Protein AF-A0A948AM38-F1 (afdb_monomer_lite)

pLDDT: mean 75.87, std 16.52, range [29.22, 95.06]

Sequence (675 aa):
GQWDTAYSRALRDLLRDKLCQAGNADQGAAARCREDAAAGNDAWLEPAPTDDKKKSAPTMRVLEENYTRGLDGKLPGQKEVDKKSDEKPAVERPEGDGQIDYLRRLAWKLKERENVVGRIGAIGVLGNDYYDKLLVLKALRPTFPDTVFFSTDAHAAMLDRDDNKHTRNLVVAAGYGLSLDQPEQKDIAPFRDTYQTSAFVATRAAIGGNSVNYKKHRGDARLFEVGRSELVPLDTLRDHAPGWQHIIGPLILAAMVWLISGAAGFTQRGQRCTWILVLSGTLLLSLLHYATQYTDEPMYWLQGVSIWPSEIIRLIAMALALFLFWHGVNKMRLVRAQLDETFFGRPDNRRERRETFCRKPKMEVSGPRSKPALAHWLSNHAGRAAPPEPLRDPGPCLNGTEQNAMEIWDIYNGAQICSNSPKFLRYPFWINGLIFVVAYFFLAWTLKWLDLLPPITPARGAAAIYADRIILLGAILAQLSLLFLAMYEGFRAVWLARKLQGPTRWPDPVIARFWPRGVAGKPDHRLFDPWLDMRFIALATAPVQRIIFYPFLVMSLMILARSTLFDRWYTPPFLIVILGVSIALVVIAALRMRNSAEKVRQNSIEILSTQIMELKARGAEELVQQLETMLIQAREINIGAFAPLSQQPLLKAILTLVGSLSGIALLETVNHMKL

Structure (mmCIF, N/CA/C/O backbone):
data_AF-A0A948AM38-F1
#
_entry.id   AF-A0A948AM38-F1
#
loop_
_atom_site.group_PDB
_atom_site.id
_atom_site.type_symbol
_atom_site.label_atom_id
_atom_site.label_alt_id
_atom_site.label_comp_id
_atom_site.label_asym_id
_atom_site.label_entity_id
_atom_site.label_seq_id
_atom_site.pdbx_PDB_ins_code
_atom_site.Cartn_x
_atom_site.Cartn_y
_atom_site.Cartn_z
_atom_site.occupancy
_atom_site.B_iso_or_equiv
_atom_site.auth_seq_id
_atom_site.auth_comp_id
_atom_site.auth_asym_id
_atom_site.auth_atom_id
_atom_site.pdbx_PDB_model_num
ATOM 1 N N . GLY A 1 1 ? 33.017 -2.375 -20.772 1.00 66.88 1 GLY A N 1
ATOM 2 C CA . GLY A 1 1 ? 32.303 -3.246 -21.733 1.00 66.88 1 GLY A CA 1
ATOM 3 C C . GLY A 1 1 ? 33.148 -4.459 -22.071 1.00 66.88 1 GLY A C 1
ATOM 4 O O . GLY A 1 1 ? 34.187 -4.642 -21.446 1.00 66.88 1 GLY A O 1
ATOM 5 N N . GLN A 1 2 ? 32.726 -5.255 -23.052 1.00 79.56 2 GLN A N 1
ATOM 6 C CA . GLN A 1 2 ? 33.473 -6.425 -23.534 1.00 79.56 2 GLN A CA 1
ATOM 7 C C . GLN A 1 2 ? 34.813 -6.008 -24.181 1.00 79.56 2 GLN A C 1
ATOM 9 O O . GLN A 1 2 ? 34.820 -5.341 -25.213 1.00 79.56 2 GLN A O 1
ATOM 14 N N . TRP A 1 3 ? 35.953 -6.324 -23.564 1.00 78.06 3 TRP A N 1
ATOM 15 C CA . TRP A 1 3 ? 37.262 -5.754 -23.938 1.00 78.06 3 TRP A CA 1
ATOM 16 C C . TRP A 1 3 ? 37.841 -6.297 -25.249 1.00 78.06 3 TRP A C 1
ATOM 18 O O . TRP A 1 3 ? 38.487 -5.572 -26.006 1.00 78.06 3 TRP A O 1
ATOM 28 N N . ASP A 1 4 ? 37.619 -7.574 -25.522 1.00 80.94 4 ASP A N 1
ATOM 29 C CA . ASP A 1 4 ? 38.246 -8.338 -26.599 1.00 80.94 4 ASP A CA 1
ATOM 30 C C . ASP A 1 4 ? 37.625 -8.079 -27.984 1.00 80.94 4 ASP A C 1
ATOM 32 O O . ASP A 1 4 ? 38.181 -8.486 -29.003 1.00 80.94 4 ASP A O 1
ATOM 36 N N . THR A 1 5 ? 36.519 -7.329 -28.060 1.00 81.94 5 THR A N 1
ATOM 37 C CA . THR A 1 5 ? 35.836 -7.026 -29.329 1.00 81.94 5 THR A CA 1
ATOM 38 C C . THR A 1 5 ? 36.094 -5.592 -29.803 1.00 81.94 5 THR A C 1
ATOM 40 O O . THR A 1 5 ? 36.036 -4.629 -29.035 1.00 81.94 5 THR A O 1
ATOM 43 N N . ALA A 1 6 ? 36.373 -5.420 -31.102 1.00 84.19 6 ALA A N 1
ATOM 44 C CA . ALA A 1 6 ? 36.582 -4.096 -31.703 1.00 84.19 6 ALA A CA 1
ATOM 45 C C . ALA A 1 6 ? 35.329 -3.208 -31.595 1.00 84.19 6 ALA A C 1
ATOM 47 O O . ALA A 1 6 ? 35.436 -2.036 -31.241 1.00 84.19 6 ALA A O 1
ATOM 48 N N . TYR A 1 7 ? 34.149 -3.798 -31.819 1.00 82.50 7 TYR A N 1
ATOM 49 C CA . TYR A 1 7 ? 32.855 -3.128 -31.682 1.00 82.50 7 TYR A CA 1
ATOM 50 C C . TYR A 1 7 ? 32.664 -2.527 -30.284 1.00 82.50 7 TYR A C 1
ATOM 52 O O . TYR A 1 7 ? 32.415 -1.331 -30.154 1.00 82.50 7 TYR A O 1
ATOM 60 N N . SER A 1 8 ? 32.846 -3.326 -29.229 1.00 81.12 8 SER A N 1
ATOM 61 C CA . SER A 1 8 ? 32.586 -2.870 -27.860 1.00 81.12 8 SER A CA 1
ATOM 62 C C . SER A 1 8 ? 33.602 -1.833 -27.378 1.00 81.12 8 SER A C 1
ATOM 64 O O . SER A 1 8 ? 33.227 -0.940 -26.619 1.00 81.12 8 SER A O 1
ATOM 66 N N . ARG A 1 9 ? 34.865 -1.902 -27.832 1.00 83.62 9 ARG A N 1
ATOM 67 C CA . ARG A 1 9 ? 35.870 -0.857 -27.561 1.00 83.62 9 ARG A CA 1
ATOM 68 C C . ARG A 1 9 ? 35.492 0.468 -28.222 1.00 83.62 9 ARG A C 1
ATOM 70 O O . ARG A 1 9 ? 35.423 1.480 -27.532 1.00 83.62 9 ARG A O 1
ATOM 77 N N . ALA A 1 10 ? 35.163 0.441 -29.514 1.00 87.44 10 ALA A N 1
ATOM 78 C CA . ALA A 1 10 ? 34.752 1.636 -30.249 1.00 87.44 10 ALA A CA 1
ATOM 79 C C . ALA A 1 10 ? 33.475 2.263 -29.665 1.00 87.44 10 ALA A C 1
ATOM 81 O O . ALA A 1 10 ? 33.418 3.473 -29.455 1.00 87.44 10 ALA A O 1
ATOM 82 N N . LEU A 1 11 ? 32.470 1.439 -29.346 1.00 85.56 11 LEU A N 1
ATOM 83 C CA . LEU A 1 11 ? 31.215 1.896 -28.752 1.00 85.56 11 LEU A CA 1
ATOM 84 C C . LEU A 1 11 ? 31.429 2.516 -27.367 1.00 85.56 11 LEU A C 1
ATOM 86 O O . LEU A 1 11 ? 30.864 3.569 -27.079 1.00 85.56 11 LEU A O 1
ATOM 90 N N . ARG A 1 12 ? 32.258 1.892 -26.518 1.00 86.62 12 ARG A N 1
ATOM 91 C CA . ARG A 1 12 ? 32.629 2.442 -25.207 1.00 86.62 12 ARG A CA 1
ATOM 92 C C . ARG A 1 12 ? 33.280 3.813 -25.358 1.00 86.62 12 ARG A C 1
ATOM 94 O O . ARG A 1 12 ? 32.850 4.751 -24.695 1.00 86.62 12 ARG A O 1
ATOM 101 N N . ASP A 1 13 ? 34.291 3.928 -26.218 1.00 86.62 13 ASP A N 1
ATOM 102 C CA . ASP A 1 13 ? 35.050 5.171 -26.380 1.00 86.62 13 ASP A CA 1
ATOM 103 C C . ASP A 1 13 ? 34.166 6.306 -26.926 1.00 86.62 13 ASP A C 1
ATOM 105 O O . ASP A 1 13 ? 34.235 7.433 -26.430 1.00 86.62 13 ASP A O 1
ATOM 109 N N . LEU A 1 14 ? 33.280 5.994 -27.882 1.00 88.88 14 LEU A N 1
ATOM 110 C CA . LEU A 1 14 ? 32.289 6.934 -28.411 1.00 88.88 14 LEU A CA 1
ATOM 111 C C . LEU A 1 14 ? 31.287 7.368 -27.334 1.00 88.88 14 LEU A C 1
ATOM 113 O O . LEU A 1 14 ? 30.982 8.555 -27.212 1.00 88.88 14 LEU A O 1
ATOM 117 N N . LEU A 1 15 ? 30.773 6.419 -26.547 1.00 87.69 15 LEU A N 1
ATOM 118 C CA . LEU A 1 15 ? 29.812 6.712 -25.489 1.00 87.69 15 LEU A CA 1
ATOM 119 C C . LEU A 1 15 ? 30.445 7.571 -24.390 1.00 87.69 15 LEU A C 1
ATOM 121 O O . LEU A 1 15 ? 29.825 8.547 -23.978 1.00 87.69 15 LEU A O 1
ATOM 125 N N . ARG A 1 16 ? 31.678 7.266 -23.957 1.00 88.38 16 ARG A N 1
ATOM 126 C CA . ARG A 1 16 ? 32.434 8.104 -23.008 1.00 88.38 16 ARG A CA 1
ATOM 127 C C . ARG A 1 16 ? 32.493 9.542 -23.505 1.00 88.38 16 ARG A C 1
ATOM 129 O O . ARG A 1 16 ? 32.143 10.457 -22.762 1.00 88.38 16 ARG A O 1
ATOM 136 N N . ASP A 1 17 ? 32.921 9.742 -24.750 1.00 88.31 17 ASP A N 1
ATOM 137 C CA . ASP A 1 17 ? 33.057 11.082 -25.318 1.00 88.31 17 ASP A CA 1
ATOM 138 C C . ASP A 1 17 ? 31.708 11.815 -25.349 1.00 88.31 17 ASP A C 1
ATOM 140 O O . ASP A 1 17 ? 31.607 12.944 -24.870 1.00 88.31 17 ASP A O 1
ATOM 144 N N . LYS A 1 18 ? 30.638 11.148 -25.801 1.00 89.31 18 LYS A N 1
ATOM 145 C CA . LYS A 1 18 ? 29.291 11.736 -25.832 1.00 89.31 18 LYS A CA 1
ATOM 146 C C . LYS A 1 18 ? 28.739 12.061 -24.446 1.00 89.31 18 LYS A C 1
ATOM 148 O O . LYS A 1 18 ? 28.153 13.128 -24.281 1.00 89.31 18 LYS A O 1
ATOM 153 N N . LEU A 1 19 ? 28.943 11.200 -23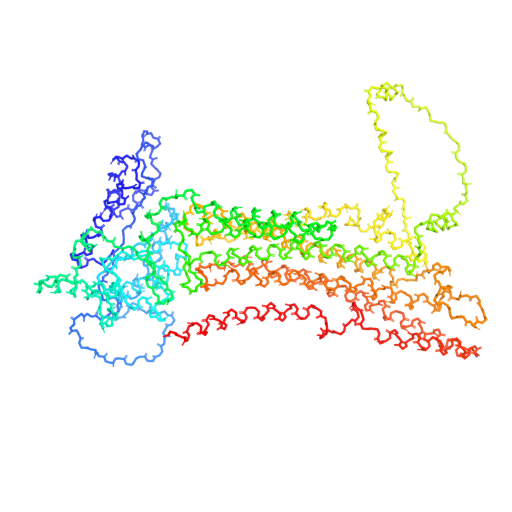.450 1.00 87.69 19 LEU A N 1
ATOM 154 C CA . LEU A 1 19 ? 28.504 11.451 -22.074 1.00 87.69 19 LEU A CA 1
ATOM 155 C C . LEU A 1 19 ? 29.277 12.614 -21.442 1.00 87.69 19 LEU A C 1
ATOM 157 O O . LEU A 1 19 ? 28.664 13.512 -20.869 1.00 87.69 19 LEU A O 1
ATOM 161 N N . CYS A 1 20 ? 30.603 12.648 -21.600 1.00 86.75 20 CYS A N 1
ATOM 162 C CA . CYS A 1 20 ? 31.418 13.751 -21.096 1.00 86.75 20 CYS A CA 1
ATOM 163 C C . CYS A 1 20 ? 31.085 15.082 -21.785 1.00 86.75 20 CYS A C 1
ATOM 165 O O . CYS A 1 20 ? 31.113 16.117 -21.122 1.00 86.75 20 CYS A O 1
ATOM 167 N N . GLN A 1 21 ? 30.753 15.070 -23.080 1.00 88.69 21 GLN A N 1
ATOM 168 C CA . GLN A 1 21 ? 30.301 16.261 -23.809 1.00 88.69 21 GLN A CA 1
ATOM 169 C C . GLN A 1 21 ? 28.912 16.730 -23.359 1.00 88.69 21 GLN A C 1
ATOM 171 O O . GLN A 1 21 ? 28.710 17.924 -23.175 1.00 88.69 21 GLN A O 1
ATOM 176 N N . ALA A 1 22 ? 27.955 15.814 -23.191 1.00 85.44 22 ALA A N 1
ATOM 177 C CA . ALA A 1 22 ? 26.571 16.163 -22.869 1.00 85.44 22 ALA A CA 1
ATOM 178 C C . ALA A 1 22 ? 26.367 16.552 -21.395 1.00 85.44 22 ALA A C 1
ATOM 180 O O . ALA A 1 22 ? 25.507 17.370 -21.083 1.00 85.44 22 ALA A O 1
ATOM 181 N N . GLY A 1 23 ? 27.130 15.944 -20.485 1.00 79.38 23 GLY A N 1
ATOM 182 C CA . GLY A 1 23 ? 26.939 16.085 -19.042 1.00 79.38 23 GLY A CA 1
ATOM 183 C C . GLY A 1 23 ? 27.723 17.218 -18.377 1.00 79.38 23 GLY A C 1
ATOM 184 O O . GLY A 1 23 ? 27.617 17.373 -17.162 1.00 79.38 23 GLY A O 1
ATOM 185 N N . ASN A 1 24 ? 28.522 17.985 -19.125 1.00 81.50 24 ASN A N 1
ATOM 186 C CA . ASN A 1 24 ? 29.389 19.031 -18.578 1.00 81.50 24 ASN A CA 1
ATOM 187 C C . ASN A 1 24 ? 29.146 20.373 -19.277 1.00 81.50 24 ASN A C 1
ATOM 189 O O . ASN A 1 24 ? 29.029 20.438 -20.496 1.00 81.50 24 ASN A O 1
ATOM 193 N N . ALA A 1 25 ? 29.071 21.447 -18.485 1.00 74.25 25 ALA A N 1
ATOM 194 C CA . ALA A 1 25 ? 28.633 22.766 -18.949 1.00 74.25 25 ALA A CA 1
ATOM 195 C C . ALA A 1 25 ? 29.623 23.473 -19.893 1.00 74.25 25 ALA A C 1
ATOM 197 O O . ALA A 1 25 ? 29.217 24.343 -20.662 1.00 74.25 25 ALA A O 1
ATOM 198 N N . ASP A 1 26 ? 30.908 23.114 -19.841 1.00 82.50 26 ASP A N 1
ATOM 199 C CA . ASP A 1 26 ? 31.945 23.688 -20.693 1.00 82.50 26 ASP A CA 1
ATOM 200 C C . ASP A 1 26 ? 32.897 22.623 -21.263 1.00 82.50 26 ASP A C 1
ATOM 202 O O . ASP A 1 26 ? 32.967 21.476 -20.808 1.00 82.50 26 ASP A O 1
ATOM 206 N N . GLN A 1 27 ? 33.642 23.019 -22.299 1.00 82.75 27 GLN A N 1
ATOM 207 C CA . GLN A 1 27 ? 34.560 22.130 -23.013 1.00 82.75 27 GLN A CA 1
ATOM 208 C C . GLN A 1 27 ? 35.755 21.683 -22.157 1.00 82.75 27 GLN A C 1
ATOM 210 O O . GLN A 1 27 ? 36.291 20.600 -22.397 1.00 82.75 27 GLN A O 1
ATOM 215 N N . GLY A 1 28 ? 36.166 22.477 -21.162 1.00 80.50 28 GLY A N 1
ATOM 216 C CA . GLY A 1 28 ? 37.279 22.149 -20.269 1.00 80.50 28 GLY A CA 1
ATOM 217 C C . GLY A 1 28 ? 36.911 21.040 -19.282 1.00 80.50 28 GLY A C 1
ATOM 218 O O . GLY A 1 28 ? 37.661 20.081 -19.117 1.00 80.50 28 GLY A O 1
ATOM 219 N N . ALA A 1 29 ? 35.720 21.117 -18.694 1.00 78.38 29 ALA A N 1
ATOM 220 C CA . ALA A 1 29 ? 35.135 20.090 -17.846 1.00 78.38 29 ALA A CA 1
ATOM 221 C C . ALA A 1 29 ? 34.862 18.798 -18.634 1.00 78.38 29 ALA A C 1
ATOM 223 O O . ALA A 1 29 ? 35.141 17.706 -18.139 1.00 78.38 29 ALA A O 1
ATOM 224 N N . ALA A 1 30 ? 34.394 18.906 -19.884 1.00 83.12 30 ALA A N 1
ATOM 225 C CA . ALA A 1 30 ? 34.237 17.752 -20.770 1.00 83.12 30 ALA A CA 1
ATOM 226 C C . ALA A 1 30 ? 35.584 17.091 -21.123 1.00 83.12 30 ALA A C 1
ATOM 228 O O . ALA A 1 30 ? 35.681 15.864 -21.127 1.00 83.12 30 ALA A O 1
ATOM 229 N N . ALA A 1 31 ? 36.632 17.879 -21.392 1.00 83.38 31 ALA A N 1
ATOM 230 C CA . ALA A 1 31 ? 37.976 17.361 -21.650 1.00 83.38 31 ALA A CA 1
ATOM 231 C C . ALA A 1 31 ? 38.554 16.649 -20.425 1.00 83.38 31 ALA A C 1
ATOM 233 O O . ALA A 1 31 ? 39.006 15.512 -20.544 1.00 83.38 31 ALA A O 1
ATOM 234 N N . ARG A 1 32 ? 38.424 17.260 -19.246 1.00 80.94 32 ARG A N 1
ATOM 235 C CA . ARG A 1 32 ? 38.849 16.660 -17.981 1.00 80.94 32 ARG A CA 1
ATOM 236 C C . ARG A 1 32 ? 38.099 15.364 -17.671 1.00 80.94 32 ARG A C 1
ATOM 238 O O . ARG A 1 32 ? 38.729 14.376 -17.334 1.00 80.94 32 ARG A O 1
ATOM 245 N N . CYS A 1 33 ? 36.781 15.322 -17.890 1.00 83.44 33 CYS A N 1
ATOM 246 C CA . CYS A 1 33 ? 35.987 14.092 -17.774 1.00 83.44 33 CYS A CA 1
ATOM 247 C C . CYS A 1 33 ? 36.532 12.955 -18.652 1.00 83.44 33 CYS A C 1
ATOM 249 O O . CYS A 1 33 ? 36.547 11.805 -18.219 1.00 83.44 33 CYS A O 1
ATOM 251 N N . ARG A 1 34 ? 36.993 13.261 -19.875 1.00 83.81 34 ARG A N 1
ATOM 252 C CA . ARG A 1 34 ? 37.581 12.257 -20.775 1.00 83.81 34 ARG A CA 1
ATOM 253 C C . ARG A 1 34 ? 38.937 11.768 -20.298 1.00 83.81 34 ARG A C 1
ATOM 255 O O . ARG A 1 34 ? 39.172 10.565 -20.344 1.00 83.81 34 ARG A O 1
ATOM 262 N N . GLU A 1 35 ? 39.808 12.688 -19.896 1.00 80.50 35 GLU A N 1
ATOM 263 C CA . GLU A 1 35 ? 41.135 12.361 -19.369 1.00 80.50 35 GLU A CA 1
ATOM 264 C C . GLU A 1 35 ? 41.014 11.500 -18.114 1.00 80.50 35 GLU A C 1
ATOM 266 O O . GLU A 1 35 ? 41.642 10.443 -18.040 1.00 80.50 35 GLU A O 1
ATOM 271 N N . ASP A 1 36 ? 40.129 11.901 -17.199 1.00 76.56 36 ASP A N 1
ATOM 272 C CA . ASP A 1 36 ? 39.825 11.149 -15.991 1.00 76.56 36 ASP A CA 1
ATOM 273 C C . ASP A 1 36 ? 39.290 9.754 -16.379 1.00 76.56 36 ASP A C 1
ATOM 275 O O . ASP A 1 36 ? 39.922 8.738 -16.118 1.00 76.56 36 ASP A O 1
ATOM 279 N N . ALA A 1 37 ? 38.197 9.653 -17.137 1.00 77.00 37 ALA A N 1
ATOM 280 C CA . ALA A 1 37 ? 37.635 8.348 -17.507 1.00 77.00 37 ALA A CA 1
ATOM 281 C C . ALA A 1 37 ? 38.629 7.412 -18.237 1.00 77.00 37 ALA A C 1
ATOM 283 O O . ALA A 1 37 ? 38.581 6.198 -18.034 1.00 77.00 37 ALA A O 1
ATOM 284 N N . ALA A 1 38 ? 39.539 7.953 -19.057 1.00 74.12 38 ALA A N 1
ATOM 285 C CA . ALA A 1 38 ? 40.521 7.175 -19.815 1.00 74.12 38 ALA A CA 1
ATOM 286 C C . ALA A 1 38 ? 41.724 6.704 -18.981 1.00 74.12 38 ALA A C 1
ATOM 288 O O . ALA A 1 38 ? 42.259 5.627 -19.244 1.00 74.12 38 ALA A O 1
ATOM 289 N N . ALA A 1 39 ? 42.166 7.484 -17.992 1.00 68.56 39 ALA A N 1
ATOM 290 C CA . ALA A 1 39 ? 43.359 7.159 -17.212 1.00 68.56 39 ALA A CA 1
ATOM 291 C C . ALA A 1 39 ? 43.129 6.048 -16.171 1.00 68.56 39 ALA A C 1
ATOM 293 O O . ALA A 1 39 ? 44.097 5.535 -15.617 1.00 68.56 39 ALA A O 1
ATOM 294 N N . GLY A 1 40 ? 41.877 5.664 -15.889 1.00 62.84 40 GLY A N 1
ATOM 295 C CA . GLY A 1 40 ? 41.507 4.582 -14.958 1.00 62.84 40 GLY A CA 1
ATOM 296 C C . GLY A 1 40 ? 41.956 4.745 -13.492 1.00 62.84 40 GLY A C 1
ATOM 297 O O . GLY A 1 40 ? 41.621 3.899 -12.660 1.00 62.84 40 GLY A O 1
ATOM 298 N N . ASN A 1 41 ? 42.695 5.811 -13.180 1.00 53.00 41 ASN A N 1
ATOM 299 C CA . ASN A 1 41 ? 43.364 6.055 -11.914 1.00 53.00 41 ASN A CA 1
ATOM 300 C C . ASN A 1 41 ? 42.477 6.762 -10.901 1.00 53.00 41 ASN A C 1
ATOM 302 O O . ASN A 1 41 ? 42.087 7.900 -11.085 1.00 53.00 41 ASN A O 1
ATOM 306 N N . ASP A 1 42 ? 42.364 6.187 -9.718 1.00 54.06 42 ASP A N 1
ATOM 307 C CA . ASP A 1 42 ? 41.747 6.789 -8.535 1.00 54.06 42 ASP A CA 1
ATOM 308 C C . ASP A 1 42 ? 42.434 8.110 -8.049 1.00 54.06 42 ASP A C 1
ATOM 310 O O . ASP A 1 42 ? 42.108 8.646 -6.995 1.00 54.06 42 ASP A O 1
ATOM 314 N N . ALA A 1 43 ? 43.366 8.688 -8.819 1.00 47.00 43 ALA A N 1
ATOM 315 C CA . ALA A 1 43 ? 44.102 9.925 -8.535 1.00 47.00 43 ALA A CA 1
ATOM 316 C C . ALA A 1 43 ? 43.227 11.200 -8.504 1.00 47.00 43 ALA A C 1
ATOM 318 O O . ALA A 1 43 ? 43.632 12.214 -7.946 1.00 47.00 43 ALA A O 1
ATOM 319 N N . TRP A 1 44 ? 42.012 11.165 -9.059 1.00 54.34 44 TRP A N 1
ATOM 320 C CA . TRP A 1 44 ? 41.011 12.242 -8.947 1.00 54.34 44 TRP A CA 1
ATOM 321 C C . TRP A 1 44 ? 40.125 12.140 -7.692 1.00 54.34 44 TRP A C 1
ATOM 323 O O . TRP A 1 44 ? 39.171 12.909 -7.558 1.00 54.34 44 TRP A O 1
ATOM 333 N N . LEU A 1 45 ? 40.394 11.186 -6.788 1.00 49.75 45 LEU A N 1
ATOM 334 C CA . LEU A 1 45 ? 39.707 11.071 -5.493 1.00 49.75 45 LEU A CA 1
ATOM 335 C C . LEU A 1 45 ? 40.142 12.152 -4.489 1.00 49.75 45 LEU A C 1
ATOM 337 O O . LEU A 1 45 ? 39.461 12.351 -3.483 1.00 49.75 45 LEU A O 1
ATOM 341 N N . GLU A 1 46 ? 41.226 12.884 -4.761 1.00 47.53 46 GLU A N 1
ATOM 342 C CA . GLU A 1 46 ? 41.584 14.060 -3.970 1.00 47.53 46 GLU A CA 1
ATOM 343 C C . GLU A 1 46 ? 40.681 15.255 -4.333 1.00 47.53 46 GLU A C 1
ATOM 345 O O . GLU A 1 46 ? 40.490 15.559 -5.519 1.00 47.53 46 GLU A O 1
ATOM 350 N N . PRO A 1 47 ? 40.102 15.963 -3.342 1.00 45.06 47 PRO A N 1
ATOM 351 C CA . PRO A 1 47 ? 39.348 17.179 -3.610 1.00 45.06 47 PRO A CA 1
ATOM 352 C C . PRO A 1 47 ? 40.247 18.172 -4.351 1.00 45.06 47 PRO A C 1
ATOM 354 O O . PRO A 1 47 ? 41.385 18.408 -3.951 1.00 45.06 47 PRO A O 1
ATOM 357 N N . ALA A 1 48 ? 39.737 18.739 -5.450 1.00 46.00 48 ALA A N 1
ATOM 358 C CA . ALA A 1 48 ? 40.499 19.670 -6.278 1.00 46.00 48 ALA A CA 1
ATOM 359 C C . ALA A 1 48 ? 41.149 20.762 -5.401 1.00 46.00 48 ALA A C 1
ATOM 361 O O . ALA A 1 48 ? 40.441 21.340 -4.567 1.00 46.00 48 ALA A O 1
ATOM 362 N N . PRO A 1 49 ? 42.454 21.060 -5.579 1.00 43.94 49 PRO A N 1
ATOM 363 C CA . PRO A 1 49 ? 43.128 22.082 -4.790 1.00 43.94 49 PRO A CA 1
ATOM 364 C C . PRO A 1 49 ? 42.376 23.407 -4.924 1.00 43.94 49 PRO A C 1
ATOM 366 O O . PRO A 1 49 ? 41.867 23.748 -5.996 1.00 43.94 49 PRO A O 1
ATOM 369 N N . THR A 1 50 ? 42.243 24.101 -3.797 1.00 48.12 50 THR A N 1
ATOM 370 C CA . THR A 1 50 ? 41.251 25.156 -3.553 1.00 48.12 50 THR A CA 1
ATOM 371 C C . THR A 1 50 ? 41.437 26.444 -4.345 1.00 48.12 50 THR A C 1
ATOM 373 O O . THR A 1 50 ? 40.545 27.287 -4.283 1.00 48.12 50 THR A O 1
ATOM 376 N N . ASP A 1 51 ? 42.490 26.565 -5.150 1.00 49.47 51 ASP A N 1
ATOM 377 C CA . ASP A 1 51 ? 42.775 27.779 -5.905 1.00 49.47 51 ASP A CA 1
ATOM 378 C C . ASP A 1 51 ? 42.556 27.558 -7.418 1.00 49.47 51 ASP A C 1
ATOM 380 O O . ASP A 1 51 ? 43.065 26.625 -8.043 1.00 49.47 51 ASP A O 1
ATOM 384 N N . ASP A 1 52 ? 41.676 28.393 -7.978 1.00 47.94 52 ASP A N 1
ATOM 385 C CA . ASP A 1 52 ? 41.276 28.562 -9.387 1.00 47.94 52 ASP A CA 1
ATOM 386 C C . ASP A 1 52 ? 40.609 27.399 -10.158 1.00 47.94 52 ASP A C 1
ATOM 388 O O . ASP A 1 52 ? 39.890 27.649 -11.130 1.00 47.94 52 ASP A O 1
ATOM 392 N N . LYS A 1 53 ? 40.696 26.136 -9.717 1.00 51.22 53 LYS A N 1
ATOM 393 C CA . LYS A 1 53 ? 40.124 24.974 -10.452 1.00 51.22 53 LYS A CA 1
ATOM 394 C C . LYS A 1 53 ? 38.627 24.688 -10.232 1.00 51.22 53 LYS A C 1
ATOM 396 O O . LYS A 1 53 ? 38.099 23.732 -10.804 1.00 51.22 53 LYS A O 1
ATOM 401 N N . LYS A 1 54 ? 37.899 25.502 -9.456 1.00 50.72 54 LYS A N 1
ATOM 402 C CA . LYS A 1 54 ? 36.443 25.319 -9.242 1.00 50.72 54 LYS A CA 1
ATOM 403 C C . LYS A 1 54 ? 35.596 25.542 -10.501 1.00 50.72 54 LYS A C 1
ATOM 405 O O . LYS A 1 54 ? 34.489 25.018 -10.564 1.00 50.72 54 LYS A O 1
ATOM 410 N N . LYS A 1 55 ? 36.094 26.285 -11.497 1.00 51.94 55 LYS A N 1
ATOM 411 C CA . LYS A 1 55 ? 35.342 26.584 -12.730 1.00 51.94 55 LYS A CA 1
ATOM 412 C C . LYS A 1 55 ? 35.299 25.434 -13.747 1.00 51.94 55 LYS A C 1
ATOM 414 O O . LYS A 1 55 ? 34.485 25.514 -14.647 1.00 51.94 55 LYS A O 1
ATOM 419 N N . SER A 1 56 ? 36.105 24.375 -13.595 1.00 54.66 56 SER A N 1
ATOM 420 C CA . SER A 1 56 ? 36.230 23.279 -14.580 1.00 54.66 56 SER A CA 1
ATOM 421 C C . SER A 1 56 ? 36.053 21.872 -13.988 1.00 54.66 56 SER A C 1
ATOM 423 O O . SER A 1 56 ? 36.559 20.884 -14.526 1.00 54.66 56 SER A O 1
ATOM 425 N N . ALA A 1 57 ? 35.378 21.751 -12.841 1.00 62.88 57 ALA A N 1
ATOM 426 C CA . ALA A 1 57 ? 35.069 20.443 -12.270 1.00 62.88 57 ALA A CA 1
ATOM 427 C C . ALA A 1 57 ? 33.931 19.771 -13.067 1.00 62.88 57 ALA A C 1
ATOM 429 O O . ALA A 1 57 ? 32.877 20.392 -13.235 1.00 62.88 57 ALA A O 1
ATOM 430 N N . PRO A 1 58 ? 34.102 18.521 -13.540 1.00 65.44 58 PRO A N 1
ATOM 431 C CA . PRO A 1 58 ? 33.056 17.838 -14.285 1.00 65.44 58 PRO A CA 1
ATOM 432 C C . PRO A 1 58 ? 31.833 17.581 -13.399 1.00 65.44 58 PRO A C 1
ATOM 434 O O . PRO A 1 58 ? 31.939 17.045 -12.291 1.00 65.44 58 PRO A O 1
ATOM 437 N N . THR A 1 59 ? 30.669 17.982 -13.905 1.00 74.25 59 THR A N 1
ATOM 438 C CA . THR A 1 59 ? 29.345 17.753 -13.317 1.00 74.25 59 THR A CA 1
ATOM 439 C C . THR A 1 59 ? 28.911 16.300 -13.514 1.00 74.25 59 THR A C 1
ATOM 441 O O . THR A 1 59 ? 28.327 15.706 -12.610 1.00 74.25 59 THR A O 1
ATOM 444 N N . MET A 1 60 ? 29.257 15.706 -14.662 1.00 79.62 60 MET A N 1
ATOM 445 C CA . MET A 1 60 ? 29.080 14.285 -14.953 1.00 79.62 60 MET A CA 1
ATOM 446 C C . MET A 1 60 ? 30.433 13.576 -14.980 1.00 79.62 60 MET A C 1
ATOM 448 O O . MET A 1 60 ? 31.343 13.986 -15.699 1.00 79.62 60 MET A O 1
ATOM 452 N N . ARG A 1 61 ? 30.545 12.487 -14.215 1.00 82.44 61 ARG A N 1
ATOM 453 C CA . ARG A 1 61 ? 31.738 11.633 -14.135 1.00 82.44 61 ARG A CA 1
ATOM 454 C C . ARG A 1 61 ? 31.434 10.270 -14.744 1.00 82.44 61 ARG A C 1
ATOM 456 O O . ARG A 1 61 ? 30.341 9.742 -14.542 1.00 82.44 61 ARG A O 1
ATOM 463 N N . VAL A 1 62 ? 32.395 9.701 -15.466 1.00 85.31 62 VAL A N 1
ATOM 464 C CA . VAL A 1 62 ? 32.258 8.399 -16.131 1.00 85.31 62 VAL A CA 1
ATOM 465 C C . VAL A 1 62 ? 33.281 7.434 -15.542 1.00 85.31 62 VAL A C 1
ATOM 467 O O . VAL A 1 62 ? 34.466 7.746 -15.484 1.00 85.31 62 VAL A O 1
ATOM 470 N N . LEU A 1 63 ? 32.812 6.268 -15.096 1.00 85.38 63 LEU A N 1
ATOM 471 C CA . LEU A 1 63 ? 33.655 5.169 -14.630 1.00 85.38 63 LEU A CA 1
ATOM 472 C C . LEU A 1 63 ? 33.640 4.057 -15.675 1.00 85.38 63 LEU A C 1
ATOM 474 O O . LEU A 1 63 ? 32.572 3.636 -16.123 1.00 85.38 63 LEU A O 1
ATOM 478 N N . GLU A 1 64 ? 34.820 3.567 -16.041 1.00 85.25 64 GLU A N 1
ATOM 479 C CA . GLU A 1 64 ? 34.965 2.491 -17.014 1.00 85.25 64 GLU A CA 1
ATOM 480 C C . GLU A 1 64 ? 35.450 1.211 -16.344 1.00 85.25 64 GLU A C 1
ATOM 482 O O . GLU A 1 64 ? 36.480 1.183 -15.675 1.00 85.25 64 GLU A O 1
ATOM 487 N N . GLU A 1 65 ? 34.713 0.128 -16.570 1.00 87.12 65 GLU A N 1
ATOM 488 C CA . GLU A 1 65 ? 35.131 -1.219 -16.206 1.00 87.12 65 GLU A CA 1
ATOM 489 C C . GLU A 1 65 ? 34.923 -2.154 -17.396 1.00 87.12 65 GLU A C 1
ATOM 491 O O . GLU A 1 65 ? 33.986 -2.010 -18.199 1.00 87.12 65 GLU A O 1
ATOM 496 N N . ASN A 1 66 ? 35.824 -3.120 -17.525 1.00 87.69 66 ASN A N 1
ATOM 497 C CA . ASN A 1 66 ? 35.849 -4.051 -18.640 1.00 87.69 66 ASN A CA 1
ATOM 498 C C . ASN A 1 66 ? 35.601 -5.482 -18.167 1.00 87.69 66 ASN A C 1
ATOM 500 O O . ASN A 1 66 ? 35.959 -5.849 -17.051 1.00 87.69 66 ASN A O 1
ATOM 504 N N . TYR A 1 67 ? 34.995 -6.278 -19.041 1.00 87.38 67 TYR A N 1
ATOM 505 C CA . TYR A 1 67 ? 34.814 -7.714 -18.861 1.00 87.38 67 TYR A CA 1
ATOM 506 C C . TYR A 1 67 ? 35.170 -8.436 -20.168 1.00 87.38 67 TYR A C 1
ATOM 508 O O . TYR A 1 67 ? 35.293 -7.806 -21.220 1.00 87.38 67 TYR A O 1
ATOM 516 N N . THR A 1 68 ? 35.404 -9.735 -20.094 1.00 85.12 68 THR A N 1
ATOM 517 C CA . THR A 1 68 ? 35.787 -10.622 -21.203 1.00 85.12 68 THR A CA 1
ATOM 518 C C . THR A 1 68 ? 34.556 -11.266 -21.833 1.00 85.12 68 THR A C 1
ATOM 520 O O . THR A 1 68 ? 33.540 -11.441 -21.167 1.00 85.12 68 THR A O 1
ATOM 523 N N . ARG A 1 69 ? 34.620 -11.615 -23.120 1.00 84.44 69 ARG A N 1
ATOM 524 C CA . ARG A 1 69 ? 33.601 -12.466 -23.745 1.00 84.44 69 ARG A CA 1
ATOM 525 C C . ARG A 1 69 ? 33.618 -13.890 -23.188 1.00 84.44 69 ARG A C 1
ATOM 527 O O . ARG A 1 69 ? 34.694 -14.408 -22.903 1.00 84.44 69 ARG A O 1
ATOM 534 N N . GLY A 1 70 ? 32.450 -14.531 -23.143 1.00 82.31 70 GLY A N 1
ATOM 535 C CA . GLY A 1 70 ? 32.316 -15.937 -22.758 1.00 82.31 70 GLY A CA 1
ATOM 536 C C . GLY A 1 70 ? 32.405 -16.118 -21.247 1.00 82.31 70 GLY A C 1
ATOM 537 O O . GLY A 1 70 ? 33.091 -17.013 -20.762 1.00 82.31 70 GLY A O 1
ATOM 538 N N . LEU A 1 71 ? 31.739 -15.242 -20.490 1.00 83.19 71 LEU A N 1
ATOM 539 C CA . LEU A 1 71 ? 31.681 -15.295 -19.026 1.00 83.19 71 LEU A CA 1
ATOM 540 C C . LEU A 1 71 ? 31.019 -16.582 -18.522 1.00 83.19 71 LEU A C 1
ATOM 542 O O . LEU A 1 71 ? 31.296 -17.020 -17.407 1.00 83.19 71 LEU A O 1
ATOM 546 N N . ASP A 1 72 ? 30.159 -17.179 -19.343 1.00 77.19 72 ASP A N 1
ATOM 547 C CA . ASP A 1 72 ? 29.519 -18.476 -19.129 1.00 77.19 72 ASP A CA 1
ATOM 548 C C . ASP A 1 72 ? 30.435 -19.674 -19.445 1.00 77.19 72 ASP A C 1
ATOM 550 O O . ASP A 1 72 ? 30.027 -20.821 -19.264 1.00 77.19 72 ASP A O 1
ATOM 554 N N . GLY A 1 73 ? 31.663 -19.423 -19.912 1.00 73.75 73 GLY A N 1
ATOM 555 C CA . GLY A 1 73 ? 32.607 -20.451 -20.341 1.00 73.75 73 GLY A CA 1
ATOM 556 C C . GLY A 1 73 ? 32.283 -21.057 -21.709 1.00 73.75 73 GLY A C 1
ATOM 557 O O . GLY A 1 73 ? 32.888 -22.063 -22.073 1.00 73.75 73 GLY A O 1
ATOM 558 N N . LYS A 1 74 ? 31.344 -20.480 -22.479 1.00 68.88 74 LYS A N 1
ATOM 559 C CA . LYS A 1 74 ? 30.991 -20.950 -23.826 1.00 68.88 74 LYS A CA 1
ATOM 560 C C . LYS A 1 74 ? 31.563 -20.008 -24.886 1.00 68.88 74 LYS A C 1
ATOM 562 O O . LYS A 1 74 ? 31.124 -18.872 -25.045 1.00 68.88 74 LYS A O 1
ATOM 567 N N . LEU A 1 75 ? 32.528 -20.491 -25.671 1.00 59.69 75 LEU A N 1
ATOM 568 C CA . LEU A 1 75 ? 33.031 -19.769 -26.846 1.00 59.69 75 LEU A CA 1
ATOM 569 C C . LEU A 1 75 ? 32.364 -20.263 -28.144 1.00 59.69 75 LEU A C 1
ATOM 571 O O . LEU A 1 75 ? 32.042 -21.450 -28.262 1.00 59.69 75 LEU A O 1
ATOM 575 N N . PRO A 1 76 ? 32.195 -19.396 -29.166 1.00 51.75 76 PRO A N 1
ATOM 576 C CA . PRO A 1 76 ? 31.674 -19.814 -30.465 1.00 51.75 76 PRO A CA 1
ATOM 577 C C . PRO A 1 76 ? 32.558 -20.916 -31.073 1.00 51.75 76 PRO A C 1
ATOM 579 O O . PRO A 1 76 ? 33.729 -20.682 -31.362 1.00 51.75 76 PRO A O 1
ATOM 582 N N . GLY A 1 77 ? 31.997 -22.113 -31.277 1.00 55.31 77 GLY A N 1
ATOM 583 C CA . GLY A 1 77 ? 32.688 -23.248 -31.905 1.00 55.31 77 GLY A CA 1
ATOM 584 C C . GLY A 1 77 ? 33.195 -24.345 -30.957 1.00 55.31 77 GLY A C 1
ATOM 585 O O . GLY A 1 77 ? 33.689 -25.361 -31.445 1.00 55.31 77 GLY A O 1
ATOM 586 N N . GLN A 1 78 ? 33.046 -24.207 -29.634 1.00 53.47 78 GLN A N 1
ATOM 587 C CA . GLN A 1 78 ? 33.261 -25.328 -28.708 1.00 53.47 78 GLN A CA 1
ATOM 588 C C . GLN A 1 78 ? 32.044 -26.268 -28.703 1.00 53.47 78 GLN A C 1
ATOM 590 O O . GLN A 1 78 ? 30.904 -25.824 -28.580 1.00 53.47 78 GLN A O 1
ATOM 595 N N . LYS A 1 79 ? 32.279 -27.581 -28.844 1.00 46.09 79 LYS A N 1
ATOM 596 C CA . LYS A 1 79 ? 31.239 -28.602 -28.633 1.00 46.09 79 LYS A CA 1
ATOM 597 C C . LYS A 1 79 ? 30.895 -28.656 -27.146 1.00 46.09 79 LYS A C 1
ATOM 599 O O . LYS A 1 79 ? 31.808 -28.714 -26.325 1.00 46.09 79 LYS A O 1
ATOM 604 N N . GLU A 1 80 ? 29.603 -28.669 -26.818 1.00 45.78 80 GLU A N 1
ATOM 605 C CA . GLU A 1 80 ? 29.141 -28.883 -25.446 1.00 45.78 80 GLU A CA 1
ATOM 606 C C . GLU A 1 80 ? 29.691 -30.215 -24.930 1.00 45.78 80 GLU A C 1
ATOM 608 O O . GLU A 1 80 ? 29.404 -31.283 -25.470 1.00 45.78 80 GLU A O 1
ATOM 613 N N . VAL A 1 81 ? 30.528 -30.145 -23.899 1.00 44.84 81 VAL A N 1
ATOM 614 C CA . VAL A 1 81 ? 30.842 -31.307 -23.077 1.00 44.84 81 VAL A CA 1
ATOM 615 C C . VAL A 1 81 ? 29.811 -31.296 -21.961 1.00 44.84 81 VAL A C 1
ATOM 617 O O . VAL A 1 81 ? 29.868 -30.436 -21.084 1.00 44.84 81 VAL A O 1
ATOM 620 N N . ASP A 1 82 ? 28.860 -32.229 -22.018 1.00 39.06 82 ASP A N 1
ATOM 621 C CA . ASP A 1 82 ? 27.864 -32.458 -20.973 1.00 39.06 82 ASP A CA 1
ATOM 622 C C . ASP A 1 82 ? 28.558 -32.781 -19.640 1.00 39.06 82 ASP A C 1
ATOM 624 O O . ASP A 1 82 ? 28.811 -33.938 -19.298 1.00 39.06 82 ASP A O 1
ATOM 628 N N . LYS A 1 83 ? 28.865 -31.754 -18.847 1.00 41.44 83 LYS A N 1
ATOM 629 C CA . LYS A 1 83 ? 29.114 -31.925 -17.418 1.00 41.44 83 LYS A CA 1
ATOM 630 C C . LYS A 1 83 ? 27.787 -31.763 -16.691 1.00 41.44 83 LYS A C 1
ATOM 632 O O . LYS A 1 83 ? 27.374 -30.661 -16.348 1.00 41.44 83 LYS A O 1
ATOM 637 N N . LYS A 1 84 ? 27.140 -32.901 -16.422 1.00 43.16 84 LYS A N 1
ATOM 638 C CA . LYS A 1 84 ? 26.205 -33.022 -15.299 1.00 43.16 84 LYS A CA 1
ATOM 639 C C . LYS A 1 84 ? 26.971 -32.701 -14.015 1.00 43.16 84 LYS A C 1
ATOM 641 O O . LYS A 1 84 ? 27.719 -33.542 -13.525 1.00 43.16 84 LYS A O 1
ATOM 646 N N . SER A 1 85 ? 26.789 -31.503 -13.479 1.00 38.56 85 SER A N 1
ATOM 647 C CA . SER A 1 85 ? 27.058 -31.225 -12.071 1.00 38.56 85 SER A CA 1
ATOM 648 C C . SER A 1 85 ? 25.734 -30.907 -11.393 1.00 38.56 85 SER A C 1
ATOM 650 O O . SER A 1 85 ? 25.221 -29.789 -11.468 1.00 38.56 85 SER A O 1
ATOM 652 N N . ASP A 1 86 ? 25.176 -31.946 -10.779 1.00 44.00 86 ASP A N 1
ATOM 653 C CA . ASP A 1 86 ? 24.292 -31.810 -9.632 1.00 44.00 86 ASP A CA 1
ATOM 654 C C . ASP A 1 86 ? 25.010 -31.015 -8.522 1.00 44.00 86 ASP A C 1
ATOM 656 O O . ASP A 1 86 ? 26.233 -31.060 -8.408 1.00 44.00 86 ASP A O 1
ATOM 660 N N . GLU A 1 87 ? 24.214 -30.311 -7.713 1.00 42.38 87 GLU A N 1
ATOM 661 C CA . GLU A 1 87 ? 24.572 -29.393 -6.614 1.00 42.38 87 GLU A CA 1
ATOM 662 C C . GLU A 1 87 ? 24.944 -27.956 -7.012 1.00 42.38 87 GLU A C 1
ATOM 664 O O . GLU A 1 87 ? 26.019 -27.665 -7.520 1.00 42.38 87 GLU A O 1
ATOM 669 N N . LYS A 1 88 ? 24.045 -27.013 -6.682 1.00 39.59 88 LYS A N 1
ATOM 670 C CA . LYS A 1 88 ? 24.324 -25.569 -6.651 1.00 39.59 88 LYS A CA 1
ATOM 671 C C . LYS A 1 88 ? 25.255 -25.266 -5.468 1.00 39.59 88 LYS A C 1
ATOM 673 O O . LYS A 1 88 ? 24.769 -25.286 -4.332 1.00 39.59 88 LYS A O 1
ATOM 678 N N . PRO A 1 89 ? 26.530 -24.892 -5.666 1.00 43.81 89 PRO A N 1
ATOM 679 C CA . PRO A 1 89 ? 27.301 -24.297 -4.589 1.00 43.81 89 PRO A CA 1
ATOM 680 C C . PRO A 1 89 ? 26.737 -22.895 -4.337 1.00 43.81 89 PRO A C 1
ATOM 682 O O . PRO A 1 89 ? 26.511 -22.126 -5.270 1.00 43.81 89 PRO A O 1
ATOM 685 N N . ALA A 1 90 ? 26.529 -22.528 -3.072 1.00 51.84 90 ALA A N 1
ATOM 686 C CA . ALA A 1 90 ? 26.034 -21.198 -2.698 1.00 51.84 90 ALA A CA 1
ATOM 687 C C . ALA A 1 90 ? 27.005 -20.054 -3.078 1.00 51.84 90 ALA A C 1
ATOM 689 O O . ALA A 1 90 ? 26.633 -18.883 -3.029 1.00 51.84 90 ALA A O 1
ATOM 690 N N . VAL A 1 91 ? 28.236 -20.384 -3.484 1.00 55.59 91 VAL A N 1
ATOM 691 C CA . VAL A 1 91 ? 29.268 -19.473 -3.983 1.00 55.59 91 VAL A CA 1
ATOM 692 C C . VAL A 1 91 ? 30.129 -20.246 -4.993 1.00 55.59 91 VAL A C 1
ATOM 694 O O . VAL A 1 91 ? 30.861 -21.149 -4.595 1.00 55.59 91 VAL A O 1
ATOM 697 N N . GLU A 1 92 ? 30.062 -19.900 -6.283 1.00 61.44 92 GLU A N 1
ATOM 698 C CA . GLU A 1 92 ? 31.011 -20.417 -7.285 1.00 61.44 92 GLU A CA 1
ATOM 699 C C . GLU A 1 92 ? 32.454 -20.051 -6.914 1.00 61.44 92 GLU A C 1
ATOM 701 O O . GLU A 1 92 ? 32.741 -18.911 -6.521 1.00 61.44 92 GLU A O 1
ATOM 706 N N . ARG A 1 93 ? 33.340 -21.047 -7.009 1.00 58.78 93 ARG A N 1
ATOM 707 C CA . ARG A 1 93 ? 34.786 -20.906 -6.817 1.00 58.78 93 ARG A CA 1
ATOM 708 C C . ARG A 1 93 ? 35.422 -20.309 -8.081 1.00 58.78 93 ARG A C 1
ATOM 710 O O . ARG A 1 93 ? 34.859 -20.485 -9.157 1.00 58.78 93 ARG A O 1
ATOM 717 N N . PRO A 1 94 ? 36.579 -19.632 -7.974 1.00 68.06 94 PRO A N 1
ATOM 718 C CA . PRO A 1 94 ? 37.342 -19.127 -9.120 1.00 68.06 94 PRO A CA 1
ATOM 719 C C . PRO A 1 94 ? 38.045 -20.276 -9.877 1.00 68.06 94 PRO A C 1
ATOM 721 O O . PRO A 1 94 ? 39.269 -20.307 -9.973 1.00 68.06 94 PRO A O 1
ATOM 724 N N . GLU A 1 95 ? 37.287 -21.269 -10.340 1.00 59.59 95 GLU A N 1
ATOM 725 C CA . GLU A 1 95 ? 37.785 -22.494 -10.974 1.00 59.59 95 GLU A CA 1
ATOM 726 C C . GLU A 1 95 ? 36.943 -22.817 -12.224 1.00 59.59 95 GLU A C 1
ATOM 728 O O . GLU A 1 95 ? 35.717 -22.737 -12.180 1.00 59.59 95 GLU A O 1
ATOM 733 N N . GLY A 1 96 ? 37.589 -23.234 -13.321 1.00 64.62 96 GLY A N 1
ATOM 734 C CA . GLY A 1 96 ? 36.924 -23.605 -14.580 1.00 64.62 96 GLY A CA 1
ATOM 735 C C . GLY A 1 96 ? 36.912 -22.503 -15.647 1.00 64.62 96 GLY A C 1
ATOM 736 O O . GLY A 1 96 ? 37.562 -21.471 -15.498 1.00 64.62 96 GLY A O 1
ATOM 737 N N . ASP A 1 97 ? 36.193 -22.757 -16.744 1.00 62.12 97 ASP A N 1
ATOM 738 C CA . ASP A 1 97 ? 36.157 -21.869 -17.919 1.00 62.12 97 ASP A CA 1
ATOM 739 C C . ASP A 1 97 ? 35.193 -20.677 -17.741 1.00 62.12 97 ASP A C 1
ATOM 741 O O . ASP A 1 97 ? 35.345 -19.650 -18.401 1.00 62.12 97 ASP A O 1
ATOM 745 N N . GLY A 1 98 ? 34.217 -20.790 -16.832 1.00 70.25 98 GLY A N 1
ATOM 746 C CA . GLY A 1 98 ? 33.282 -19.714 -16.493 1.00 70.25 98 GLY A CA 1
ATOM 747 C C . GLY A 1 98 ? 33.898 -18.691 -15.534 1.00 70.25 98 GLY A C 1
ATOM 748 O O . GLY A 1 98 ? 34.509 -19.053 -14.534 1.00 70.25 98 GLY A O 1
ATOM 749 N N . GLN A 1 99 ? 33.703 -17.399 -15.808 1.00 77.69 99 GLN A N 1
ATOM 750 C CA . GLN A 1 99 ? 34.323 -16.279 -15.076 1.00 77.69 99 GLN A CA 1
ATOM 751 C C . GLN A 1 99 ? 33.304 -15.483 -14.241 1.00 77.69 99 GLN A C 1
ATOM 753 O O . GLN A 1 99 ? 33.387 -14.262 -14.095 1.00 77.69 99 GLN A O 1
ATOM 758 N N . ILE A 1 100 ? 32.293 -16.152 -13.692 1.00 77.38 100 ILE A N 1
ATOM 759 C CA . ILE A 1 100 ? 31.189 -15.501 -12.967 1.00 77.38 100 ILE A CA 1
ATOM 760 C C . ILE A 1 100 ? 31.667 -14.894 -11.630 1.00 77.38 100 ILE A C 1
ATOM 762 O O . ILE A 1 100 ? 31.142 -13.872 -11.174 1.00 77.38 100 ILE A O 1
ATOM 766 N N . ASP A 1 101 ? 32.717 -15.447 -11.017 1.00 80.62 101 ASP A N 1
ATOM 767 C CA . ASP A 1 101 ? 33.343 -14.913 -9.803 1.00 80.62 101 ASP A CA 1
ATOM 768 C C . ASP A 1 101 ? 33.948 -13.509 -10.017 1.00 80.62 101 ASP A C 1
ATOM 770 O O . ASP A 1 101 ? 33.876 -12.657 -9.120 1.00 80.62 101 ASP A O 1
ATOM 774 N N . TYR A 1 102 ? 34.464 -13.224 -11.222 1.00 83.88 102 TYR A N 1
ATOM 775 C CA . TYR A 1 102 ? 34.944 -11.892 -11.605 1.00 83.88 102 TYR A CA 1
ATOM 776 C C . TYR A 1 102 ? 33.837 -10.847 -11.503 1.00 83.88 102 TYR A C 1
ATOM 778 O O . TYR A 1 102 ? 34.088 -9.738 -11.031 1.00 83.88 102 TYR A O 1
ATOM 786 N N . LEU A 1 103 ? 32.604 -11.194 -11.877 1.00 87.50 103 LEU A N 1
ATOM 787 C CA . LEU A 1 103 ? 31.475 -10.266 -11.829 1.00 87.50 103 LEU A CA 1
ATOM 788 C C . LEU A 1 103 ? 31.105 -9.879 -10.397 1.00 87.50 103 LEU A C 1
ATOM 790 O O . LEU A 1 103 ? 30.745 -8.729 -10.139 1.00 87.50 103 LEU A O 1
ATOM 794 N N . ARG A 1 104 ? 31.241 -10.806 -9.440 1.00 83.44 104 ARG A N 1
ATOM 795 C CA . ARG A 1 104 ? 31.019 -10.503 -8.019 1.00 83.44 104 ARG A CA 1
ATOM 796 C C . ARG A 1 104 ? 32.081 -9.541 -7.485 1.00 83.44 104 ARG A C 1
ATOM 798 O O . ARG A 1 104 ? 31.741 -8.582 -6.793 1.00 83.44 104 ARG A O 1
ATOM 805 N N . ARG A 1 105 ? 33.356 -9.765 -7.827 1.00 86.06 105 ARG A N 1
ATOM 806 C CA . ARG A 1 105 ? 34.451 -8.847 -7.464 1.00 86.06 105 ARG A CA 1
ATOM 807 C C . ARG A 1 105 ? 34.272 -7.476 -8.114 1.00 86.06 105 ARG A C 1
ATOM 809 O O . ARG A 1 105 ? 34.477 -6.462 -7.454 1.00 86.06 105 ARG A O 1
ATOM 816 N N . LEU A 1 106 ? 33.820 -7.442 -9.367 1.00 88.75 106 LEU A N 1
ATOM 817 C CA . LEU A 1 106 ? 33.494 -6.210 -10.080 1.00 88.75 106 LEU A CA 1
ATOM 818 C C . LEU A 1 106 ? 32.381 -5.424 -9.374 1.00 88.75 106 LEU A C 1
ATOM 820 O O . LEU A 1 106 ? 32.520 -4.220 -9.177 1.00 88.75 106 LEU A O 1
ATOM 824 N N . ALA A 1 107 ? 31.309 -6.096 -8.944 1.00 89.38 107 ALA A N 1
ATOM 825 C CA . ALA A 1 107 ? 30.228 -5.462 -8.192 1.00 89.38 107 ALA A CA 1
ATOM 826 C C . ALA A 1 107 ? 30.737 -4.807 -6.897 1.00 89.38 107 ALA A C 1
ATOM 828 O O . ALA A 1 107 ? 30.379 -3.668 -6.596 1.00 89.38 107 ALA A O 1
ATOM 829 N N . TRP A 1 108 ? 31.609 -5.503 -6.157 1.00 87.31 108 TRP A N 1
ATOM 830 C CA . TRP A 1 108 ? 32.203 -4.987 -4.922 1.00 87.31 108 TRP A CA 1
ATOM 831 C C . TRP A 1 108 ? 33.124 -3.787 -5.177 1.00 87.31 108 TRP A C 1
ATOM 833 O O . TRP A 1 108 ? 32.973 -2.756 -4.527 1.00 87.31 108 TRP A O 1
ATOM 843 N N . LYS A 1 109 ? 33.991 -3.872 -6.192 1.00 87.81 109 LYS A N 1
ATOM 844 C CA . LYS A 1 109 ? 34.874 -2.774 -6.613 1.00 87.81 109 LYS A CA 1
ATOM 845 C C . LYS A 1 109 ? 34.086 -1.524 -7.016 1.00 87.81 109 LYS A C 1
ATOM 847 O O . LYS A 1 109 ? 34.419 -0.413 -6.613 1.00 87.81 109 LYS A O 1
ATOM 852 N N . LEU A 1 110 ? 33.010 -1.689 -7.789 1.00 87.88 110 LEU A N 1
ATOM 853 C CA . LEU A 1 110 ? 32.133 -0.575 -8.156 1.00 87.88 110 LEU A CA 1
ATOM 854 C C . LEU A 1 110 ? 31.462 0.046 -6.926 1.00 87.88 110 LEU A C 1
ATOM 856 O O . LEU A 1 110 ? 31.284 1.261 -6.877 1.00 87.88 110 LEU A O 1
ATOM 860 N N . LYS A 1 111 ? 31.110 -0.768 -5.924 1.00 86.62 111 LYS A N 1
ATOM 861 C CA . LYS A 1 111 ? 30.483 -0.278 -4.693 1.00 86.62 111 LYS A CA 1
ATOM 862 C C . LYS A 1 111 ? 31.464 0.513 -3.832 1.00 86.62 111 LYS A C 1
ATOM 864 O O . LYS A 1 111 ? 31.096 1.543 -3.277 1.00 86.62 111 LYS A O 1
ATOM 869 N N . GLU A 1 112 ? 32.711 0.062 -3.757 1.00 84.88 112 GLU A N 1
ATOM 870 C CA . GLU A 1 112 ? 33.795 0.800 -3.109 1.00 84.88 112 GLU A CA 1
ATOM 871 C C . GLU A 1 112 ? 34.017 2.157 -3.788 1.00 84.88 112 GLU A C 1
ATOM 873 O O . GLU A 1 112 ? 34.052 3.184 -3.115 1.00 84.88 112 GLU A O 1
ATOM 878 N N . ARG A 1 113 ? 34.034 2.189 -5.127 1.00 81.44 113 ARG A N 1
ATOM 879 C CA . ARG A 1 113 ? 34.144 3.433 -5.906 1.00 81.44 113 ARG A CA 1
ATOM 880 C C . ARG A 1 113 ? 32.962 4.378 -5.698 1.00 81.44 113 ARG A C 1
ATOM 882 O O . ARG A 1 113 ? 33.175 5.582 -5.577 1.00 81.44 113 ARG A O 1
ATOM 889 N N . GLU A 1 114 ? 31.735 3.863 -5.607 1.00 82.06 114 GLU A N 1
ATOM 890 C CA . GLU A 1 114 ? 30.543 4.666 -5.293 1.00 82.06 114 GLU A CA 1
ATOM 891 C C . GLU A 1 114 ? 30.682 5.408 -3.952 1.00 82.06 114 GLU A C 1
ATOM 893 O O . GLU A 1 114 ? 30.298 6.574 -3.845 1.00 82.06 114 GLU A O 1
ATOM 898 N N . ASN A 1 115 ? 31.285 4.769 -2.944 1.00 76.94 115 ASN A N 1
ATOM 899 C CA . ASN A 1 115 ? 31.490 5.390 -1.633 1.00 76.94 115 ASN A CA 1
ATOM 900 C C . ASN A 1 115 ? 32.450 6.587 -1.684 1.00 76.94 115 ASN A C 1
ATOM 902 O O . ASN A 1 115 ? 32.341 7.473 -0.838 1.00 76.94 115 ASN A O 1
ATOM 906 N N . VAL A 1 116 ? 33.366 6.632 -2.659 1.00 74.62 116 VAL A N 1
ATOM 907 C CA . VAL A 1 116 ? 34.333 7.734 -2.785 1.00 74.62 116 VAL A CA 1
ATOM 908 C C . VAL A 1 116 ? 33.893 8.790 -3.799 1.00 74.62 116 VAL A C 1
ATOM 910 O O . VAL A 1 116 ? 34.000 9.987 -3.544 1.00 74.62 116 VAL A O 1
ATOM 913 N N . VAL A 1 117 ? 33.376 8.370 -4.956 1.00 71.75 117 VAL A N 1
ATOM 914 C CA . VAL A 1 117 ? 33.025 9.274 -6.068 1.00 71.75 117 VAL A CA 1
ATOM 915 C C . VAL A 1 117 ? 31.621 9.869 -5.902 1.00 71.75 117 VAL A C 1
ATOM 917 O O . VAL A 1 117 ? 31.312 10.899 -6.508 1.00 71.75 117 VAL A O 1
ATOM 920 N N . GLY A 1 118 ? 30.791 9.257 -5.057 1.00 74.00 118 GLY A N 1
ATOM 921 C CA . GLY A 1 118 ? 29.372 9.547 -4.918 1.00 74.00 118 GLY A CA 1
ATOM 922 C C . GLY A 1 118 ? 28.507 8.525 -5.657 1.00 74.00 118 GLY A C 1
ATOM 923 O O . GLY A 1 118 ? 28.991 7.684 -6.413 1.00 74.00 118 GLY A O 1
ATOM 924 N N . ARG A 1 119 ? 27.195 8.611 -5.420 1.00 82.12 119 ARG A N 1
ATOM 925 C CA . ARG A 1 119 ? 26.201 7.646 -5.904 1.00 82.12 119 ARG A CA 1
ATOM 926 C C . ARG A 1 119 ? 26.247 7.448 -7.427 1.00 82.12 119 ARG A C 1
ATOM 928 O O . ARG A 1 119 ? 26.189 8.420 -8.181 1.00 82.12 119 ARG A O 1
ATOM 935 N N . ILE A 1 120 ? 26.237 6.192 -7.880 1.00 86.31 120 ILE A N 1
ATOM 936 C CA . ILE A 1 120 ? 26.197 5.828 -9.300 1.00 86.31 120 ILE A CA 1
ATOM 937 C C . ILE A 1 120 ? 24.753 5.930 -9.810 1.00 86.31 120 ILE A C 1
ATOM 939 O O . ILE A 1 120 ? 23.879 5.135 -9.457 1.00 86.31 120 ILE A O 1
ATOM 943 N N . GLY A 1 121 ? 24.496 6.925 -10.665 1.00 83.38 121 GLY A N 1
ATOM 944 C CA . GLY A 1 121 ? 23.163 7.185 -11.223 1.00 83.38 121 GLY A CA 1
ATOM 945 C C . GLY A 1 121 ? 22.741 6.226 -12.343 1.00 83.38 121 GLY A C 1
ATOM 946 O O . GLY A 1 121 ? 21.563 5.880 -12.436 1.00 83.38 121 GLY A O 1
ATOM 947 N N . ALA A 1 122 ? 23.690 5.756 -13.161 1.00 89.69 122 ALA A N 1
ATOM 948 C CA . ALA A 1 122 ? 23.425 4.825 -14.258 1.00 89.69 122 ALA A CA 1
ATOM 949 C C . ALA A 1 122 ? 24.588 3.845 -14.495 1.00 89.69 122 ALA A C 1
ATOM 951 O O . ALA A 1 122 ? 25.749 4.207 -14.313 1.00 89.69 122 ALA A O 1
ATOM 952 N N . ILE A 1 123 ? 24.275 2.623 -14.938 1.00 93.00 123 ILE A N 1
ATOM 953 C CA . ILE A 1 123 ? 25.239 1.589 -15.347 1.00 93.00 123 ILE A CA 1
ATOM 954 C C . ILE A 1 123 ? 24.878 1.095 -16.751 1.00 93.00 123 ILE A C 1
ATOM 956 O O . ILE A 1 123 ? 23.799 0.544 -16.979 1.00 93.00 123 ILE A O 1
ATOM 960 N N . GLY A 1 124 ? 25.812 1.268 -17.686 1.00 93.38 124 GLY A N 1
ATOM 961 C CA . GLY A 1 124 ? 25.706 0.774 -19.057 1.00 93.38 124 GLY A CA 1
ATOM 962 C C . GLY A 1 124 ? 26.431 -0.554 -19.239 1.00 93.38 124 GLY A C 1
ATOM 963 O O . GLY A 1 124 ? 27.652 -0.614 -19.090 1.00 93.38 124 GLY A O 1
ATOM 964 N N . VAL A 1 125 ? 25.710 -1.614 -19.603 1.00 93.69 125 VAL A N 1
ATOM 965 C CA . VAL A 1 125 ? 26.313 -2.917 -19.922 1.00 93.69 125 VAL A CA 1
ATOM 966 C C . VAL A 1 125 ? 26.415 -3.055 -21.437 1.00 93.69 125 VAL A C 1
ATOM 968 O O . VAL A 1 125 ? 25.422 -3.303 -22.116 1.00 93.69 125 VAL A O 1
ATOM 971 N N . LEU A 1 126 ? 27.624 -2.875 -21.968 1.00 89.94 126 LEU A N 1
ATOM 972 C CA . LEU A 1 126 ? 27.902 -2.903 -23.408 1.00 89.94 126 LEU A CA 1
ATOM 973 C C . LEU A 1 126 ? 28.620 -4.191 -23.802 1.00 89.94 126 LEU A C 1
ATOM 975 O O . LEU A 1 126 ? 29.609 -4.561 -23.158 1.00 89.94 126 LEU A O 1
ATOM 979 N N . GLY A 1 127 ? 28.146 -4.834 -24.865 1.00 86.38 127 GLY A N 1
ATOM 980 C CA . GLY A 1 127 ? 28.693 -6.069 -25.423 1.00 86.38 127 GLY A CA 1
ATOM 981 C C . GLY A 1 127 ? 27.793 -6.615 -26.529 1.00 86.38 127 GLY A C 1
ATOM 982 O O . GLY A 1 127 ? 26.595 -6.321 -26.553 1.00 86.38 127 GLY A O 1
ATOM 983 N N . ASN A 1 128 ? 28.370 -7.410 -27.431 1.00 84.31 128 ASN A N 1
ATOM 984 C CA . ASN A 1 128 ? 27.621 -8.018 -28.536 1.00 84.31 128 ASN A CA 1
ATOM 985 C C . ASN A 1 128 ? 26.898 -9.311 -28.102 1.00 84.31 128 ASN A C 1
ATOM 987 O O . ASN A 1 128 ? 25.880 -9.686 -28.670 1.00 84.31 128 ASN A O 1
ATOM 991 N N . ASP A 1 129 ? 27.397 -9.986 -27.062 1.00 86.88 129 ASP A N 1
ATOM 992 C CA . ASP A 1 129 ? 26.810 -11.232 -26.567 1.00 86.88 129 ASP A CA 1
ATOM 993 C C . ASP A 1 129 ? 25.727 -10.977 -25.509 1.00 86.88 129 ASP A C 1
ATOM 995 O O . ASP A 1 129 ? 25.971 -10.317 -24.497 1.00 86.88 129 ASP A O 1
ATOM 999 N N . TYR A 1 130 ? 24.513 -11.482 -25.735 1.00 89.69 130 TYR A N 1
ATOM 1000 C CA . TYR A 1 130 ? 23.402 -11.318 -24.798 1.00 89.69 130 TYR A CA 1
ATOM 1001 C C . TYR A 1 130 ? 23.652 -12.032 -23.461 1.00 89.69 130 TYR A C 1
ATOM 1003 O O . TYR A 1 130 ? 23.360 -11.462 -22.406 1.00 89.69 130 TYR A O 1
ATOM 1011 N N . TYR A 1 131 ? 24.205 -13.246 -23.487 1.00 89.44 131 TYR A N 1
ATOM 1012 C CA . TYR A 1 131 ? 24.340 -14.069 -22.283 1.00 89.44 131 TYR A CA 1
ATOM 1013 C C . TYR A 1 131 ? 25.387 -13.497 -21.321 1.00 89.44 131 TYR A C 1
ATOM 1015 O O . TYR A 1 131 ? 25.145 -13.433 -20.114 1.00 89.44 131 TYR A O 1
ATOM 1023 N N . ASP A 1 132 ? 26.479 -12.946 -21.854 1.00 90.06 132 ASP A N 1
ATOM 1024 C CA . ASP A 1 132 ? 27.457 -12.197 -21.061 1.00 90.06 132 ASP A CA 1
ATOM 1025 C C . ASP A 1 132 ? 26.809 -10.976 -20.387 1.00 90.06 132 ASP A C 1
ATOM 1027 O O . ASP A 1 132 ? 26.953 -10.765 -19.179 1.00 90.06 132 ASP A O 1
ATOM 1031 N N . LYS A 1 133 ? 26.032 -10.185 -21.145 1.00 91.88 133 LYS A N 1
ATOM 1032 C CA . LYS A 1 133 ? 25.324 -9.009 -20.610 1.00 91.88 133 LYS A CA 1
ATOM 1033 C C . LYS A 1 133 ? 24.373 -9.393 -19.479 1.00 91.88 133 LYS A C 1
ATOM 1035 O O . LYS A 1 133 ? 24.326 -8.722 -18.448 1.00 91.88 133 LYS A O 1
ATOM 1040 N N . LEU A 1 134 ? 23.629 -10.479 -19.652 1.00 92.38 134 LEU A N 1
ATOM 1041 C CA . LEU A 1 134 ? 22.715 -11.011 -18.650 1.00 92.38 134 LEU A CA 1
ATOM 1042 C C . LEU A 1 134 ? 23.442 -11.420 -17.361 1.00 92.38 134 LEU A C 1
ATOM 1044 O O . LEU A 1 134 ? 22.951 -11.113 -16.273 1.00 92.38 134 LEU A O 1
ATOM 1048 N N . LEU A 1 135 ? 24.601 -12.078 -17.456 1.00 91.06 135 LEU A N 1
ATOM 1049 C CA . LEU A 1 135 ? 25.410 -12.433 -16.285 1.00 91.06 135 LEU A CA 1
ATOM 1050 C C . LEU A 1 135 ? 25.890 -11.184 -15.538 1.00 91.06 135 LEU A C 1
ATOM 1052 O O . LEU A 1 135 ? 25.767 -11.110 -14.312 1.00 91.06 135 LEU A O 1
ATOM 1056 N N . VAL A 1 136 ? 26.342 -10.158 -16.265 1.00 92.38 136 VAL A N 1
ATOM 1057 C CA . VAL A 1 136 ? 26.714 -8.863 -15.670 1.00 92.38 136 VAL A CA 1
ATOM 1058 C C . VAL A 1 136 ? 25.512 -8.224 -14.960 1.00 92.38 136 VAL A C 1
ATOM 1060 O O . VAL A 1 136 ? 25.633 -7.776 -13.819 1.00 92.38 136 VAL A O 1
ATOM 1063 N N . LEU A 1 137 ? 24.326 -8.224 -15.580 1.00 92.75 137 LEU A N 1
ATOM 1064 C CA . LEU A 1 137 ? 23.098 -7.701 -14.966 1.00 92.75 137 LEU A CA 1
ATOM 1065 C C . LEU A 1 137 ? 22.695 -8.487 -13.709 1.00 92.75 137 LEU A C 1
ATOM 1067 O O . LEU A 1 137 ? 22.293 -7.874 -12.716 1.00 92.75 137 LEU A O 1
ATOM 1071 N N . LYS A 1 138 ? 22.826 -9.821 -13.729 1.00 90.62 138 LYS A N 1
ATOM 1072 C CA . LYS A 1 138 ? 22.580 -10.714 -12.582 1.00 90.62 138 LYS A CA 1
ATOM 1073 C C . LYS A 1 138 ? 23.490 -10.375 -11.398 1.00 90.62 138 LYS A C 1
ATOM 1075 O O . LYS A 1 138 ? 23.015 -10.385 -10.264 1.00 90.62 138 LYS A O 1
ATOM 1080 N N . ALA A 1 139 ? 24.748 -10.023 -11.660 1.00 90.19 139 ALA A N 1
ATOM 1081 C CA . ALA A 1 139 ? 25.714 -9.659 -10.627 1.00 90.19 139 ALA A CA 1
ATOM 1082 C C . ALA A 1 139 ? 25.529 -8.230 -10.089 1.00 90.19 139 ALA A C 1
ATOM 1084 O O . ALA A 1 139 ? 25.605 -8.020 -8.881 1.00 90.19 139 ALA A O 1
ATOM 1085 N N . LEU A 1 140 ? 25.273 -7.246 -10.959 1.00 91.44 140 LEU A N 1
ATOM 1086 C CA . LEU A 1 140 ? 25.271 -5.829 -10.570 1.00 91.44 140 LEU A CA 1
ATOM 1087 C C . LEU A 1 140 ? 23.930 -5.338 -10.013 1.00 91.44 140 LEU A C 1
ATOM 1089 O O . LEU A 1 140 ? 23.915 -4.545 -9.074 1.00 91.44 140 LEU A O 1
ATOM 1093 N N . ARG A 1 141 ? 22.788 -5.786 -10.550 1.00 87.75 141 ARG A N 1
ATOM 1094 C CA . ARG A 1 141 ? 21.468 -5.265 -10.135 1.00 87.75 141 ARG A CA 1
ATOM 1095 C C . ARG A 1 141 ? 21.132 -5.468 -8.651 1.00 87.75 141 ARG A C 1
ATOM 1097 O O . ARG A 1 141 ? 20.500 -4.573 -8.095 1.00 87.75 141 ARG A O 1
ATOM 1104 N N . PRO A 1 142 ? 21.506 -6.582 -7.990 1.00 84.50 142 PRO A N 1
ATOM 1105 C CA . PRO A 1 142 ? 21.299 -6.727 -6.548 1.00 84.50 142 PRO A CA 1
ATOM 1106 C C . PRO A 1 142 ? 22.126 -5.736 -5.717 1.00 84.50 142 PRO A C 1
ATOM 1108 O O . PRO A 1 142 ? 21.669 -5.289 -4.670 1.00 84.50 142 PRO A O 1
ATOM 1111 N N . THR A 1 143 ? 23.328 -5.387 -6.182 1.00 85.94 143 THR A N 1
ATOM 1112 C CA . THR A 1 143 ? 24.242 -4.449 -5.507 1.00 85.94 143 THR A CA 1
ATOM 1113 C C . THR A 1 143 ? 23.851 -2.989 -5.741 1.00 85.94 143 THR A C 1
ATOM 1115 O O . THR A 1 143 ? 24.035 -2.151 -4.858 1.00 85.94 143 THR A O 1
ATOM 1118 N N . PHE A 1 144 ? 23.276 -2.702 -6.911 1.00 85.88 144 PHE A N 1
ATOM 1119 C CA . PHE A 1 144 ? 22.834 -1.376 -7.342 1.00 85.88 144 PHE A CA 1
ATOM 1120 C C . PHE A 1 144 ? 21.328 -1.377 -7.662 1.00 85.88 144 PHE A C 1
ATOM 1122 O O . PHE A 1 144 ? 20.944 -1.205 -8.819 1.00 85.88 144 PHE A O 1
ATOM 1129 N N . PRO A 1 145 ? 20.442 -1.574 -6.666 1.00 77.12 145 PRO A N 1
ATOM 1130 C CA . PRO A 1 145 ? 18.988 -1.581 -6.887 1.00 77.12 145 PRO A CA 1
ATOM 1131 C C . PRO A 1 145 ? 18.441 -0.221 -7.354 1.00 77.12 145 PRO A C 1
ATOM 1133 O O . PRO A 1 145 ? 17.340 -0.135 -7.894 1.00 77.12 145 PRO A O 1
ATOM 1136 N N . ASP A 1 146 ? 19.247 0.818 -7.165 1.00 75.25 146 ASP A N 1
ATOM 1137 C CA . ASP A 1 146 ? 18.893 2.230 -7.170 1.00 75.25 146 ASP A CA 1
ATOM 1138 C C . ASP A 1 146 ? 19.380 2.975 -8.429 1.00 75.25 146 ASP A C 1
ATOM 1140 O O . ASP A 1 146 ? 19.341 4.211 -8.487 1.00 75.25 146 ASP A O 1
ATOM 1144 N N . THR A 1 147 ? 19.884 2.225 -9.408 1.00 85.00 147 THR A N 1
ATOM 1145 C CA . THR A 1 147 ? 20.641 2.718 -10.561 1.00 85.00 147 THR A CA 1
ATOM 1146 C C . THR A 1 147 ? 19.919 2.377 -11.861 1.00 85.00 147 THR A C 1
ATOM 1148 O O . THR A 1 147 ? 19.408 1.268 -12.028 1.00 85.00 147 THR A O 1
ATOM 1151 N N . VAL A 1 148 ? 19.892 3.316 -12.810 1.00 87.00 148 VAL A N 1
ATOM 1152 C CA . VAL A 1 148 ? 19.329 3.059 -14.141 1.00 87.00 148 VAL A CA 1
ATOM 1153 C C . VAL A 1 148 ? 20.277 2.147 -14.910 1.00 87.00 148 VAL A C 1
ATOM 1155 O O . VAL A 1 148 ? 21.436 2.492 -15.134 1.00 87.00 148 VAL A O 1
ATOM 1158 N N . PHE A 1 149 ? 19.789 0.984 -15.331 1.00 92.69 149 PHE A N 1
ATOM 1159 C CA . PHE A 1 149 ? 20.553 0.093 -16.197 1.00 92.69 149 PHE A CA 1
ATOM 1160 C C . PHE A 1 149 ? 20.180 0.340 -17.647 1.00 92.69 149 PHE A C 1
ATOM 1162 O O . PHE A 1 149 ? 18.995 0.382 -17.986 1.00 92.69 149 PHE A O 1
ATOM 1169 N N . PHE A 1 150 ? 21.192 0.417 -18.502 1.00 93.69 150 PHE A N 1
ATOM 1170 C CA . PHE A 1 150 ? 20.989 0.477 -19.939 1.00 93.69 150 PHE A CA 1
ATOM 1171 C C . PHE A 1 150 ? 21.952 -0.439 -20.694 1.00 93.69 150 PHE A C 1
ATOM 1173 O O . PHE A 1 150 ? 22.983 -0.867 -20.169 1.00 93.69 150 PHE A O 1
ATOM 1180 N N . SER A 1 151 ? 21.593 -0.780 -21.925 1.00 94.00 151 SER A N 1
ATOM 1181 C CA . SER A 1 151 ? 22.377 -1.649 -22.796 1.00 94.00 151 SER A CA 1
ATOM 1182 C C . SER A 1 151 ? 22.103 -1.350 -24.271 1.00 94.00 151 SER A C 1
ATOM 1184 O O . SER A 1 151 ? 21.279 -0.498 -24.608 1.00 94.00 151 SER A O 1
ATOM 1186 N N . THR A 1 152 ? 22.808 -2.055 -25.147 1.00 91.19 152 THR A N 1
ATOM 1187 C CA . THR A 1 152 ? 22.576 -2.053 -26.590 1.00 91.19 152 THR A CA 1
ATOM 1188 C C . THR A 1 152 ? 22.067 -3.406 -27.056 1.00 91.19 152 THR A C 1
ATOM 1190 O O . THR A 1 152 ? 22.270 -4.420 -26.383 1.00 91.19 152 THR A O 1
ATOM 1193 N N . ASP A 1 153 ? 21.459 -3.403 -28.236 1.00 90.31 153 ASP A N 1
ATOM 1194 C CA . ASP A 1 153 ? 20.957 -4.570 -28.961 1.00 90.31 153 ASP A CA 1
ATOM 1195 C C . ASP A 1 153 ? 19.772 -5.257 -28.274 1.00 90.31 153 ASP A C 1
ATOM 1197 O O . ASP A 1 153 ? 19.899 -5.917 -27.242 1.00 90.31 153 ASP A O 1
ATOM 1201 N N . ALA A 1 154 ? 18.597 -5.125 -28.890 1.00 92.31 154 ALA A N 1
ATOM 1202 C CA . ALA A 1 154 ? 17.383 -5.801 -28.457 1.00 92.31 154 ALA A CA 1
ATOM 1203 C C . ALA A 1 154 ? 17.488 -7.314 -28.692 1.00 92.31 154 ALA A C 1
ATOM 1205 O O . ALA A 1 154 ? 17.890 -7.750 -29.773 1.00 92.31 154 ALA A O 1
ATOM 1206 N N . HIS A 1 155 ? 17.082 -8.103 -27.694 1.00 94.56 155 HIS A N 1
ATOM 1207 C CA . HIS A 1 155 ? 17.066 -9.562 -27.763 1.00 94.56 155 HIS A CA 1
ATOM 1208 C C . HIS A 1 155 ? 15.821 -10.124 -27.059 1.00 94.56 155 HIS A C 1
ATOM 1210 O O . HIS A 1 155 ? 15.497 -9.721 -25.944 1.00 94.56 155 HIS A O 1
ATOM 1216 N N . ALA A 1 156 ? 15.139 -11.083 -27.683 1.00 92.81 156 ALA A N 1
ATOM 1217 C CA . ALA A 1 156 ? 13.884 -11.663 -27.206 1.00 92.81 156 ALA A CA 1
ATOM 1218 C C . ALA A 1 156 ? 14.031 -12.390 -25.865 1.00 92.81 156 ALA A C 1
ATOM 1220 O O . ALA A 1 156 ? 13.114 -12.356 -25.054 1.00 92.81 156 ALA A O 1
ATOM 1221 N N . ALA A 1 157 ? 15.202 -12.972 -25.577 1.00 92.12 157 ALA A N 1
ATOM 1222 C CA . ALA A 1 157 ? 15.453 -13.588 -24.270 1.00 92.12 157 ALA A CA 1
ATOM 1223 C C . ALA A 1 157 ? 15.412 -12.578 -23.106 1.00 92.12 157 ALA A C 1
ATOM 1225 O O . ALA A 1 157 ? 15.194 -12.984 -21.976 1.00 92.12 157 ALA A O 1
ATOM 1226 N N . MET A 1 158 ? 15.495 -11.262 -23.353 1.00 93.81 158 MET A N 1
ATOM 1227 C CA . MET A 1 158 ? 15.217 -10.263 -22.308 1.00 93.81 158 MET A CA 1
ATOM 1228 C C . MET A 1 158 ? 13.773 -10.340 -21.785 1.00 93.81 158 MET A C 1
ATOM 1230 O O . MET A 1 158 ? 13.489 -9.849 -20.693 1.00 93.81 158 MET A O 1
ATOM 1234 N N . LEU A 1 159 ? 12.860 -10.911 -22.570 1.00 91.56 159 LEU A N 1
ATOM 1235 C CA . LEU A 1 159 ? 11.455 -11.122 -22.228 1.00 91.56 159 LEU A CA 1
ATOM 1236 C C . LEU A 1 159 ? 11.206 -12.526 -21.665 1.00 91.56 159 LEU A C 1
ATOM 1238 O O . LEU A 1 159 ? 10.123 -12.779 -21.145 1.00 91.56 159 LEU A O 1
ATOM 1242 N N . ASP A 1 160 ? 12.197 -13.421 -21.740 1.00 90.12 160 ASP A N 1
ATOM 1243 C CA . ASP A 1 160 ? 12.093 -14.758 -21.165 1.00 90.12 160 ASP A CA 1
ATOM 1244 C C . ASP A 1 160 ? 11.936 -14.675 -19.647 1.00 90.12 160 ASP A C 1
ATOM 1246 O O . ASP A 1 160 ? 12.562 -13.848 -18.986 1.00 90.12 160 ASP A O 1
ATOM 1250 N N . ARG A 1 161 ? 11.112 -15.550 -19.077 1.00 82.06 161 ARG A N 1
ATOM 1251 C CA . ARG A 1 161 ? 10.752 -15.521 -17.659 1.00 82.06 161 ARG A CA 1
ATOM 1252 C C . ARG A 1 161 ? 11.965 -15.545 -16.723 1.00 82.06 161 ARG A C 1
ATOM 1254 O O . ARG A 1 161 ? 11.965 -14.821 -15.719 1.00 82.06 161 ARG A O 1
ATOM 1261 N N . ASP A 1 162 ? 12.976 -16.360 -17.020 1.00 85.12 162 ASP A N 1
ATOM 1262 C CA . ASP A 1 162 ? 14.139 -16.534 -16.144 1.00 85.12 162 ASP A CA 1
ATOM 1263 C C . ASP A 1 162 ? 15.130 -15.372 -16.241 1.00 85.12 162 ASP A C 1
ATOM 1265 O O . ASP A 1 162 ? 15.879 -15.091 -15.298 1.00 85.12 162 ASP A O 1
ATOM 1269 N N . ASP A 1 163 ? 15.084 -14.628 -17.335 1.00 89.25 163 ASP A N 1
ATOM 1270 C CA . ASP A 1 163 ? 15.949 -13.480 -17.553 1.00 89.25 163 ASP A CA 1
ATOM 1271 C C . ASP A 1 163 ? 15.254 -12.161 -17.217 1.00 89.25 163 ASP A C 1
ATOM 1273 O O . ASP A 1 163 ? 15.894 -11.262 -16.664 1.00 89.25 163 ASP A O 1
ATOM 1277 N N . ASN A 1 164 ? 13.934 -12.073 -17.412 1.00 89.44 164 ASN A N 1
ATOM 1278 C CA . ASN A 1 164 ? 13.112 -10.881 -17.203 1.00 89.44 164 ASN A CA 1
ATOM 1279 C C . ASN A 1 164 ? 13.218 -10.323 -15.784 1.00 89.44 164 ASN A C 1
ATOM 1281 O O . ASN A 1 164 ? 13.276 -9.110 -15.584 1.00 89.44 164 ASN A O 1
ATOM 1285 N N . LYS A 1 165 ? 13.366 -11.187 -14.773 1.00 85.50 165 LYS A N 1
ATOM 1286 C CA . LYS A 1 165 ? 13.638 -10.750 -13.390 1.00 85.50 165 LYS A CA 1
ATOM 1287 C C . LYS A 1 165 ? 14.897 -9.868 -13.275 1.00 85.50 165 LYS A C 1
ATOM 1289 O O . LYS A 1 165 ? 14.978 -9.024 -12.382 1.00 85.50 165 LYS A O 1
ATOM 1294 N N . HIS A 1 166 ? 15.861 -10.038 -14.181 1.00 88.56 166 HIS A N 1
ATOM 1295 C CA . HIS A 1 166 ? 17.110 -9.284 -14.253 1.00 88.56 166 HIS A CA 1
ATOM 1296 C C . HIS A 1 166 ? 17.159 -8.289 -15.411 1.00 88.56 166 HIS A C 1
ATOM 1298 O O . HIS A 1 166 ? 17.964 -7.369 -15.328 1.00 88.56 166 HIS A O 1
ATOM 1304 N N . THR A 1 167 ? 16.311 -8.383 -16.431 1.00 92.12 167 THR A N 1
ATOM 1305 C CA . THR A 1 167 ? 16.304 -7.463 -17.584 1.00 92.12 167 THR A CA 1
ATOM 1306 C C . THR A 1 167 ? 15.137 -6.474 -17.570 1.00 92.12 167 THR A C 1
ATOM 1308 O O . THR A 1 167 ? 15.265 -5.429 -18.186 1.00 92.12 167 THR A O 1
ATOM 1311 N N . ARG A 1 168 ? 14.049 -6.685 -16.816 1.00 90.19 168 ARG A N 1
ATOM 1312 C CA . ARG A 1 168 ? 12.926 -5.725 -16.721 1.00 90.19 168 ARG A CA 1
ATOM 1313 C C . ARG A 1 168 ? 13.384 -4.333 -16.269 1.00 90.19 168 ARG A C 1
ATOM 1315 O O . ARG A 1 168 ? 14.293 -4.231 -15.438 1.00 90.19 168 ARG A O 1
ATOM 1322 N N . ASN A 1 169 ? 12.797 -3.270 -16.816 1.00 89.62 169 ASN A N 1
ATOM 1323 C CA . ASN A 1 169 ? 13.240 -1.877 -16.648 1.00 89.62 169 ASN A CA 1
ATOM 1324 C C . ASN A 1 169 ? 14.670 -1.598 -17.163 1.00 89.62 169 ASN A C 1
ATOM 1326 O O . ASN A 1 169 ? 15.324 -0.655 -16.721 1.00 89.62 169 ASN A O 1
ATOM 1330 N N . LEU A 1 170 ? 15.233 -2.461 -18.017 1.00 92.56 170 LEU A N 1
ATOM 1331 C CA . LEU A 1 170 ? 16.472 -2.160 -18.740 1.00 92.56 170 LEU A CA 1
ATOM 1332 C C . LEU A 1 170 ? 16.133 -1.252 -19.920 1.00 92.56 170 LEU A C 1
ATOM 1334 O O . LEU A 1 170 ? 15.261 -1.593 -20.718 1.00 92.56 170 LEU A O 1
ATOM 1338 N N . VAL A 1 171 ? 16.845 -0.134 -20.046 1.00 92.56 171 VAL A N 1
ATOM 1339 C CA . VAL A 1 171 ? 16.758 0.719 -21.235 1.00 92.56 171 VAL A CA 1
ATOM 1340 C C . VAL A 1 171 ? 17.680 0.151 -22.311 1.00 92.56 171 VAL A C 1
ATOM 1342 O O . VAL A 1 171 ? 18.870 -0.042 -22.079 1.00 92.56 171 VAL A O 1
ATOM 1345 N N . VAL A 1 172 ? 17.151 -0.142 -23.489 1.00 93.38 172 VAL A N 1
ATOM 1346 C CA . VAL A 1 172 ? 17.885 -0.770 -24.586 1.00 93.38 172 VAL A CA 1
ATOM 1347 C C . VAL A 1 172 ? 17.854 0.145 -25.795 1.00 93.38 172 VAL A C 1
ATOM 1349 O O . VAL A 1 172 ? 16.787 0.447 -26.321 1.00 93.38 172 VAL A O 1
ATOM 1352 N N . ALA A 1 173 ? 19.033 0.559 -26.251 1.00 91.12 173 ALA A N 1
ATOM 1353 C CA . ALA A 1 173 ? 19.189 1.213 -27.540 1.00 91.12 173 ALA A CA 1
ATOM 1354 C C . ALA A 1 173 ? 19.426 0.151 -28.623 1.00 91.12 173 ALA A C 1
ATOM 1356 O O . ALA A 1 173 ? 20.373 -0.634 -28.536 1.00 91.12 173 ALA A O 1
ATOM 1357 N N . ALA A 1 174 ? 18.581 0.112 -29.647 1.00 90.06 174 ALA A N 1
ATOM 1358 C CA . ALA A 1 174 ? 18.695 -0.845 -30.742 1.00 90.06 174 ALA A CA 1
ATOM 1359 C C . ALA A 1 174 ? 18.331 -0.193 -32.076 1.00 90.06 174 ALA A C 1
ATOM 1361 O O . ALA A 1 174 ? 17.483 0.691 -32.134 1.00 90.06 174 ALA A O 1
ATOM 1362 N N . GLY A 1 175 ? 18.947 -0.643 -33.171 1.00 85.50 175 GLY A N 1
ATOM 1363 C CA . GLY A 1 175 ? 18.572 -0.159 -34.505 1.00 85.50 175 GLY A CA 1
ATOM 1364 C C . GLY A 1 175 ? 17.134 -0.538 -34.873 1.00 85.50 175 GLY A C 1
ATOM 1365 O O . GLY A 1 175 ? 16.434 0.232 -35.524 1.00 85.50 175 GLY A O 1
ATOM 1366 N N . TYR A 1 176 ? 16.682 -1.708 -34.417 1.00 86.94 176 TYR A N 1
ATOM 1367 C CA . TYR A 1 176 ? 15.345 -2.232 -34.667 1.00 86.94 176 TYR A CA 1
ATOM 1368 C C . TYR A 1 176 ? 14.767 -2.893 -33.411 1.00 86.94 176 TYR A C 1
ATOM 1370 O O . TYR A 1 176 ? 15.502 -3.378 -32.550 1.00 86.94 176 TYR A O 1
ATOM 1378 N N . GLY A 1 177 ? 13.435 -2.942 -33.330 1.00 88.81 177 GLY A N 1
ATOM 1379 C CA . GLY A 1 177 ? 12.737 -3.800 -32.372 1.00 88.81 177 GLY A CA 1
ATOM 1380 C C . GLY A 1 177 ? 12.742 -5.270 -32.810 1.00 88.81 177 GLY A C 1
ATOM 1381 O O . GLY A 1 177 ? 13.311 -5.634 -33.842 1.00 88.81 177 GLY A O 1
ATOM 1382 N N . LEU A 1 178 ? 12.057 -6.117 -32.041 1.00 91.12 178 LEU A N 1
ATOM 1383 C CA . LEU A 1 178 ? 11.886 -7.544 -32.361 1.00 91.12 178 LEU A CA 1
ATOM 1384 C C . LEU A 1 178 ? 10.833 -7.791 -33.455 1.00 91.12 178 LEU A C 1
ATOM 1386 O O . LEU A 1 178 ? 10.747 -8.889 -33.991 1.00 91.12 178 LEU A O 1
ATOM 1390 N N . SER A 1 179 ? 10.053 -6.772 -33.811 1.00 89.06 179 SER A N 1
ATOM 1391 C CA . SER A 1 179 ? 9.008 -6.844 -34.833 1.00 89.06 179 SER A CA 1
ATOM 1392 C C . SER A 1 179 ? 8.988 -5.559 -35.656 1.00 89.06 179 SER A C 1
ATOM 1394 O O . SER A 1 179 ? 9.330 -4.485 -35.153 1.00 89.06 179 SER A O 1
ATOM 1396 N N . LEU A 1 180 ? 8.571 -5.666 -36.916 1.00 86.31 180 LEU A N 1
ATOM 1397 C CA . LEU A 1 180 ? 8.255 -4.533 -37.785 1.00 86.31 180 LEU A CA 1
ATOM 1398 C C . LEU A 1 180 ? 6.748 -4.241 -37.778 1.00 86.31 180 LEU A C 1
ATOM 1400 O O . LEU A 1 180 ? 5.947 -5.039 -37.287 1.00 86.31 180 LEU A O 1
ATOM 1404 N N . ASP A 1 181 ? 6.357 -3.111 -38.368 1.00 82.75 181 ASP A N 1
ATOM 1405 C CA . ASP A 1 181 ? 4.945 -2.799 -38.593 1.00 82.75 181 ASP A CA 1
ATOM 1406 C C . ASP A 1 181 ? 4.303 -3.875 -39.480 1.00 82.75 181 ASP A C 1
ATOM 1408 O O . ASP A 1 181 ? 4.931 -4.376 -40.412 1.00 82.75 181 ASP A O 1
ATOM 1412 N N . GLN A 1 182 ? 3.032 -4.206 -39.241 1.00 82.75 182 GLN A N 1
ATOM 1413 C CA . GLN A 1 182 ? 2.337 -5.324 -39.897 1.00 82.75 182 GLN A CA 1
ATOM 1414 C C . GLN A 1 182 ? 2.465 -5.377 -41.442 1.00 82.75 182 GLN A C 1
ATOM 1416 O O . GLN A 1 182 ? 2.691 -6.468 -41.969 1.00 82.75 182 GLN A O 1
ATOM 1421 N N . PRO A 1 183 ? 2.416 -4.256 -42.199 1.00 81.81 183 PRO A N 1
ATOM 1422 C CA . PRO A 1 183 ? 2.626 -4.276 -43.656 1.00 81.81 183 PRO A CA 1
ATOM 1423 C C . PRO A 1 183 ? 4.042 -4.720 -44.069 1.00 81.81 183 PRO A C 1
ATOM 1425 O O . PRO A 1 183 ? 4.254 -5.300 -45.140 1.00 81.81 183 PRO A O 1
ATOM 1428 N N . GLU A 1 184 ? 5.026 -4.445 -43.215 1.00 82.81 184 GLU A N 1
ATOM 1429 C CA . GLU A 1 184 ? 6.431 -4.782 -43.414 1.00 82.81 184 GLU A CA 1
ATOM 1430 C C . GLU A 1 184 ? 6.781 -6.143 -42.803 1.00 82.81 184 GLU A C 1
ATOM 1432 O O . GLU A 1 184 ? 7.589 -6.855 -43.383 1.00 82.81 184 GLU A O 1
ATOM 1437 N N . GLN A 1 185 ? 6.157 -6.563 -41.703 1.00 86.75 185 GLN A N 1
ATOM 1438 C CA . GLN A 1 185 ? 6.383 -7.879 -41.091 1.00 86.75 185 GLN A CA 1
ATOM 1439 C C . GLN A 1 185 ? 5.698 -9.011 -41.880 1.00 86.75 185 GLN A C 1
ATOM 1441 O O . GLN A 1 185 ? 6.276 -10.087 -42.044 1.00 86.75 185 GLN A O 1
ATOM 1446 N N . LYS A 1 186 ? 4.501 -8.750 -42.435 1.00 85.25 186 LYS A N 1
ATOM 1447 C CA . LYS A 1 186 ? 3.621 -9.757 -43.059 1.00 85.25 186 LYS A CA 1
ATOM 1448 C C . LYS A 1 186 ? 3.361 -10.932 -42.097 1.00 85.25 186 LYS A C 1
ATOM 1450 O O . LYS A 1 186 ? 3.098 -10.697 -40.923 1.00 85.25 186 LYS A O 1
ATOM 1455 N N . ASP A 1 187 ? 3.459 -12.170 -42.580 1.00 87.62 187 ASP A N 1
ATOM 1456 C CA . ASP A 1 187 ? 3.155 -13.394 -41.823 1.00 87.62 187 ASP A CA 1
ATOM 1457 C C . ASP A 1 187 ? 4.368 -13.957 -41.058 1.00 87.62 187 ASP A C 1
ATOM 1459 O O . ASP A 1 187 ? 4.339 -15.084 -40.565 1.00 87.62 187 ASP A O 1
ATOM 1463 N N . ILE A 1 188 ? 5.471 -13.205 -40.983 1.00 89.62 188 ILE A N 1
ATOM 1464 C CA . ILE A 1 188 ? 6.704 -13.664 -40.337 1.00 89.62 188 ILE A CA 1
ATOM 1465 C C . ILE A 1 188 ? 6.619 -13.424 -38.832 1.00 89.62 188 ILE A C 1
ATOM 1467 O O . ILE A 1 188 ? 6.297 -12.325 -38.378 1.00 89.62 188 ILE A O 1
ATOM 1471 N N . ALA A 1 189 ? 6.957 -14.451 -38.055 1.00 90.81 189 ALA A N 1
ATOM 1472 C CA . ALA A 1 189 ? 7.004 -14.374 -36.600 1.00 90.81 189 ALA A CA 1
ATOM 1473 C C . ALA A 1 189 ? 7.979 -13.282 -36.099 1.00 90.81 189 ALA A C 1
ATOM 1475 O O . ALA A 1 189 ? 8.918 -12.925 -36.816 1.00 90.81 189 ALA A O 1
ATOM 1476 N N . PRO A 1 190 ? 7.793 -12.763 -34.871 1.00 91.38 190 PRO A N 1
ATOM 1477 C CA . PRO A 1 190 ? 8.757 -11.863 -34.243 1.00 91.38 190 PRO A CA 1
ATOM 1478 C C . PRO A 1 190 ? 10.178 -12.440 -34.250 1.00 91.38 190 PRO A C 1
ATOM 1480 O O . PRO A 1 190 ? 10.387 -13.636 -34.035 1.00 91.38 190 PRO A O 1
ATOM 1483 N N . PHE A 1 191 ? 11.156 -11.577 -34.498 1.00 94.38 191 PHE A N 1
ATOM 1484 C CA . PHE A 1 191 ? 12.567 -11.928 -34.570 1.00 94.38 191 PHE A CA 1
ATOM 1485 C C . PHE A 1 191 ? 13.180 -12.107 -33.182 1.00 94.38 191 PHE A C 1
ATOM 1487 O O . PHE A 1 191 ? 12.710 -11.559 -32.182 1.00 94.38 191 PHE A O 1
ATOM 1494 N N . ARG A 1 192 ? 14.277 -12.867 -33.123 1.00 92.19 192 ARG A N 1
ATOM 1495 C CA . ARG A 1 192 ? 14.988 -13.137 -31.870 1.00 92.19 192 ARG A CA 1
ATOM 1496 C C . ARG A 1 192 ? 15.826 -11.953 -31.408 1.00 92.19 192 ARG A C 1
ATOM 1498 O O . ARG A 1 192 ? 15.995 -11.771 -30.207 1.00 92.19 192 ARG A O 1
ATOM 1505 N N . ASP A 1 193 ? 16.360 -11.169 -32.333 1.00 92.44 193 ASP A N 1
ATOM 1506 C CA . ASP A 1 193 ? 17.244 -10.053 -32.024 1.00 92.44 193 ASP A CA 1
ATOM 1507 C C . ASP A 1 193 ? 17.183 -8.952 -33.091 1.00 92.44 193 ASP A C 1
ATOM 1509 O O . ASP A 1 193 ? 16.663 -9.135 -34.195 1.00 92.44 193 ASP A O 1
ATOM 1513 N N . THR A 1 194 ? 17.737 -7.786 -32.752 1.00 91.38 194 THR A N 1
ATOM 1514 C CA . THR A 1 194 ? 17.803 -6.634 -33.663 1.00 91.38 194 THR A CA 1
ATOM 1515 C C . THR A 1 194 ? 18.603 -6.909 -34.944 1.00 91.38 194 THR A C 1
ATOM 1517 O O . THR A 1 194 ? 18.409 -6.203 -35.939 1.00 91.38 194 THR A O 1
ATOM 1520 N N . TYR A 1 195 ? 19.519 -7.882 -34.947 1.00 90.56 195 TYR A N 1
ATOM 1521 C CA . TYR A 1 195 ? 20.347 -8.202 -36.107 1.00 90.56 195 TYR A CA 1
ATOM 1522 C C . TYR A 1 195 ? 19.553 -9.010 -37.134 1.00 90.56 195 TYR A C 1
ATOM 1524 O O . TYR A 1 195 ? 19.645 -8.727 -38.324 1.00 90.56 195 TYR A O 1
ATOM 1532 N N . GLN A 1 196 ? 18.695 -9.927 -36.691 1.00 92.81 196 GLN A N 1
ATOM 1533 C CA . GLN A 1 196 ? 17.739 -10.623 -37.549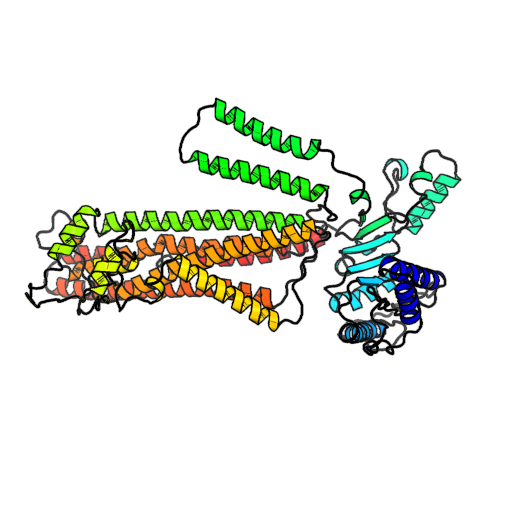 1.00 92.81 196 GLN A CA 1
ATOM 1534 C C . GLN A 1 196 ? 16.750 -9.647 -38.186 1.00 92.81 196 GLN A C 1
ATOM 1536 O O . GLN A 1 196 ? 16.551 -9.694 -39.402 1.00 92.81 196 GLN A O 1
ATOM 1541 N N . THR A 1 197 ? 16.193 -8.715 -37.403 1.00 90.88 197 THR A N 1
ATOM 1542 C CA . THR A 1 197 ? 15.300 -7.682 -37.945 1.00 90.88 197 THR A CA 1
ATOM 1543 C C . THR A 1 197 ? 16.024 -6.819 -38.979 1.00 90.88 197 THR A C 1
ATOM 1545 O O . THR A 1 197 ? 15.495 -6.577 -40.065 1.00 90.88 197 THR A O 1
ATOM 1548 N N . SER A 1 198 ? 17.257 -6.388 -38.687 1.00 89.25 198 SER A N 1
ATOM 1549 C CA . SER A 1 198 ? 18.030 -5.558 -39.619 1.00 89.25 198 SER A CA 1
ATOM 1550 C C . SER A 1 198 ? 18.397 -6.306 -40.902 1.00 89.25 198 SER A C 1
ATOM 1552 O O . SER A 1 198 ? 18.252 -5.743 -41.988 1.00 89.25 198 SER A O 1
ATOM 1554 N N . ALA A 1 199 ? 18.789 -7.580 -40.804 1.00 91.38 199 ALA A N 1
ATOM 1555 C CA . ALA A 1 199 ? 19.056 -8.436 -41.954 1.00 91.38 199 ALA A CA 1
ATOM 1556 C C . ALA A 1 199 ? 17.801 -8.601 -42.818 1.00 91.38 199 ALA A C 1
ATOM 1558 O O . ALA A 1 199 ? 17.860 -8.410 -44.029 1.00 91.38 199 ALA A O 1
ATOM 1559 N N . PHE A 1 200 ? 16.647 -8.861 -42.199 1.00 89.44 200 PHE A N 1
ATOM 1560 C CA . PHE A 1 200 ? 15.380 -8.992 -42.911 1.00 89.44 200 PHE A CA 1
ATOM 1561 C C . PHE A 1 200 ? 14.990 -7.708 -43.662 1.00 89.44 200 PHE A C 1
ATOM 1563 O O . PHE A 1 200 ? 14.656 -7.758 -44.850 1.00 89.44 200 PHE A O 1
ATOM 1570 N N . VAL A 1 201 ? 15.082 -6.548 -43.000 1.00 87.38 201 VAL A N 1
ATOM 1571 C CA . VAL A 1 201 ? 14.834 -5.233 -43.617 1.00 87.38 201 VAL A CA 1
ATOM 1572 C C . VAL A 1 201 ? 15.801 -4.980 -44.772 1.00 87.38 201 VAL A C 1
ATOM 1574 O O . VAL A 1 201 ? 15.364 -4.593 -45.857 1.00 87.38 201 VAL A O 1
ATOM 1577 N N . ALA A 1 202 ? 17.098 -5.227 -44.567 1.00 87.38 202 ALA A N 1
ATOM 1578 C CA . ALA A 1 202 ? 18.129 -5.018 -45.578 1.00 87.38 202 ALA A CA 1
ATOM 1579 C C . ALA A 1 202 ? 17.908 -5.910 -46.808 1.00 87.38 202 ALA A C 1
ATOM 1581 O O . ALA A 1 202 ? 17.956 -5.421 -47.936 1.00 87.38 202 ALA A O 1
ATOM 1582 N N . THR A 1 203 ? 17.589 -7.192 -46.608 1.00 88.38 203 THR A N 1
ATOM 1583 C CA . THR A 1 203 ? 17.276 -8.125 -47.697 1.00 88.38 203 THR A CA 1
ATOM 1584 C C . THR A 1 203 ? 16.038 -7.680 -48.473 1.00 88.38 203 THR A C 1
ATOM 1586 O O . THR A 1 203 ? 16.062 -7.660 -49.702 1.00 88.38 203 THR A O 1
ATOM 1589 N N . ARG A 1 204 ? 14.965 -7.252 -47.794 1.00 83.94 204 ARG A N 1
ATOM 1590 C CA . ARG A 1 204 ? 13.761 -6.751 -48.478 1.00 83.94 204 ARG A CA 1
ATOM 1591 C C . ARG A 1 204 ? 14.001 -5.462 -49.250 1.00 83.94 204 ARG A C 1
ATOM 1593 O O . ARG A 1 204 ? 13.463 -5.319 -50.346 1.00 83.94 204 ARG A O 1
ATOM 1600 N N . ALA A 1 205 ? 14.805 -4.556 -48.700 1.00 82.88 205 ALA A N 1
ATOM 1601 C CA . ALA A 1 205 ? 15.208 -3.336 -49.386 1.00 82.88 205 ALA A CA 1
ATOM 1602 C C . ALA A 1 205 ? 16.059 -3.649 -50.631 1.00 82.88 205 ALA A C 1
ATOM 1604 O O . ALA A 1 205 ? 15.840 -3.052 -51.683 1.00 82.88 205 ALA A O 1
ATOM 1605 N N . ALA A 1 206 ? 16.973 -4.622 -50.541 1.00 86.06 206 ALA A N 1
ATOM 1606 C CA . ALA A 1 206 ? 17.837 -5.033 -51.648 1.00 86.06 206 ALA A CA 1
ATOM 1607 C C . ALA A 1 206 ? 17.075 -5.714 -52.800 1.00 86.06 206 ALA A C 1
ATOM 1609 O O . ALA A 1 206 ? 17.421 -5.513 -53.960 1.00 86.06 206 ALA A O 1
ATOM 1610 N N . ILE A 1 207 ? 16.017 -6.479 -52.501 1.00 85.75 207 ILE A N 1
ATOM 1611 C CA . ILE A 1 207 ? 15.194 -7.180 -53.508 1.00 85.75 207 ILE A CA 1
ATOM 1612 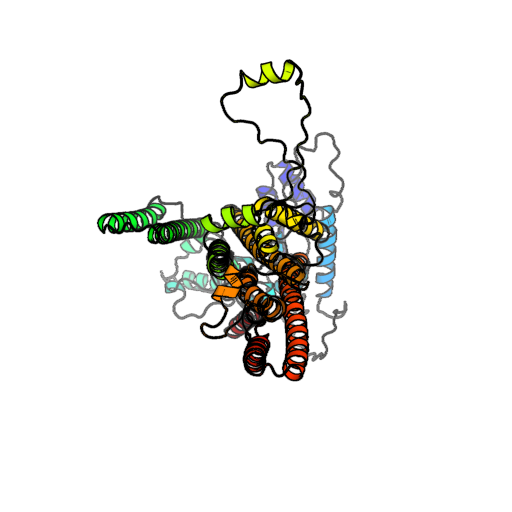C C . ILE A 1 207 ? 14.290 -6.208 -54.309 1.00 85.75 207 ILE A C 1
ATOM 1614 O O . ILE A 1 207 ? 13.654 -6.604 -55.283 1.00 85.75 207 ILE A O 1
ATOM 1618 N N . GLY A 1 208 ? 14.252 -4.913 -53.966 1.00 66.00 208 GLY A N 1
ATOM 1619 C CA . GLY A 1 208 ? 13.619 -3.879 -54.797 1.00 66.00 208 GLY A CA 1
ATOM 1620 C C . GLY A 1 208 ? 12.090 -3.811 -54.709 1.00 66.00 208 GLY A C 1
ATOM 1621 O O . GLY A 1 208 ? 11.451 -3.117 -55.498 1.00 66.00 208 GLY A O 1
ATOM 1622 N N . GLY A 1 209 ? 11.472 -4.490 -53.741 1.00 61.75 209 GLY A N 1
ATOM 1623 C CA . GLY A 1 209 ? 10.052 -4.301 -53.463 1.00 61.75 209 GLY A CA 1
ATOM 1624 C C . GLY A 1 209 ? 9.835 -3.001 -52.687 1.00 61.75 209 GLY A C 1
ATOM 1625 O O . GLY A 1 209 ? 10.354 -2.881 -51.580 1.00 61.75 209 GLY A O 1
ATOM 1626 N N . ASN A 1 210 ? 8.989 -2.090 -53.189 1.00 59.88 210 ASN A N 1
ATOM 1627 C CA . ASN A 1 210 ? 8.464 -0.876 -52.514 1.00 59.88 210 ASN A CA 1
ATOM 1628 C C . ASN A 1 210 ? 7.685 -1.152 -51.196 1.00 59.88 210 ASN A C 1
ATOM 1630 O O . ASN A 1 210 ? 6.825 -0.387 -50.775 1.00 59.88 210 ASN A O 1
ATOM 1634 N N . SER A 1 211 ? 7.950 -2.282 -50.552 1.00 63.19 211 SER A N 1
ATOM 1635 C CA . SER A 1 211 ? 7.209 -2.857 -49.439 1.00 63.19 211 SER A CA 1
ATOM 1636 C C . SER A 1 211 ? 7.818 -2.564 -48.067 1.00 63.19 211 SER A C 1
ATOM 1638 O O . SER A 1 211 ? 7.212 -2.944 -47.074 1.00 63.19 211 SER A O 1
ATOM 1640 N N . VAL A 1 212 ? 9.012 -1.963 -48.004 1.00 67.69 212 VAL A N 1
ATOM 1641 C CA . VAL A 1 212 ? 9.662 -1.536 -46.755 1.00 67.69 212 VAL A CA 1
ATOM 1642 C C . VAL A 1 212 ? 10.186 -0.123 -46.948 1.00 67.69 212 VAL A C 1
ATOM 1644 O O . VAL A 1 212 ? 10.974 0.135 -47.862 1.00 67.69 212 VAL A O 1
ATOM 1647 N N . ASN A 1 213 ? 9.753 0.809 -46.102 1.00 70.62 213 ASN A N 1
ATOM 1648 C CA . ASN A 1 213 ? 10.201 2.191 -46.193 1.00 70.62 213 ASN A CA 1
ATOM 1649 C C . ASN A 1 213 ? 11.590 2.322 -45.555 1.00 70.62 213 ASN A C 1
ATOM 1651 O O . ASN A 1 213 ? 11.729 2.715 -44.400 1.00 70.62 213 ASN A O 1
ATOM 1655 N N . TYR A 1 214 ? 12.642 2.013 -46.315 1.00 67.25 214 TYR A N 1
ATOM 1656 C CA . TYR A 1 214 ? 14.021 2.087 -45.819 1.00 67.25 214 TYR A CA 1
ATOM 1657 C C . TYR A 1 214 ? 14.386 3.479 -45.275 1.00 67.25 214 TYR A C 1
ATOM 1659 O O . TYR A 1 214 ? 15.153 3.579 -44.325 1.00 67.25 214 TYR A O 1
ATOM 1667 N N . LYS A 1 215 ? 13.795 4.562 -45.804 1.00 68.56 215 LYS A N 1
ATOM 1668 C CA . LYS A 1 215 ? 14.002 5.923 -45.276 1.00 68.56 215 LYS A CA 1
ATOM 1669 C C . LYS A 1 215 ? 13.386 6.128 -43.886 1.00 68.56 215 LYS A C 1
ATOM 1671 O O . LYS A 1 215 ? 13.929 6.913 -43.127 1.00 68.56 215 LYS A O 1
ATOM 1676 N N . LYS A 1 216 ? 12.304 5.415 -43.542 1.00 70.25 216 LYS A N 1
ATOM 1677 C CA . LYS A 1 216 ? 11.698 5.419 -42.193 1.00 70.25 216 LYS A CA 1
ATOM 1678 C C . LYS A 1 216 ? 12.604 4.749 -41.155 1.00 70.25 216 LYS A C 1
ATOM 1680 O O . LYS A 1 216 ? 12.583 5.121 -39.989 1.00 70.25 216 LYS A O 1
ATOM 1685 N N . HIS A 1 217 ? 13.383 3.752 -41.573 1.00 69.38 217 HIS A N 1
ATOM 1686 C CA . HIS A 1 217 ? 14.269 2.987 -40.684 1.00 69.38 217 HIS A CA 1
ATOM 1687 C C . HIS A 1 217 ? 15.725 3.462 -40.704 1.00 69.38 217 HIS A C 1
ATOM 1689 O O . HIS A 1 217 ? 16.520 3.072 -39.855 1.00 69.38 217 HIS A O 1
ATOM 1695 N N . ARG A 1 218 ? 16.088 4.312 -41.666 1.00 63.25 218 ARG A N 1
ATOM 1696 C CA . ARG A 1 218 ? 17.412 4.920 -41.784 1.00 63.25 218 ARG A CA 1
ATOM 1697 C C . ARG A 1 218 ? 17.422 6.250 -41.036 1.00 63.25 218 ARG A C 1
ATOM 1699 O O . ARG A 1 218 ? 16.952 7.243 -41.578 1.00 63.25 218 ARG A O 1
ATOM 1706 N N . GLY A 1 219 ? 17.997 6.291 -39.840 1.00 60.81 219 GLY A N 1
ATOM 1707 C CA . GLY A 1 219 ? 18.183 7.571 -39.155 1.00 60.81 219 GLY A CA 1
ATOM 1708 C C . GLY A 1 219 ? 18.733 7.445 -37.753 1.00 60.81 219 GLY A C 1
ATOM 1709 O O . GLY A 1 219 ? 19.863 7.851 -37.527 1.00 60.81 219 GLY A O 1
ATOM 1710 N N . ASP A 1 220 ? 17.986 6.822 -36.846 1.00 67.62 220 ASP A N 1
ATOM 1711 C CA . ASP A 1 220 ? 18.274 6.924 -35.417 1.00 67.62 220 ASP A CA 1
ATOM 1712 C C . ASP A 1 220 ? 18.083 5.586 -34.699 1.00 67.62 220 ASP A C 1
ATOM 1714 O O . ASP A 1 220 ? 17.207 4.788 -35.042 1.00 67.62 220 ASP A O 1
ATOM 1718 N N . ALA A 1 221 ? 18.937 5.329 -33.704 1.00 77.19 221 ALA A N 1
ATOM 1719 C CA . ALA A 1 221 ? 18.749 4.211 -32.791 1.00 77.19 221 ALA A CA 1
ATOM 1720 C C . ALA A 1 221 ? 17.437 4.407 -32.029 1.00 77.19 221 ALA A C 1
ATOM 1722 O O . ALA A 1 221 ? 17.173 5.498 -31.527 1.00 77.19 221 ALA A O 1
ATOM 1723 N N . ARG A 1 222 ? 16.647 3.340 -31.924 1.00 84.75 222 ARG A N 1
ATOM 1724 C CA . ARG A 1 222 ? 15.418 3.340 -31.142 1.00 84.75 222 ARG A CA 1
ATOM 1725 C C . ARG A 1 222 ? 15.693 2.975 -29.695 1.00 84.75 222 ARG A C 1
ATOM 1727 O O . ARG A 1 222 ? 16.516 2.099 -29.418 1.00 84.75 222 ARG A O 1
ATOM 1734 N N . LEU A 1 223 ? 14.986 3.617 -28.780 1.00 87.94 223 LEU A N 1
ATOM 1735 C CA . LEU A 1 223 ? 15.018 3.327 -27.358 1.00 87.94 223 LEU A CA 1
ATOM 1736 C C . LEU A 1 223 ? 13.822 2.466 -26.972 1.00 87.94 223 LEU A C 1
ATOM 1738 O O . LEU A 1 223 ? 12.670 2.776 -27.273 1.00 87.94 223 LEU A O 1
ATOM 1742 N N . PHE A 1 224 ? 14.112 1.398 -26.244 1.00 90.25 224 PHE A N 1
ATOM 1743 C CA . PHE A 1 224 ? 13.124 0.502 -25.671 1.00 90.25 224 PHE A CA 1
ATOM 1744 C C . PHE A 1 224 ? 13.338 0.379 -24.169 1.00 90.25 224 PHE A C 1
ATOM 1746 O O . PHE A 1 224 ? 14.468 0.402 -23.691 1.00 90.25 224 PHE A O 1
ATOM 1753 N N . GLU A 1 225 ? 12.265 0.174 -23.424 1.00 91.31 225 GLU A N 1
ATOM 1754 C CA . GLU A 1 225 ? 12.313 -0.322 -22.060 1.00 91.31 225 GLU A CA 1
ATOM 1755 C C . GLU A 1 225 ? 11.825 -1.770 -22.032 1.00 91.31 225 GLU A C 1
ATOM 1757 O O . GLU A 1 225 ? 10.779 -2.110 -22.584 1.00 91.31 225 GLU A O 1
ATOM 1762 N N . VAL A 1 226 ? 12.592 -2.654 -21.398 1.00 92.62 226 VAL A N 1
ATOM 1763 C CA . VAL A 1 226 ? 12.203 -4.060 -21.260 1.00 92.62 226 VAL A CA 1
ATOM 1764 C C . VAL A 1 226 ? 11.026 -4.168 -20.284 1.00 92.62 226 VAL A C 1
ATOM 1766 O O . VAL A 1 226 ? 11.198 -3.993 -19.073 1.00 92.62 226 VAL A O 1
ATOM 1769 N N . GLY A 1 227 ? 9.838 -4.474 -20.808 1.00 90.38 227 GLY A N 1
ATOM 1770 C CA . GLY A 1 227 ? 8.651 -4.818 -20.029 1.00 90.38 227 GLY A CA 1
ATOM 1771 C C . GLY A 1 227 ? 8.632 -6.287 -19.608 1.00 90.38 227 GLY A C 1
ATOM 1772 O O . GLY A 1 227 ? 9.617 -7.008 -19.754 1.00 90.38 227 GLY A O 1
ATOM 1773 N N . ARG A 1 228 ? 7.502 -6.754 -19.070 1.00 86.94 228 ARG A N 1
ATOM 1774 C CA . ARG A 1 228 ? 7.312 -8.170 -18.702 1.00 86.94 228 ARG A CA 1
ATOM 1775 C C . ARG A 1 228 ? 7.149 -9.088 -19.911 1.00 86.94 228 ARG A C 1
ATOM 1777 O O . ARG A 1 228 ? 7.577 -10.229 -19.843 1.00 86.94 228 ARG A O 1
ATOM 1784 N N . SER A 1 229 ? 6.498 -8.607 -20.969 1.00 84.69 229 SER A N 1
ATOM 1785 C CA . SER A 1 229 ? 6.140 -9.429 -22.138 1.00 84.69 229 SER A CA 1
ATOM 1786 C C . SER A 1 229 ? 6.544 -8.823 -23.478 1.00 84.69 229 SER A C 1
ATOM 1788 O O . SER A 1 229 ? 6.564 -9.526 -24.481 1.00 84.69 229 SER A O 1
ATOM 1790 N N . GLU A 1 230 ? 6.888 -7.537 -23.507 1.00 88.12 230 GLU A N 1
ATOM 1791 C CA . GLU A 1 230 ? 7.279 -6.839 -24.727 1.00 88.12 230 GLU A CA 1
ATOM 1792 C C . GLU A 1 230 ? 8.372 -5.801 -24.457 1.00 88.12 230 GLU A C 1
ATOM 1794 O O . GLU A 1 230 ? 8.566 -5.348 -23.324 1.00 88.12 230 GLU A O 1
ATOM 1799 N N . LEU A 1 231 ? 9.092 -5.424 -25.516 1.00 89.56 231 LEU A N 1
ATOM 1800 C CA . LEU A 1 231 ? 9.981 -4.266 -25.503 1.00 89.56 231 LEU A CA 1
ATOM 1801 C C . LEU A 1 231 ? 9.145 -3.015 -25.771 1.00 89.56 231 LEU A C 1
ATOM 1803 O O . LEU A 1 231 ? 8.668 -2.811 -26.886 1.00 89.56 231 LEU A O 1
ATOM 1807 N N . VAL A 1 232 ? 8.972 -2.190 -24.746 1.00 87.94 232 VAL A N 1
ATOM 1808 C CA . VAL A 1 232 ? 8.145 -0.986 -24.797 1.00 87.94 232 VAL A CA 1
ATOM 1809 C C . VAL A 1 232 ? 8.938 0.135 -25.470 1.00 87.94 232 VAL A C 1
ATOM 1811 O O . VAL A 1 232 ? 9.968 0.533 -24.929 1.00 87.94 232 VAL A O 1
ATOM 1814 N N . PRO A 1 233 ? 8.516 0.665 -26.629 1.00 84.81 233 PRO A N 1
ATOM 1815 C CA . PRO A 1 233 ? 9.222 1.768 -27.274 1.00 84.81 233 PRO A CA 1
ATOM 1816 C C . PRO A 1 233 ? 9.102 3.055 -26.442 1.00 84.81 233 PRO A C 1
ATOM 1818 O O . PRO A 1 233 ? 8.013 3.411 -25.992 1.00 84.81 233 PRO A O 1
ATOM 1821 N N . LEU A 1 234 ? 10.221 3.759 -26.254 1.00 78.31 234 LEU A N 1
ATOM 1822 C CA . LEU A 1 234 ? 10.291 5.036 -25.533 1.00 78.31 234 LEU A CA 1
ATOM 1823 C C . LEU A 1 234 ? 10.250 6.248 -26.478 1.00 78.31 234 LEU A C 1
ATOM 1825 O O . LEU A 1 234 ? 9.800 7.320 -26.079 1.00 78.31 234 LEU A O 1
ATOM 1829 N N . ASP A 1 235 ? 10.669 6.089 -27.737 1.00 62.31 235 ASP A N 1
ATOM 1830 C CA . ASP A 1 235 ? 10.799 7.212 -28.683 1.00 62.31 235 ASP A CA 1
ATOM 1831 C C . ASP A 1 235 ? 9.457 7.836 -29.086 1.00 62.31 235 ASP A C 1
ATOM 1833 O O . ASP A 1 235 ? 9.393 9.015 -29.422 1.00 62.31 235 ASP A O 1
ATOM 1837 N N . THR A 1 236 ? 8.358 7.084 -28.990 1.00 53.56 236 THR A N 1
ATOM 1838 C CA . THR A 1 236 ? 7.008 7.573 -29.313 1.00 53.56 236 THR A CA 1
ATOM 1839 C C . THR A 1 236 ? 6.470 8.605 -28.315 1.00 53.56 236 THR A C 1
ATOM 1841 O O . THR A 1 236 ? 5.447 9.229 -28.589 1.00 53.56 236 THR A O 1
ATOM 1844 N N . LEU A 1 237 ? 7.130 8.800 -27.166 1.00 51.31 237 LEU A N 1
ATOM 1845 C CA . LEU A 1 237 ? 6.699 9.741 -26.122 1.00 51.31 237 LEU A CA 1
ATOM 1846 C C . LEU A 1 237 ? 7.083 11.205 -26.418 1.00 51.31 237 LEU A C 1
ATOM 1848 O O . LEU A 1 237 ? 6.543 12.108 -25.786 1.00 51.31 237 LEU A O 1
ATOM 1852 N N . ARG A 1 238 ? 7.994 11.466 -27.371 1.00 47.97 238 ARG A N 1
ATOM 1853 C CA . ARG A 1 238 ? 8.541 12.816 -27.633 1.00 47.97 238 ARG A CA 1
ATOM 1854 C C . ARG A 1 238 ? 7.778 13.658 -28.660 1.00 47.97 238 ARG A C 1
ATOM 1856 O O . ARG A 1 238 ? 7.894 14.880 -28.623 1.00 47.97 238 ARG A O 1
ATOM 1863 N N . ASP A 1 239 ? 6.996 13.044 -29.547 1.00 43.31 239 ASP A N 1
ATOM 1864 C CA . ASP A 1 239 ? 6.517 13.718 -30.769 1.00 43.31 239 ASP A CA 1
ATOM 1865 C C . ASP A 1 239 ? 5.179 14.474 -30.641 1.00 43.31 239 ASP A C 1
ATOM 1867 O O . ASP A 1 239 ? 4.710 15.063 -31.615 1.00 43.31 239 ASP A O 1
ATOM 1871 N N . HIS A 1 240 ? 4.553 14.522 -29.460 1.00 46.03 240 HIS A N 1
ATOM 1872 C CA . HIS A 1 240 ? 3.264 15.205 -29.276 1.00 46.03 240 HIS A CA 1
ATOM 1873 C C . HIS A 1 240 ? 3.401 16.462 -28.405 1.00 46.03 240 HIS A C 1
ATOM 1875 O O . HIS A 1 240 ? 3.235 16.427 -27.188 1.00 46.03 240 HIS A O 1
ATOM 1881 N N . ALA A 1 241 ? 3.662 17.611 -29.039 1.00 41.97 241 ALA A N 1
ATOM 1882 C CA . ALA A 1 241 ? 3.442 18.913 -28.408 1.00 41.97 241 ALA A CA 1
ATOM 1883 C C . ALA A 1 241 ? 1.926 19.135 -28.180 1.00 41.97 241 ALA A C 1
ATOM 1885 O O . ALA A 1 241 ? 1.125 18.802 -29.058 1.00 41.97 241 ALA A O 1
ATOM 1886 N N . PRO A 1 242 ? 1.494 19.694 -27.034 1.00 42.38 242 PRO A N 1
ATOM 1887 C CA . PRO A 1 242 ? 0.081 19.745 -26.674 1.00 42.38 242 PRO A CA 1
ATOM 1888 C C . PRO A 1 242 ? -0.712 20.700 -27.574 1.00 42.38 242 PRO A C 1
ATOM 1890 O O . PRO A 1 242 ? -0.505 21.915 -27.569 1.00 42.38 242 PRO A O 1
ATOM 1893 N N . GLY A 1 243 ? -1.702 20.164 -28.288 1.00 45.81 243 GLY A N 1
ATOM 1894 C CA . GLY A 1 243 ? -2.824 20.955 -28.783 1.00 45.81 243 GLY A CA 1
ATOM 1895 C C . GLY A 1 243 ? -3.807 21.230 -27.641 1.00 45.81 243 GLY A C 1
ATOM 1896 O O . GLY A 1 243 ? -4.246 20.302 -26.961 1.00 45.81 243 GLY A O 1
ATOM 1897 N N . TRP A 1 244 ? -4.217 22.489 -27.450 1.00 52.25 244 TRP A N 1
ATOM 1898 C CA . TRP A 1 244 ? -5.184 22.918 -26.417 1.00 52.25 244 TRP A CA 1
ATOM 1899 C C . TRP A 1 244 ? -6.502 22.108 -26.408 1.00 52.25 244 TRP A C 1
ATOM 1901 O O . TRP A 1 244 ? -7.206 22.051 -25.401 1.00 52.25 244 TRP A O 1
ATOM 1911 N N . GLN A 1 245 ? -6.815 21.433 -27.515 1.00 54.94 245 GLN A N 1
ATOM 1912 C CA . GLN A 1 245 ? -8.015 20.629 -27.752 1.00 54.94 245 GLN A CA 1
ATOM 1913 C C . GLN A 1 245 ? -8.178 19.442 -26.775 1.00 54.94 245 GLN A C 1
ATOM 1915 O O . GLN A 1 245 ? -9.309 19.094 -26.434 1.00 54.94 245 GLN A O 1
ATOM 1920 N N . HIS A 1 246 ? -7.087 18.871 -26.248 1.00 50.69 246 HIS A N 1
ATOM 1921 C CA . HIS A 1 246 ? -7.138 17.704 -25.346 1.00 50.69 246 HIS A CA 1
ATOM 1922 C C . HIS A 1 246 ? -7.502 18.042 -23.888 1.00 50.69 246 HIS A C 1
ATOM 1924 O O . HIS A 1 246 ? -7.975 17.178 -23.154 1.00 50.69 246 HIS A O 1
ATOM 1930 N N . ILE A 1 247 ? -7.344 19.305 -23.472 1.00 52.97 247 ILE A N 1
ATOM 1931 C CA . ILE A 1 247 ? -7.773 19.805 -22.151 1.00 52.97 247 ILE A CA 1
ATOM 1932 C C . ILE A 1 247 ? -9.242 20.261 -22.202 1.00 52.97 247 ILE A C 1
ATOM 1934 O O . ILE A 1 247 ? -9.986 20.147 -21.228 1.00 52.97 247 ILE A O 1
ATOM 1938 N N . ILE A 1 248 ? -9.674 20.755 -23.365 1.00 58.44 248 ILE A N 1
ATOM 1939 C CA . ILE A 1 248 ? -11.000 21.339 -23.576 1.00 58.44 248 ILE A CA 1
ATOM 1940 C C . ILE A 1 248 ? -12.099 20.266 -23.556 1.00 58.44 248 ILE A C 1
ATOM 1942 O O . ILE A 1 248 ? -13.135 20.486 -22.938 1.00 58.44 248 ILE A O 1
ATOM 1946 N N . GLY A 1 249 ? -11.883 19.089 -24.154 1.00 63.34 249 GLY A N 1
ATOM 1947 C CA . GLY A 1 249 ? -12.888 18.013 -24.207 1.00 63.34 249 GLY A CA 1
ATOM 1948 C C . GLY A 1 249 ? -13.424 17.565 -22.833 1.00 63.34 249 GLY A C 1
ATOM 1949 O O . GLY A 1 249 ? -14.638 17.587 -22.623 1.00 63.34 249 GLY A O 1
ATOM 1950 N N . PRO A 1 250 ? -12.560 17.217 -21.862 1.00 60.34 250 PRO A N 1
ATOM 1951 C CA . PRO A 1 250 ? -12.994 16.835 -20.518 1.00 60.34 250 PRO A CA 1
ATOM 1952 C C . PRO A 1 250 ? -13.632 17.985 -19.726 1.00 60.34 250 PRO A C 1
ATOM 1954 O O . PRO A 1 250 ? -14.590 17.762 -18.985 1.00 60.34 250 PRO A O 1
ATOM 1957 N N . LEU A 1 251 ? -13.152 19.222 -19.909 1.00 58.59 251 LEU A N 1
ATOM 1958 C CA . LEU A 1 251 ? -13.753 20.416 -19.302 1.00 58.59 251 LEU A CA 1
ATOM 1959 C C . LEU A 1 251 ? -15.147 20.703 -19.872 1.00 58.59 251 LEU A C 1
ATOM 1961 O O . LEU A 1 251 ? -16.052 21.036 -19.110 1.00 58.59 251 LEU A O 1
ATOM 1965 N N . ILE A 1 252 ? -15.345 20.516 -21.180 1.00 66.56 252 ILE A N 1
ATOM 1966 C CA . ILE A 1 252 ? -16.656 20.609 -21.833 1.00 66.56 252 ILE A CA 1
ATOM 1967 C C . ILE A 1 252 ? -17.575 19.491 -21.344 1.00 66.56 252 ILE A C 1
ATOM 1969 O O . ILE A 1 252 ? -18.735 19.765 -21.060 1.00 66.56 252 ILE A O 1
ATOM 1973 N N . LEU A 1 253 ? -17.084 18.259 -21.180 1.00 61.47 253 LEU A N 1
ATOM 1974 C CA . LEU A 1 253 ? -17.891 17.154 -20.654 1.00 61.47 253 LEU A CA 1
ATOM 1975 C C . LEU A 1 253 ? -18.328 17.426 -19.204 1.00 61.47 253 LEU A C 1
ATOM 1977 O O . LEU A 1 253 ? -19.503 17.276 -18.874 1.00 61.47 253 LEU A O 1
ATOM 1981 N N . ALA A 1 254 ? -17.413 17.898 -18.352 1.00 60.28 254 ALA A N 1
ATOM 1982 C CA . ALA A 1 254 ? -17.721 18.298 -16.980 1.00 60.28 254 ALA A CA 1
ATOM 1983 C C . ALA A 1 254 ? -18.701 19.487 -16.931 1.00 60.28 254 ALA A C 1
ATOM 1985 O O . ALA A 1 254 ? -19.628 19.483 -16.120 1.00 60.28 254 ALA A O 1
ATOM 1986 N N . ALA A 1 255 ? -18.550 20.467 -17.829 1.00 64.25 255 ALA A N 1
ATOM 1987 C CA . ALA A 1 255 ? -19.455 21.609 -17.959 1.00 64.25 255 ALA A CA 1
ATOM 1988 C C . ALA A 1 255 ? -20.836 21.217 -18.522 1.00 64.25 255 ALA A C 1
ATOM 1990 O O . ALA A 1 255 ? -21.847 21.724 -18.044 1.00 64.25 255 ALA A O 1
ATOM 1991 N N . MET A 1 256 ? -20.912 20.284 -19.477 1.00 67.44 256 MET A N 1
ATOM 1992 C CA . MET A 1 256 ? -22.169 19.733 -19.999 1.00 67.44 256 MET A CA 1
ATOM 1993 C C . MET A 1 256 ? -22.911 18.949 -18.920 1.00 67.44 256 MET A C 1
ATOM 1995 O O . MET A 1 256 ? -24.105 19.159 -18.730 1.00 67.44 256 MET A O 1
ATOM 1999 N N . VAL A 1 257 ? -22.208 18.100 -18.166 1.00 60.47 257 VAL A N 1
ATOM 2000 C CA . VAL A 1 257 ? -22.790 17.391 -17.018 1.00 60.47 257 VAL A CA 1
ATOM 2001 C C . VAL A 1 257 ? -23.285 18.394 -15.969 1.00 60.47 257 VAL A C 1
ATOM 2003 O O . VAL A 1 257 ? -24.381 18.224 -15.437 1.00 60.47 257 VAL A O 1
ATOM 2006 N N . TRP A 1 258 ? -22.544 19.479 -15.718 1.00 60.00 258 TRP A N 1
ATOM 2007 C CA . TRP A 1 258 ? -22.958 20.557 -14.813 1.00 60.00 258 TRP A CA 1
ATOM 2008 C C . TRP A 1 258 ? -24.216 21.303 -15.304 1.00 60.00 258 TRP A C 1
ATOM 2010 O O . TRP A 1 258 ? -25.152 21.496 -14.527 1.00 60.00 258 TRP A O 1
ATOM 2020 N N . LEU A 1 259 ? -24.290 21.649 -16.595 1.00 63.31 259 LEU A N 1
ATOM 2021 C CA . LEU A 1 259 ? -25.419 22.365 -17.209 1.00 63.31 259 LEU A CA 1
ATOM 2022 C C . LEU A 1 259 ? -26.697 21.517 -17.289 1.00 63.31 259 LEU A C 1
ATOM 2024 O O . LEU A 1 259 ? -27.768 21.992 -16.914 1.00 63.31 259 LEU A O 1
ATOM 2028 N N . ILE A 1 260 ? -26.591 20.252 -17.711 1.00 63.31 260 ILE A N 1
ATOM 2029 C CA . ILE A 1 260 ? -27.728 19.314 -17.784 1.00 63.31 260 ILE A CA 1
ATOM 2030 C C . ILE A 1 260 ? -28.320 19.080 -16.382 1.00 63.31 260 ILE A C 1
ATOM 2032 O O . ILE A 1 260 ? -29.533 18.971 -16.217 1.00 63.31 260 ILE A O 1
ATOM 2036 N N . SER A 1 261 ? -27.473 19.085 -15.351 1.00 51.69 261 SER A N 1
ATOM 2037 C CA . SER A 1 261 ? -27.894 18.903 -13.956 1.00 51.69 261 SER A CA 1
ATOM 2038 C C . SER A 1 261 ? -28.518 20.164 -13.348 1.00 51.69 261 SER A C 1
ATOM 2040 O O . SER A 1 261 ? -29.466 20.065 -12.568 1.00 51.69 261 SER A O 1
ATOM 2042 N N . GLY A 1 262 ? -28.021 21.352 -13.717 1.00 55.19 262 GLY A N 1
ATOM 2043 C CA . GLY A 1 262 ? -28.611 22.637 -13.327 1.00 55.19 262 GLY A CA 1
ATOM 2044 C C . GLY A 1 262 ? -30.012 22.843 -13.908 1.00 55.19 262 GLY A C 1
ATOM 2045 O O . GLY A 1 262 ? -30.888 23.369 -13.223 1.00 55.19 262 GLY A O 1
ATOM 2046 N N . ALA A 1 263 ? -30.250 22.347 -15.125 1.00 54.06 263 ALA A N 1
ATOM 2047 C CA . ALA A 1 263 ? -31.559 22.380 -15.775 1.00 54.06 263 ALA A CA 1
ATOM 2048 C C . ALA A 1 263 ? -32.586 21.411 -15.147 1.00 54.06 263 ALA A C 1
ATOM 2050 O O . ALA A 1 263 ? -33.786 21.648 -15.248 1.00 54.06 263 ALA A O 1
ATOM 2051 N N . ALA A 1 264 ? -32.141 20.351 -14.458 1.00 54.22 264 ALA A N 1
ATOM 2052 C CA . ALA A 1 264 ? -33.016 19.330 -13.869 1.00 54.22 264 ALA A CA 1
ATOM 2053 C C . ALA A 1 264 ? -33.543 19.659 -12.451 1.00 54.22 264 ALA A C 1
ATOM 2055 O O . ALA A 1 264 ? -34.267 18.856 -11.867 1.00 54.22 264 ALA A O 1
ATOM 2056 N N . GLY A 1 265 ? -33.198 20.812 -11.859 1.00 51.06 265 GLY A N 1
ATOM 2057 C CA . GLY A 1 265 ? -33.819 21.300 -10.612 1.00 51.06 265 GLY A CA 1
ATOM 2058 C C . GLY A 1 265 ? -33.517 20.513 -9.319 1.00 51.06 265 GLY A C 1
ATOM 2059 O O . GLY A 1 265 ? -34.148 20.752 -8.287 1.00 51.06 265 GLY A O 1
ATOM 2060 N N . PHE A 1 266 ? -32.542 19.600 -9.312 1.00 48.72 266 PHE A N 1
ATOM 2061 C CA . PHE A 1 266 ? -32.227 18.741 -8.158 1.00 48.72 266 PHE A CA 1
ATOM 2062 C C . PHE A 1 266 ? -31.373 19.459 -7.090 1.00 48.72 266 PHE A C 1
ATOM 2064 O O . PHE A 1 266 ? -30.144 19.455 -7.126 1.00 48.72 266 PHE A O 1
ATOM 2071 N N . THR A 1 267 ? -32.023 20.086 -6.102 1.00 50.59 267 THR A N 1
ATOM 2072 C CA . THR A 1 267 ? -31.374 20.926 -5.070 1.00 50.59 267 THR A CA 1
ATOM 2073 C C . THR A 1 267 ? -31.512 20.400 -3.628 1.00 50.59 267 THR A C 1
ATOM 2075 O O . THR A 1 267 ? -31.786 21.166 -2.707 1.00 50.59 267 THR A O 1
ATOM 2078 N N . GLN A 1 268 ? -31.249 19.111 -3.360 1.00 56.22 268 GLN A N 1
ATOM 2079 C CA . GLN A 1 268 ? -31.134 18.609 -1.973 1.00 56.22 268 GLN A CA 1
ATOM 2080 C C . GLN A 1 268 ? -29.685 18.522 -1.449 1.00 56.22 268 GLN A C 1
ATOM 2082 O O . GLN A 1 268 ? -28.745 18.139 -2.147 1.00 56.22 268 GLN A O 1
ATOM 2087 N N . ARG A 1 269 ? -29.510 18.848 -0.156 1.00 48.69 269 ARG A N 1
ATOM 2088 C CA . ARG A 1 269 ? -28.224 19.005 0.566 1.00 48.69 269 ARG A CA 1
ATOM 2089 C C . ARG A 1 269 ? -27.332 17.749 0.559 1.00 48.69 269 ARG A C 1
ATOM 2091 O O . ARG A 1 269 ? -26.118 17.890 0.649 1.00 48.69 269 ARG A O 1
ATOM 2098 N N . GLY A 1 270 ? -27.912 16.553 0.407 1.00 53.50 270 GLY A N 1
ATOM 2099 C CA . GLY A 1 270 ? -27.177 15.283 0.289 1.00 53.50 270 GLY A CA 1
ATOM 2100 C C . GLY A 1 270 ? -26.541 15.042 -1.087 1.00 53.50 270 GLY A C 1
ATOM 2101 O O . GLY A 1 270 ? -25.474 14.441 -1.163 1.00 53.50 270 GLY A O 1
ATOM 2102 N N . GLN A 1 271 ? -27.129 15.577 -2.164 1.00 54.78 271 GLN A N 1
ATOM 2103 C CA . GLN A 1 271 ? -26.619 15.402 -3.532 1.00 54.78 271 GLN A CA 1
ATOM 2104 C C . GLN A 1 271 ? -25.459 16.356 -3.859 1.00 54.78 271 GLN A C 1
ATOM 2106 O O . GLN A 1 271 ? -24.623 16.061 -4.706 1.00 54.78 271 GLN A O 1
ATOM 2111 N N . ARG A 1 272 ? -25.317 17.479 -3.140 1.00 55.62 272 ARG A N 1
ATOM 2112 C CA . ARG A 1 272 ? -24.167 18.390 -3.317 1.00 55.62 272 ARG A CA 1
ATOM 2113 C C . ARG A 1 272 ? -22.826 17.699 -3.035 1.00 55.62 272 ARG A C 1
ATOM 2115 O O . ARG A 1 272 ? -21.858 17.946 -3.744 1.00 55.62 272 ARG A O 1
ATOM 2122 N N . CYS A 1 273 ? -22.772 16.798 -2.052 1.00 53.88 273 CYS A N 1
ATOM 2123 C CA . CYS A 1 273 ? -21.563 16.029 -1.748 1.00 53.88 273 CYS A CA 1
ATOM 2124 C C . CYS A 1 273 ? -21.250 14.977 -2.820 1.00 53.88 273 CYS A C 1
ATOM 2126 O O . CYS A 1 273 ? -20.084 14.806 -3.162 1.00 53.88 273 CYS A O 1
ATOM 2128 N N . THR A 1 274 ? -22.263 14.310 -3.385 1.00 56.97 274 THR A N 1
ATOM 2129 C CA . THR A 1 274 ? -22.050 13.347 -4.477 1.00 56.97 274 THR A CA 1
ATOM 2130 C C . THR A 1 274 ? -21.562 14.043 -5.745 1.00 56.97 274 THR A C 1
ATOM 2132 O O . THR A 1 274 ? -20.667 13.533 -6.405 1.00 56.97 274 THR A O 1
ATOM 2135 N N . TRP A 1 275 ? -22.050 15.249 -6.044 1.00 59.00 275 TRP A N 1
ATOM 2136 C CA . TRP A 1 275 ? -21.609 16.011 -7.216 1.00 59.00 275 TRP A CA 1
ATOM 2137 C C . TRP A 1 275 ? -20.211 16.614 -7.076 1.00 59.00 275 TRP A C 1
ATOM 2139 O O . TRP A 1 275 ? -19.460 16.609 -8.045 1.00 59.00 275 TRP A O 1
ATOM 2149 N N . ILE A 1 276 ? -19.818 17.059 -5.876 1.00 62.66 276 ILE A N 1
ATOM 2150 C CA . ILE A 1 276 ? -18.428 17.469 -5.607 1.00 62.66 276 ILE A CA 1
ATOM 2151 C C . ILE A 1 276 ? -17.472 16.289 -5.819 1.00 62.66 276 ILE A C 1
ATOM 2153 O O . ILE A 1 276 ? -16.396 16.485 -6.373 1.00 62.66 276 ILE A O 1
ATOM 2157 N N . LEU A 1 277 ? -17.870 15.073 -5.425 1.00 62.06 277 LEU A N 1
ATOM 2158 C CA . LEU A 1 277 ? -17.084 13.855 -5.649 1.00 62.06 277 LEU A CA 1
ATOM 2159 C C . LEU A 1 277 ? -17.006 13.464 -7.131 1.00 62.06 277 LEU A C 1
ATOM 2161 O O . LEU A 1 277 ? -15.952 13.035 -7.587 1.00 62.06 277 LEU A O 1
ATOM 2165 N N . VAL A 1 278 ? -18.094 13.628 -7.889 1.00 64.31 278 VAL A N 1
ATOM 2166 C CA . VAL A 1 278 ? -18.092 13.370 -9.338 1.00 64.31 278 VAL A CA 1
ATOM 2167 C C . VAL A 1 278 ? -17.221 14.392 -10.065 1.00 64.31 278 VAL A C 1
ATOM 2169 O O . VAL A 1 278 ? -16.365 13.989 -10.840 1.00 64.31 278 VAL A O 1
ATOM 2172 N N . LEU A 1 279 ? -17.365 15.688 -9.772 1.00 63.09 279 LEU A N 1
ATOM 2173 C CA . LEU A 1 279 ? -16.577 16.755 -10.400 1.00 63.09 279 LEU A CA 1
ATOM 2174 C C . LEU A 1 279 ? -15.089 16.672 -10.044 1.00 63.09 279 LEU A C 1
ATOM 2176 O O . LEU A 1 279 ? -14.238 16.860 -10.913 1.00 63.09 279 LEU A O 1
ATOM 2180 N N . SER A 1 280 ? -14.761 16.361 -8.786 1.00 65.31 280 SER A N 1
ATOM 2181 C CA . SER A 1 280 ? -13.373 16.134 -8.382 1.00 65.31 280 SER A CA 1
ATOM 2182 C C . SER A 1 280 ? -12.808 14.863 -9.014 1.00 65.31 280 SER A C 1
ATOM 2184 O O . SER A 1 280 ? -11.666 14.879 -9.461 1.00 65.31 280 SER A O 1
ATOM 2186 N N . GLY A 1 281 ? -13.613 13.803 -9.139 1.00 66.12 281 GLY A N 1
ATOM 2187 C CA . GLY A 1 281 ? -13.254 12.575 -9.844 1.00 66.12 281 GLY A CA 1
ATOM 2188 C C . GLY A 1 281 ? -12.999 12.801 -11.335 1.00 66.12 281 GLY A C 1
ATOM 2189 O O . GLY A 1 281 ? -11.979 12.355 -11.851 1.00 66.12 281 GLY A O 1
ATOM 2190 N N . THR A 1 282 ? -13.860 13.550 -12.028 1.00 63.50 282 THR A N 1
ATOM 2191 C CA . THR A 1 282 ? -13.675 13.878 -13.450 1.00 63.50 282 THR A CA 1
ATOM 2192 C C . THR A 1 282 ? -12.483 14.800 -13.670 1.00 63.50 282 THR A C 1
ATOM 2194 O O . THR A 1 282 ? -11.715 14.577 -14.601 1.00 63.50 282 THR A O 1
ATOM 2197 N N . LEU A 1 283 ? -12.274 15.797 -12.803 1.00 62.69 283 LEU A N 1
ATOM 2198 C CA . LEU A 1 283 ? -11.102 16.675 -12.867 1.00 62.69 283 LEU A CA 1
ATOM 2199 C C . LEU A 1 283 ? -9.809 15.882 -12.635 1.00 62.69 283 LEU A C 1
ATOM 2201 O O . LEU A 1 283 ? -8.843 16.058 -13.369 1.00 62.69 283 LEU A O 1
ATOM 2205 N N . LEU A 1 284 ? -9.813 14.966 -11.664 1.00 67.81 284 LEU A N 1
ATOM 2206 C CA . LEU A 1 284 ? -8.690 14.079 -11.374 1.00 67.81 284 LEU A CA 1
ATOM 2207 C C . LEU A 1 284 ? -8.389 13.144 -12.550 1.00 67.81 284 LEU A C 1
ATOM 2209 O O . LEU A 1 284 ? -7.231 13.014 -12.923 1.00 67.81 284 LEU A O 1
ATOM 2213 N N . LEU A 1 285 ? -9.411 12.545 -13.170 1.00 64.56 285 LEU A N 1
ATOM 2214 C CA . LEU A 1 285 ? -9.257 11.703 -14.363 1.00 64.56 285 LEU A CA 1
ATOM 2215 C C . LEU A 1 285 ? -8.746 12.498 -15.570 1.00 64.56 285 LEU A C 1
ATOM 2217 O O . LEU A 1 285 ? -7.931 11.989 -16.331 1.00 64.56 285 LEU A O 1
ATOM 2221 N N . SER A 1 286 ? -9.174 13.752 -15.718 1.00 61.44 286 SER A N 1
ATOM 2222 C CA . SER A 1 286 ? -8.710 14.652 -16.782 1.00 61.44 286 SER A CA 1
ATOM 2223 C C . SER A 1 286 ? -7.251 15.063 -16.575 1.00 61.44 286 SER A C 1
ATOM 2225 O O . SER A 1 286 ? -6.472 15.077 -17.523 1.00 61.44 286 SER A O 1
ATOM 2227 N N . LEU A 1 287 ? -6.861 15.346 -15.327 1.00 62.97 287 LEU A N 1
ATOM 2228 C CA . LEU A 1 287 ? -5.479 15.644 -14.944 1.00 62.97 287 LEU A CA 1
ATOM 2229 C C . LEU A 1 287 ? -4.572 14.415 -15.057 1.00 62.97 287 LEU A C 1
ATOM 2231 O O . LEU A 1 287 ? -3.437 14.554 -15.494 1.00 62.97 287 LEU A O 1
ATOM 2235 N N . LEU A 1 288 ? -5.069 13.223 -14.714 1.00 65.00 288 LEU A N 1
ATOM 2236 C CA . LEU A 1 288 ? -4.379 11.950 -14.939 1.00 65.00 288 LEU A CA 1
ATOM 2237 C C . LEU A 1 288 ? -4.186 11.696 -16.431 1.00 65.00 288 LEU A C 1
ATOM 2239 O O . LEU A 1 288 ? -3.076 11.397 -16.842 1.00 65.00 288 LEU A O 1
ATOM 2243 N N . HIS A 1 289 ? -5.228 11.872 -17.247 1.00 65.25 289 HIS A N 1
ATOM 2244 C CA . HIS A 1 289 ? -5.132 11.714 -18.697 1.00 65.25 289 HIS A CA 1
ATOM 2245 C C . HIS A 1 289 ? -4.109 12.682 -19.302 1.00 65.25 289 HIS A C 1
ATOM 2247 O O . HIS A 1 289 ? -3.237 12.266 -20.064 1.00 65.25 289 HIS A O 1
ATOM 2253 N N . TYR A 1 290 ? -4.160 13.951 -18.890 1.00 61.25 290 TYR A N 1
ATOM 2254 C CA . TYR A 1 290 ? -3.177 14.958 -19.273 1.00 61.25 290 TYR A CA 1
ATOM 2255 C C . TYR A 1 290 ? -1.762 14.565 -18.834 1.00 61.25 290 TYR A C 1
ATOM 2257 O O . TYR A 1 290 ? -0.843 14.583 -19.641 1.00 61.25 290 TYR A O 1
ATOM 2265 N N . ALA A 1 291 ? -1.575 14.138 -17.585 1.00 59.22 291 ALA A N 1
ATOM 2266 C CA . ALA A 1 291 ? -0.269 13.695 -17.119 1.00 59.22 291 ALA A CA 1
ATOM 2267 C C . ALA A 1 291 ? 0.243 12.507 -17.954 1.00 59.22 291 ALA A C 1
ATOM 2269 O O . ALA A 1 291 ? 1.342 12.577 -18.482 1.00 59.22 291 ALA A O 1
ATOM 2270 N N . THR A 1 292 ? -0.580 11.485 -18.197 1.00 60.19 292 THR A N 1
ATOM 2271 C CA . THR A 1 292 ? -0.173 10.276 -18.937 1.00 60.19 292 THR A CA 1
ATOM 2272 C C . THR A 1 292 ? 0.177 10.502 -20.409 1.00 60.19 292 THR A C 1
ATOM 2274 O O . THR A 1 292 ? 0.905 9.692 -20.971 1.00 60.19 292 THR A O 1
ATOM 2277 N N . GLN A 1 293 ? -0.336 11.558 -21.050 1.00 58.50 293 GLN A N 1
ATOM 2278 C CA . GLN A 1 293 ? -0.044 11.840 -22.462 1.00 58.50 293 GLN A CA 1
ATOM 2279 C C . GLN A 1 293 ? 1.208 12.693 -22.673 1.00 58.50 293 GLN A C 1
ATOM 2281 O O . GLN A 1 293 ? 1.764 12.677 -23.766 1.00 58.50 293 GLN A O 1
ATOM 2286 N N . TYR A 1 294 ? 1.645 13.432 -21.650 1.00 57.72 294 TYR A N 1
ATOM 2287 C CA . TYR A 1 294 ? 2.688 14.455 -21.787 1.00 57.72 294 TYR A CA 1
ATOM 2288 C C . TYR A 1 294 ? 3.843 14.282 -20.789 1.00 57.72 294 TYR A C 1
ATOM 2290 O O . TYR A 1 294 ? 4.641 15.199 -20.595 1.00 57.72 294 TYR A O 1
ATOM 2298 N N . THR A 1 295 ? 3.935 13.126 -20.128 1.00 62.28 295 THR A N 1
ATOM 2299 C CA . THR A 1 295 ? 5.069 12.761 -19.269 1.00 62.28 295 THR A CA 1
ATOM 2300 C C . THR A 1 295 ? 6.022 11.802 -19.968 1.00 62.28 295 THR A C 1
ATOM 2302 O O . THR A 1 295 ? 5.576 10.928 -20.703 1.00 62.28 295 THR A O 1
ATOM 2305 N N . ASP A 1 296 ? 7.308 11.862 -19.608 1.00 70.19 296 ASP A N 1
ATOM 2306 C CA . ASP A 1 296 ? 8.347 10.882 -19.985 1.00 70.19 296 ASP A CA 1
ATOM 2307 C C . ASP A 1 296 ? 8.119 9.467 -19.384 1.00 70.19 296 ASP A C 1
ATOM 2309 O O . ASP A 1 296 ? 9.034 8.646 -19.335 1.00 70.19 296 ASP A O 1
ATOM 2313 N N . GLU A 1 297 ? 6.915 9.188 -18.877 1.00 75.62 297 GLU A N 1
ATOM 2314 C CA . GLU A 1 297 ? 6.503 7.937 -18.239 1.00 75.62 297 GLU A CA 1
ATOM 2315 C C . GLU A 1 297 ? 5.499 7.192 -19.120 1.00 75.62 297 GLU A C 1
ATOM 2317 O O . GLU A 1 297 ? 4.400 7.713 -19.353 1.00 75.62 297 GLU A O 1
ATOM 2322 N N . PRO A 1 298 ? 5.816 5.970 -19.576 1.00 76.00 298 PRO A N 1
ATOM 2323 C CA . PRO A 1 298 ? 4.888 5.185 -20.371 1.00 76.00 298 PRO A CA 1
ATOM 2324 C C . PRO A 1 298 ? 3.685 4.731 -19.525 1.00 76.00 298 PRO A C 1
ATOM 2326 O O . PRO A 1 298 ? 3.815 4.394 -18.349 1.00 76.00 298 PRO A O 1
ATOM 2329 N N . MET A 1 299 ? 2.491 4.675 -20.123 1.00 75.94 299 MET A N 1
ATOM 2330 C CA . MET A 1 299 ? 1.262 4.221 -19.454 1.00 75.94 299 MET A CA 1
ATOM 2331 C C . MET A 1 299 ? 0.970 2.751 -19.784 1.00 75.94 299 MET A C 1
ATOM 2333 O O . MET A 1 299 ? 0.284 2.450 -20.759 1.00 75.94 299 MET A O 1
ATOM 2337 N N . TYR A 1 300 ? 1.449 1.828 -18.944 1.00 79.12 300 TYR A N 1
ATOM 2338 C CA . TYR A 1 300 ? 1.147 0.393 -19.051 1.00 79.12 300 TYR A CA 1
ATOM 2339 C C . TYR A 1 300 ? 0.715 -0.180 -17.705 1.00 79.12 300 TYR A C 1
ATOM 2341 O O . TYR A 1 300 ? 1.380 0.005 -16.694 1.00 79.12 300 TYR A O 1
ATOM 2349 N N . TRP A 1 301 ? -0.376 -0.945 -17.692 1.00 79.38 301 TRP A N 1
ATOM 2350 C CA . TRP A 1 301 ? -0.910 -1.501 -16.446 1.00 79.38 301 TRP A CA 1
ATOM 2351 C C . TRP A 1 301 ? -0.129 -2.701 -15.920 1.00 79.38 301 TRP A C 1
ATOM 2353 O O . TRP A 1 301 ? 0.025 -2.838 -14.715 1.00 79.38 301 TRP A O 1
ATOM 2363 N N . LEU A 1 302 ? 0.330 -3.596 -16.796 1.00 82.62 302 LEU A N 1
ATOM 2364 C CA . LEU A 1 302 ? 0.866 -4.901 -16.382 1.00 82.62 302 LEU A CA 1
ATOM 2365 C C . LEU A 1 302 ? 2.253 -5.207 -16.952 1.00 82.62 302 LEU A C 1
ATOM 2367 O O . LEU A 1 302 ? 2.805 -6.259 -16.644 1.00 82.62 302 LEU A O 1
ATOM 2371 N N . GLN A 1 303 ? 2.842 -4.299 -17.738 1.00 82.50 303 GLN A N 1
ATOM 2372 C CA . GLN A 1 303 ? 4.200 -4.488 -18.261 1.00 82.50 303 GLN A CA 1
ATOM 2373 C C . GLN A 1 303 ? 5.283 -4.269 -17.201 1.00 82.50 303 GLN A C 1
ATOM 2375 O O . GLN A 1 303 ? 6.438 -4.613 -17.435 1.00 82.50 303 GLN A O 1
ATOM 2380 N N . GLY A 1 304 ? 4.932 -3.750 -16.020 1.00 83.56 304 GLY A N 1
ATOM 2381 C CA . GLY A 1 304 ? 5.891 -3.591 -14.936 1.00 83.56 304 GLY A CA 1
ATOM 2382 C C . GLY A 1 304 ? 6.908 -2.472 -15.158 1.00 83.56 304 GLY A C 1
ATOM 2383 O O . GLY A 1 304 ? 8.010 -2.603 -14.631 1.00 83.56 304 GLY A O 1
ATOM 2384 N N . VAL A 1 305 ? 6.552 -1.446 -15.940 1.00 84.56 305 VAL A N 1
ATOM 2385 C CA . VAL A 1 305 ? 7.397 -0.299 -16.329 1.00 84.56 305 VAL A CA 1
ATOM 2386 C C . VAL A 1 305 ? 6.744 1.058 -16.038 1.00 84.56 305 VAL A C 1
ATOM 2388 O O . VAL A 1 305 ? 7.285 2.072 -16.450 1.00 84.56 305 VAL A O 1
ATOM 2391 N N . SER A 1 306 ? 5.568 1.093 -15.398 1.00 85.31 306 SER A N 1
ATOM 2392 C CA . SER A 1 306 ? 4.783 2.322 -15.234 1.00 85.31 306 SER A CA 1
ATOM 2393 C C . SER A 1 306 ? 4.379 2.552 -13.788 1.00 85.31 306 SER A C 1
ATOM 2395 O O . SER A 1 306 ? 3.782 1.687 -13.137 1.00 85.31 306 SER A O 1
ATOM 2397 N N . ILE A 1 307 ? 4.605 3.772 -13.312 1.00 86.44 307 ILE A N 1
ATOM 2398 C CA . ILE A 1 307 ? 4.203 4.188 -11.969 1.00 86.44 307 ILE A CA 1
ATOM 2399 C C . ILE A 1 307 ? 2.705 4.534 -11.857 1.00 86.44 307 ILE A C 1
ATOM 2401 O O . ILE A 1 307 ? 2.118 4.456 -10.776 1.00 86.44 307 ILE A O 1
ATOM 2405 N N . TRP A 1 308 ? 2.042 4.879 -12.961 1.00 84.50 308 TRP A N 1
ATOM 2406 C CA . TRP A 1 308 ? 0.675 5.415 -12.948 1.00 84.50 308 TRP A CA 1
ATOM 2407 C C . TRP A 1 308 ? -0.388 4.500 -12.321 1.00 84.50 308 TRP A C 1
ATOM 2409 O O . TRP A 1 308 ? -1.206 5.010 -11.549 1.00 84.50 308 TRP A O 1
ATOM 2419 N N . PRO A 1 309 ? -0.402 3.171 -12.553 1.00 86.88 309 PRO A N 1
ATOM 2420 C CA . PRO A 1 309 ? -1.328 2.279 -11.855 1.00 86.88 309 PRO A CA 1
ATOM 2421 C C . PRO A 1 309 ? -1.192 2.354 -10.328 1.00 86.88 309 PRO A C 1
ATOM 2423 O O . PRO A 1 309 ? -2.195 2.392 -9.614 1.00 86.88 309 PRO A O 1
ATOM 2426 N N . SER A 1 310 ? 0.043 2.439 -9.822 1.00 89.19 310 SER A N 1
ATOM 2427 C CA . SER A 1 310 ? 0.317 2.610 -8.394 1.00 89.19 310 SER A CA 1
ATOM 2428 C C . SER A 1 310 ? -0.238 3.932 -7.870 1.00 89.19 310 SER A C 1
ATOM 2430 O O . SER A 1 310 ? -0.875 3.945 -6.814 1.00 89.19 310 SER A O 1
ATOM 2432 N N . GLU A 1 311 ? -0.064 5.028 -8.611 1.00 87.00 311 GLU A N 1
ATOM 2433 C CA . GLU A 1 311 ? -0.600 6.338 -8.226 1.00 87.00 311 GLU A CA 1
ATOM 2434 C C . GLU A 1 311 ? -2.128 6.381 -8.236 1.00 87.00 311 GLU A C 1
ATOM 2436 O O . GLU A 1 311 ? -2.739 6.929 -7.317 1.00 87.00 311 GLU A O 1
ATOM 2441 N N . ILE A 1 312 ? -2.773 5.732 -9.207 1.00 83.88 312 ILE A N 1
ATOM 2442 C CA . ILE A 1 312 ? -4.236 5.612 -9.249 1.00 83.88 312 ILE A CA 1
ATOM 2443 C C . ILE A 1 312 ? -4.745 4.852 -8.019 1.00 83.88 312 ILE A C 1
ATOM 2445 O O . ILE A 1 312 ? -5.692 5.294 -7.365 1.00 83.88 312 ILE A O 1
ATOM 2449 N N . ILE A 1 313 ? -4.098 3.743 -7.646 1.00 86.69 313 ILE A N 1
ATOM 2450 C CA . ILE A 1 313 ? -4.470 2.983 -6.444 1.00 86.69 313 ILE A CA 1
ATOM 2451 C C . ILE A 1 313 ? -4.280 3.836 -5.182 1.00 86.69 313 ILE A C 1
ATOM 2453 O O . ILE A 1 313 ? -5.141 3.809 -4.301 1.00 86.69 313 ILE A O 1
ATOM 2457 N N . ARG A 1 314 ? -3.209 4.638 -5.090 1.00 90.62 314 ARG A N 1
ATOM 2458 C CA . ARG A 1 314 ? -2.988 5.564 -3.961 1.00 90.62 314 ARG A CA 1
ATOM 2459 C C . ARG A 1 314 ? -4.031 6.670 -3.898 1.00 90.62 314 ARG A C 1
ATOM 2461 O O . ARG A 1 314 ? -4.491 6.992 -2.806 1.00 90.62 314 ARG A O 1
ATOM 2468 N N . LEU A 1 315 ? -4.451 7.216 -5.036 1.00 84.19 315 LEU A N 1
ATOM 2469 C CA . LEU A 1 315 ? -5.539 8.192 -5.103 1.00 84.19 315 LEU A CA 1
ATOM 2470 C C . LEU A 1 315 ? -6.863 7.592 -4.619 1.00 84.19 315 LEU A C 1
ATOM 2472 O O . LEU A 1 315 ? -7.561 8.214 -3.817 1.00 84.19 315 LEU A O 1
ATOM 2476 N N . ILE A 1 316 ? -7.178 6.362 -5.038 1.00 84.94 316 ILE A N 1
ATOM 2477 C CA . ILE A 1 316 ? -8.350 5.622 -4.549 1.00 84.94 316 ILE A CA 1
ATOM 2478 C C . ILE A 1 316 ? -8.234 5.388 -3.038 1.00 84.94 316 ILE A C 1
ATOM 2480 O O . ILE A 1 316 ? -9.192 5.633 -2.304 1.00 84.94 316 ILE A O 1
ATOM 2484 N N . ALA A 1 317 ? -7.061 4.971 -2.554 1.00 88.75 317 ALA A N 1
ATOM 2485 C CA . ALA A 1 317 ? -6.797 4.752 -1.136 1.00 88.75 317 ALA A CA 1
ATOM 2486 C C . ALA A 1 317 ? -6.962 6.044 -0.317 1.00 88.75 317 ALA A C 1
ATOM 2488 O O . ALA A 1 317 ? -7.610 6.029 0.728 1.00 88.75 317 ALA A O 1
ATOM 2489 N N . MET A 1 318 ? -6.448 7.172 -0.815 1.00 88.94 318 MET A N 1
ATOM 2490 C CA . MET A 1 318 ? -6.588 8.494 -0.205 1.00 88.94 318 MET A CA 1
ATOM 2491 C C . MET A 1 318 ? -8.056 8.933 -0.146 1.00 88.94 318 MET A C 1
ATOM 2493 O O . MET A 1 318 ? -8.538 9.324 0.918 1.00 88.94 318 MET A O 1
ATOM 2497 N N . ALA A 1 319 ? -8.790 8.837 -1.257 1.00 83.75 319 ALA A N 1
ATOM 2498 C CA . ALA A 1 319 ? -10.204 9.206 -1.312 1.00 83.75 319 ALA A CA 1
ATOM 2499 C C . ALA A 1 319 ? -11.050 8.339 -0.367 1.00 83.75 319 ALA A C 1
ATOM 2501 O O . ALA A 1 319 ? -11.865 8.855 0.404 1.00 83.75 319 ALA A O 1
ATOM 2502 N N . LEU A 1 320 ? -10.806 7.026 -0.370 1.00 86.31 320 LEU A N 1
ATOM 2503 C CA . LEU A 1 320 ? -11.444 6.083 0.540 1.00 86.31 320 LEU A CA 1
ATOM 2504 C C . LEU A 1 320 ? -11.117 6.412 2.000 1.00 86.31 320 LEU A C 1
ATOM 2506 O O . LEU A 1 320 ? -12.013 6.397 2.841 1.00 86.31 320 LEU A O 1
ATOM 2510 N N . ALA A 1 321 ? -9.865 6.758 2.306 1.00 90.38 321 ALA A N 1
ATOM 2511 C CA . ALA A 1 321 ? -9.449 7.109 3.656 1.00 90.38 321 ALA A CA 1
ATOM 2512 C C . ALA A 1 321 ? -10.177 8.351 4.185 1.00 90.38 321 ALA A C 1
ATOM 2514 O O . ALA A 1 321 ? -10.708 8.333 5.297 1.00 90.38 321 ALA A O 1
ATOM 2515 N N . LEU A 1 322 ? -10.269 9.404 3.369 1.00 86.31 322 LEU A N 1
ATOM 2516 C CA . LEU A 1 322 ? -11.001 10.627 3.707 1.00 86.31 322 LEU A CA 1
ATOM 2517 C C . LEU A 1 322 ? -12.498 10.357 3.909 1.00 86.31 322 LEU A C 1
ATOM 2519 O O . LEU A 1 322 ? -13.088 10.830 4.886 1.00 86.31 322 LEU A O 1
ATOM 2523 N N . PHE A 1 323 ? -13.105 9.553 3.032 1.00 86.44 323 PHE A N 1
ATOM 2524 C CA . PHE A 1 323 ? -14.501 9.142 3.166 1.00 86.44 323 PHE A CA 1
ATOM 2525 C C . PHE A 1 323 ? -14.741 8.353 4.459 1.00 86.44 323 PHE A C 1
ATOM 2527 O O . PHE A 1 323 ? -15.656 8.674 5.218 1.00 86.44 323 PHE A O 1
ATOM 2534 N N . LEU A 1 324 ? -13.907 7.350 4.746 1.00 87.38 324 LEU A N 1
ATOM 2535 C CA . LEU A 1 324 ? -14.018 6.523 5.948 1.00 87.38 324 LEU A CA 1
ATOM 2536 C C . LEU A 1 324 ? -13.772 7.327 7.225 1.00 87.38 324 LEU A C 1
ATOM 2538 O O . LEU A 1 324 ? -14.421 7.069 8.240 1.00 87.38 324 LEU A O 1
ATOM 2542 N N . PHE A 1 325 ? -12.889 8.325 7.180 1.00 88.88 325 PHE A N 1
ATOM 2543 C CA . PHE A 1 325 ? -12.646 9.230 8.297 1.00 88.88 325 PHE A CA 1
ATOM 2544 C C . PHE A 1 325 ? -13.893 10.068 8.592 1.00 88.88 325 PHE A C 1
ATOM 2546 O O . PHE A 1 325 ? -14.397 10.061 9.718 1.00 88.88 325 PHE A O 1
ATOM 2553 N N . TRP A 1 326 ? -14.446 10.727 7.569 1.00 88.12 326 TRP A N 1
ATOM 2554 C CA . TRP A 1 326 ? -15.689 11.494 7.679 1.00 88.12 326 TRP A CA 1
ATOM 2555 C C . TRP A 1 326 ? -16.854 10.619 8.162 1.00 88.12 326 TRP A C 1
ATOM 2557 O O . TRP A 1 326 ? -17.564 10.979 9.107 1.00 88.12 326 TRP A O 1
ATOM 2567 N N . HIS A 1 327 ? -17.012 9.437 7.565 1.00 87.44 327 HIS A N 1
ATOM 2568 C CA . HIS A 1 327 ? -18.045 8.474 7.930 1.00 87.44 327 HIS A CA 1
ATOM 2569 C C . HIS A 1 327 ? -17.878 7.996 9.380 1.00 87.44 327 HIS A C 1
ATOM 2571 O O . HIS A 1 327 ? -18.852 7.965 10.130 1.00 87.44 327 HIS A O 1
ATOM 2577 N N . GLY A 1 328 ? -16.653 7.681 9.810 1.00 86.62 328 GLY A N 1
ATOM 2578 C CA . GLY A 1 328 ? -16.338 7.269 11.178 1.00 86.62 328 GLY A CA 1
ATOM 2579 C C . GLY A 1 328 ? -16.675 8.347 12.207 1.00 86.62 328 GLY A C 1
ATOM 2580 O O . GLY A 1 328 ? -17.397 8.075 13.167 1.00 86.62 328 GLY A O 1
ATOM 2581 N N . VAL A 1 329 ? -16.234 9.587 11.977 1.00 86.44 329 VAL A N 1
ATOM 2582 C CA . VAL A 1 329 ? -16.523 10.727 12.862 1.00 86.44 329 VAL A CA 1
ATOM 2583 C C . VAL A 1 329 ? -18.028 10.978 12.965 1.00 86.44 329 VAL A C 1
ATOM 2585 O O . VAL A 1 329 ? -18.558 11.113 14.071 1.00 86.44 329 VAL A O 1
ATOM 2588 N N . ASN A 1 330 ? -18.743 11.003 11.839 1.00 82.75 330 ASN A N 1
ATOM 2589 C CA . ASN A 1 330 ? -20.187 11.234 11.843 1.00 82.75 330 ASN A CA 1
ATOM 2590 C C . ASN A 1 330 ? -20.955 10.086 12.492 1.00 82.75 330 ASN A C 1
ATOM 2592 O O . ASN A 1 330 ? -21.886 10.331 13.260 1.00 82.75 330 ASN A O 1
ATOM 2596 N N . LYS A 1 331 ? -20.544 8.837 12.245 1.00 87.19 331 LYS A N 1
ATOM 2597 C CA . LYS A 1 331 ? -21.169 7.675 12.874 1.00 87.19 331 LYS A CA 1
ATOM 2598 C C . LYS A 1 331 ? -20.985 7.699 14.388 1.00 87.19 331 LYS A C 1
ATOM 2600 O O . LYS A 1 331 ? -21.952 7.444 15.100 1.00 87.19 331 LYS A O 1
ATOM 2605 N N . MET A 1 332 ? -19.801 8.070 14.883 1.00 88.38 332 MET A N 1
ATOM 2606 C CA . MET A 1 332 ? -19.571 8.238 16.323 1.00 88.38 332 MET A CA 1
ATOM 2607 C C . MET A 1 332 ? -20.426 9.353 16.918 1.00 88.38 332 MET A C 1
ATOM 2609 O O . MET A 1 332 ? -21.003 9.162 17.983 1.00 88.38 332 MET A O 1
ATOM 2613 N N . ARG A 1 333 ? -20.546 10.501 16.240 1.00 86.38 333 ARG A N 1
ATOM 2614 C CA . ARG A 1 333 ? -21.412 11.603 16.694 1.00 86.38 333 ARG A CA 1
ATOM 2615 C C . ARG A 1 333 ? -22.870 11.162 16.801 1.00 86.38 333 ARG A C 1
ATOM 2617 O O . ARG A 1 333 ? -23.499 11.412 17.824 1.00 86.38 333 ARG A O 1
ATOM 2624 N N . LEU A 1 334 ? -23.376 10.465 15.783 1.00 87.50 334 LEU A N 1
ATOM 2625 C CA . LEU A 1 334 ? -24.749 9.968 15.765 1.00 87.50 334 LEU A CA 1
ATOM 2626 C C . LEU A 1 334 ? -24.996 8.942 16.875 1.00 87.50 334 LEU A C 1
ATOM 2628 O O . LEU A 1 334 ? -25.970 9.066 17.607 1.00 87.50 334 LEU A O 1
ATOM 2632 N N . VAL A 1 335 ? -24.109 7.953 17.032 1.00 89.31 335 VAL A N 1
ATOM 2633 C CA . VAL A 1 335 ? -24.270 6.928 18.075 1.00 89.31 335 VAL A CA 1
ATOM 2634 C C . VAL A 1 335 ? -24.172 7.543 19.468 1.00 89.31 335 VAL A C 1
ATOM 2636 O O . VAL A 1 335 ? -24.956 7.186 20.338 1.00 89.31 335 VAL A O 1
ATOM 2639 N N . ARG A 1 336 ? -23.275 8.510 19.691 1.00 88.56 336 ARG A N 1
ATOM 2640 C CA . ARG A 1 336 ? -23.215 9.237 20.968 1.00 88.56 336 ARG A CA 1
ATOM 2641 C C . ARG A 1 336 ? -24.502 10.000 21.254 1.00 88.56 336 ARG A C 1
ATOM 2643 O O . ARG A 1 336 ? -24.976 9.922 22.377 1.00 88.56 336 ARG A O 1
ATOM 2650 N N . ALA A 1 337 ? -25.087 10.666 20.257 1.00 86.31 337 ALA A N 1
ATOM 2651 C CA . ALA A 1 337 ? -26.376 11.342 20.409 1.00 86.31 337 ALA A CA 1
ATOM 2652 C C . ALA A 1 337 ? -27.517 10.353 20.719 1.00 86.31 337 ALA A C 1
ATOM 2654 O O . ALA A 1 337 ? -28.345 10.617 21.584 1.00 86.31 337 ALA A O 1
ATOM 2655 N N . GLN A 1 338 ? -27.523 9.184 20.068 1.00 89.31 338 GLN A N 1
ATOM 2656 C CA . GLN A 1 338 ? -28.490 8.115 20.345 1.00 89.31 338 GLN A CA 1
ATOM 2657 C C . GLN A 1 338 ? -28.323 7.535 21.754 1.00 89.31 338 GLN A C 1
ATOM 2659 O O . GLN A 1 338 ? -29.315 7.296 22.439 1.00 89.31 338 GLN A O 1
ATOM 2664 N N . LEU A 1 339 ? -27.085 7.315 22.204 1.00 90.25 339 LEU A N 1
ATOM 2665 C CA . LEU A 1 339 ? -26.786 6.852 23.560 1.00 90.25 339 LEU A CA 1
ATOM 2666 C C . LEU A 1 339 ? -27.168 7.900 24.604 1.00 90.25 339 LEU A C 1
ATOM 2668 O O . LEU A 1 339 ? -27.788 7.551 25.604 1.00 90.25 339 LEU A O 1
ATOM 2672 N N . ASP A 1 340 ? -26.878 9.173 24.333 1.00 86.44 340 ASP A N 1
ATOM 2673 C CA . ASP A 1 340 ? -27.333 10.305 25.138 1.00 86.44 340 ASP A CA 1
ATOM 2674 C C . ASP A 1 340 ? -28.853 10.286 25.310 1.00 86.44 340 ASP A C 1
ATOM 2676 O O . ASP A 1 340 ? -29.358 10.318 26.429 1.00 86.44 340 ASP A O 1
ATOM 2680 N N . GLU A 1 341 ? -29.603 10.173 24.216 1.00 84.81 341 GLU A N 1
ATOM 2681 C CA . GLU A 1 341 ? -31.064 10.169 24.266 1.00 84.81 341 GLU A CA 1
ATOM 2682 C C . GLU A 1 341 ? -31.633 8.907 24.934 1.00 84.81 341 GLU A C 1
ATOM 2684 O O . GLU A 1 341 ? -32.629 8.974 25.662 1.00 84.81 341 GLU A O 1
ATOM 2689 N N . THR A 1 342 ? -31.004 7.752 24.713 1.00 85.94 342 THR A N 1
ATOM 2690 C CA . THR A 1 342 ? -31.466 6.459 25.235 1.00 85.94 342 THR A CA 1
ATOM 2691 C C . THR A 1 342 ? -31.227 6.342 26.740 1.00 85.94 342 THR A C 1
ATOM 2693 O O . THR A 1 342 ? -32.140 5.949 27.468 1.00 85.94 342 THR A O 1
ATOM 2696 N N . PHE A 1 343 ? -30.035 6.722 27.209 1.00 84.69 343 PHE A N 1
ATOM 2697 C CA . PHE A 1 343 ? -29.596 6.514 28.589 1.00 84.69 343 PHE A CA 1
ATOM 2698 C C . PHE A 1 343 ? -29.636 7.770 29.462 1.00 84.69 343 PHE A C 1
ATOM 2700 O O . PHE A 1 343 ? -29.674 7.624 30.670 1.00 84.69 343 PHE A O 1
ATOM 2707 N N . PHE A 1 344 ? -29.644 8.992 28.917 1.00 81.75 344 PHE A N 1
ATOM 2708 C CA . PHE A 1 344 ? -29.551 10.226 29.722 1.00 81.75 344 PHE A CA 1
ATOM 2709 C C . PHE A 1 344 ? -30.631 11.284 29.404 1.00 81.75 344 PHE A C 1
ATOM 2711 O O . PHE A 1 344 ? -30.826 12.218 30.188 1.00 81.75 344 PHE A O 1
ATOM 2718 N N . GLY A 1 345 ? -31.385 11.129 28.308 1.00 70.69 345 GLY A N 1
ATOM 2719 C CA . GLY A 1 345 ? -32.468 12.027 27.879 1.00 70.69 345 GLY A CA 1
ATOM 2720 C C . GLY A 1 345 ? -31.997 13.301 27.150 1.00 70.69 345 GLY A C 1
ATOM 2721 O O . GLY A 1 345 ? -30.800 13.542 26.988 1.00 70.69 345 GLY A O 1
ATOM 2722 N N . ARG A 1 346 ? -32.948 14.126 26.675 1.00 60.41 346 ARG A N 1
ATOM 2723 C CA . ARG A 1 346 ? -32.665 15.362 25.908 1.00 60.41 346 ARG A CA 1
ATOM 2724 C C . ARG A 1 346 ? -31.828 16.383 26.710 1.00 60.41 346 ARG A C 1
ATOM 2726 O O . ARG A 1 346 ? -31.938 16.420 27.936 1.00 60.41 346 ARG A O 1
ATOM 2733 N N . PRO A 1 347 ? -31.015 17.226 26.037 1.00 55.00 347 PRO A N 1
ATOM 2734 C CA . PRO A 1 347 ? -30.083 18.153 26.689 1.00 55.00 347 PRO A CA 1
ATOM 2735 C C . PRO A 1 347 ? -30.730 19.183 27.633 1.00 55.00 347 PRO A C 1
ATOM 2737 O O . PRO A 1 347 ? -30.089 19.530 28.622 1.00 55.00 347 PRO A O 1
ATOM 2740 N N . ASP A 1 348 ? -31.977 19.613 27.400 1.00 52.47 348 ASP A N 1
ATOM 2741 C CA . ASP A 1 348 ? -32.696 20.537 28.304 1.00 52.47 348 ASP A CA 1
ATOM 2742 C C . ASP A 1 348 ? -32.853 19.952 29.715 1.00 52.47 348 ASP A C 1
ATOM 2744 O O . ASP A 1 348 ? -32.431 20.549 30.704 1.00 52.47 348 ASP A O 1
ATOM 2748 N N . ASN A 1 349 ? -33.292 18.694 29.801 1.00 52.09 349 ASN A N 1
ATOM 2749 C CA . ASN A 1 349 ? -33.459 17.976 31.068 1.00 52.09 349 ASN A CA 1
ATOM 2750 C C . ASN A 1 349 ? -32.114 17.679 31.767 1.00 52.09 349 ASN A C 1
ATOM 2752 O O . ASN A 1 349 ? -32.092 17.173 32.890 1.00 52.09 349 ASN A O 1
ATOM 2756 N N . ARG A 1 350 ? -30.973 17.917 31.099 1.00 53.94 350 ARG A N 1
ATOM 2757 C CA . ARG A 1 350 ? -29.625 17.656 31.630 1.00 53.94 350 ARG A CA 1
ATOM 2758 C C . ARG A 1 350 ? -29.132 18.808 32.515 1.00 53.94 350 ARG A C 1
ATOM 2760 O O . ARG A 1 350 ? -28.469 18.534 33.513 1.00 53.94 350 ARG A O 1
ATOM 2767 N N . ARG A 1 351 ? -29.470 20.067 32.185 1.00 51.25 351 ARG A N 1
ATOM 2768 C CA . ARG A 1 351 ? -29.135 21.244 33.015 1.00 51.25 351 ARG A CA 1
ATOM 2769 C C . ARG A 1 351 ? -29.862 21.197 34.356 1.00 51.25 351 ARG A C 1
ATOM 2771 O O . ARG A 1 351 ? -29.198 21.222 35.387 1.00 51.25 351 ARG A O 1
ATOM 2778 N N . GLU A 1 352 ? -31.177 20.986 34.339 1.00 50.03 352 GLU A N 1
ATOM 2779 C CA . GLU A 1 352 ? -31.980 20.858 35.565 1.00 50.03 352 GLU A CA 1
ATOM 2780 C C . GLU A 1 352 ? -31.504 19.700 36.457 1.00 50.03 352 GLU A C 1
ATOM 2782 O O . GLU A 1 352 ? -31.369 19.872 37.669 1.00 50.03 352 GLU A O 1
ATOM 2787 N N . ARG A 1 353 ? -31.170 18.535 35.871 1.00 50.12 353 ARG A N 1
ATOM 2788 C CA . ARG A 1 353 ? -30.637 17.374 36.616 1.00 50.12 353 ARG A CA 1
ATOM 2789 C C . ARG A 1 353 ? -29.256 17.613 37.227 1.00 50.12 353 ARG A C 1
ATOM 2791 O O . ARG A 1 353 ? -28.999 17.162 38.342 1.00 50.12 353 ARG A O 1
ATOM 2798 N N . ARG A 1 354 ? -28.360 18.311 36.519 1.00 48.66 354 ARG A N 1
ATOM 2799 C CA . ARG A 1 354 ? -27.051 18.710 37.068 1.00 48.66 354 ARG A CA 1
ATOM 2800 C C . ARG A 1 354 ? -27.223 19.645 38.263 1.00 48.66 354 ARG A C 1
ATOM 2802 O O . ARG A 1 354 ? -26.542 19.466 39.268 1.00 48.66 354 ARG A O 1
ATOM 2809 N N . GLU A 1 355 ? -28.146 20.599 38.180 1.00 45.28 355 GLU A N 1
ATOM 2810 C CA . GLU A 1 355 ? -28.424 21.553 39.261 1.00 45.28 355 GLU A CA 1
ATOM 2811 C C . GLU A 1 355 ? -29.054 20.891 40.495 1.00 45.28 355 GLU A C 1
ATOM 2813 O O . GLU A 1 355 ? -28.719 21.258 41.622 1.00 45.28 355 GLU A O 1
ATOM 2818 N N . THR A 1 356 ? -29.889 19.863 40.312 1.00 46.31 356 THR A N 1
ATOM 2819 C CA . THR A 1 356 ? -30.447 19.091 41.438 1.00 46.31 356 THR A CA 1
ATOM 2820 C C . THR A 1 356 ? -29.393 18.232 42.139 1.00 46.31 356 THR A C 1
ATOM 2822 O O . THR A 1 356 ? -29.423 18.113 43.362 1.00 46.31 356 THR A O 1
ATOM 2825 N N . PHE A 1 357 ? -28.442 17.659 41.394 1.00 42.88 357 PHE A N 1
ATOM 2826 C CA . PHE A 1 357 ? -27.439 16.736 41.941 1.00 42.88 357 PHE A CA 1
ATOM 2827 C C . PHE A 1 357 ? -26.191 17.447 42.505 1.00 42.88 357 PHE A C 1
ATOM 2829 O O . PHE A 1 357 ? -25.589 16.976 43.467 1.00 42.88 357 PHE A O 1
ATOM 2836 N N . CYS A 1 358 ? -25.807 18.610 41.959 1.00 41.31 358 CYS A N 1
ATOM 2837 C CA . CYS A 1 358 ? -24.648 19.398 42.410 1.00 41.31 358 CYS A CA 1
ATOM 2838 C C . CYS A 1 358 ? -24.948 20.395 43.545 1.00 41.31 358 CYS A C 1
ATOM 2840 O O . CYS A 1 358 ? -24.138 21.296 43.791 1.00 41.31 358 CYS A O 1
ATOM 2842 N N . ARG A 1 359 ? -26.066 20.262 44.270 1.00 31.44 359 ARG A N 1
ATOM 2843 C CA . ARG A 1 359 ? -26.369 21.123 45.423 1.00 31.44 359 ARG A CA 1
ATOM 2844 C C . ARG A 1 359 ? -25.440 20.793 46.603 1.00 31.44 359 ARG A C 1
ATOM 2846 O O . ARG A 1 359 ? -25.813 20.092 47.535 1.00 31.44 359 ARG A O 1
ATOM 2853 N N . LYS A 1 360 ? -24.211 21.317 46.577 1.00 34.84 360 LYS A N 1
ATOM 2854 C CA . LYS A 1 360 ? -23.402 21.491 47.794 1.00 34.84 360 LYS A CA 1
ATOM 2855 C C . LYS A 1 360 ? -24.046 22.591 48.656 1.00 34.84 360 LYS A C 1
ATOM 2857 O O . LYS A 1 360 ? -24.582 23.545 48.083 1.00 34.84 360 LYS A O 1
ATOM 2862 N N . PRO A 1 361 ? -24.012 22.502 49.999 1.00 33.06 361 PRO A N 1
ATOM 2863 C CA . PRO A 1 361 ? -24.492 23.585 50.852 1.00 33.06 361 PRO A CA 1
ATOM 2864 C C . PRO A 1 361 ? -23.710 24.862 50.516 1.00 33.06 361 PRO A C 1
ATOM 2866 O O . PRO A 1 361 ? -22.479 24.842 50.453 1.00 33.06 361 PRO A O 1
ATOM 2869 N N . LYS A 1 362 ? -24.426 25.957 50.227 1.00 29.38 362 LYS A N 1
ATOM 2870 C CA . LYS A 1 362 ? -23.832 27.280 49.993 1.00 29.38 362 LYS A CA 1
ATOM 2871 C C . LYS A 1 362 ? -23.024 27.659 51.234 1.00 29.38 362 LYS A C 1
ATOM 2873 O O . LYS A 1 362 ? -23.610 27.945 52.270 1.00 29.38 362 LYS A O 1
ATOM 2878 N N . MET A 1 363 ? -21.700 27.676 51.119 1.00 30.88 363 MET A N 1
ATOM 2879 C CA . MET A 1 363 ? -20.850 28.382 52.068 1.00 30.88 363 MET A CA 1
ATOM 2880 C C . MET A 1 363 ? -20.585 29.762 51.471 1.00 30.88 363 MET A C 1
ATOM 2882 O O . MET A 1 363 ? -19.911 29.901 50.448 1.00 30.88 363 MET A O 1
ATOM 2886 N N . GLU A 1 364 ? -21.238 30.757 52.057 1.00 32.22 364 GLU A N 1
ATOM 2887 C CA . GLU A 1 364 ? -21.105 32.169 51.728 1.00 32.22 364 GLU A CA 1
ATOM 2888 C C . GLU A 1 364 ? -19.717 32.631 52.186 1.00 32.22 364 GLU A C 1
ATOM 2890 O O . GLU A 1 364 ? -19.411 32.617 53.375 1.00 32.22 364 GLU A O 1
ATOM 2895 N N . VAL A 1 365 ? -18.841 32.982 51.243 1.00 36.22 365 VAL A N 1
ATOM 2896 C CA . VAL A 1 365 ? -17.554 33.614 51.557 1.00 36.22 365 VAL A CA 1
ATOM 2897 C C . VAL A 1 365 ? -17.543 34.982 50.893 1.00 36.22 365 VAL A C 1
ATOM 2899 O O . VAL A 1 365 ? -17.257 35.124 49.704 1.00 36.22 365 VAL A O 1
ATOM 2902 N N . SER A 1 366 ? -17.905 35.987 51.684 1.00 33.09 366 SER A N 1
ATOM 2903 C CA . SER A 1 366 ? -17.735 37.407 51.399 1.00 33.09 366 SER A CA 1
ATOM 2904 C C . SER A 1 366 ? -16.286 37.824 51.668 1.00 33.09 366 SER A C 1
ATOM 2906 O O . SER A 1 366 ? -15.786 37.637 52.775 1.00 33.09 366 SER A O 1
ATOM 2908 N N . GLY A 1 367 ? -15.621 38.429 50.684 1.00 31.08 367 GLY A N 1
ATOM 2909 C CA . GLY A 1 367 ? -14.317 39.073 50.865 1.00 31.08 367 GLY A CA 1
ATOM 2910 C C . GLY A 1 367 ? -14.023 40.080 49.743 1.00 31.08 367 GLY A C 1
ATOM 2911 O O . GLY A 1 367 ? -14.351 39.796 48.587 1.00 31.08 367 GLY A O 1
ATOM 2912 N N . PRO A 1 368 ? -13.446 41.261 50.043 1.00 39.44 368 PRO A N 1
ATOM 2913 C CA . PRO A 1 368 ? -13.382 42.382 49.113 1.00 39.44 368 PRO A CA 1
ATOM 2914 C C . PRO A 1 368 ? -12.202 42.231 48.145 1.00 39.44 368 PRO A C 1
ATOM 2916 O O . PRO A 1 368 ? -11.073 41.962 48.550 1.00 39.44 368 PRO A O 1
ATOM 2919 N N . ARG A 1 369 ? -12.448 42.431 46.846 1.00 40.50 369 ARG A N 1
ATOM 2920 C CA . ARG A 1 369 ? -11.399 42.508 45.817 1.00 40.50 369 ARG A CA 1
ATOM 2921 C C . ARG A 1 369 ? -11.193 43.959 45.396 1.00 40.50 369 ARG A C 1
ATOM 2923 O O . ARG A 1 369 ? -11.933 44.465 44.556 1.00 40.50 369 ARG A O 1
ATOM 2930 N N . SER A 1 370 ? -10.157 44.603 45.920 1.00 42.06 370 SER A N 1
ATOM 2931 C CA . SER A 1 370 ? -9.560 45.768 45.268 1.00 42.06 370 SER A CA 1
ATOM 2932 C C . SER A 1 370 ? -8.736 45.285 44.066 1.00 42.06 370 SER A C 1
ATOM 2934 O O . SER A 1 370 ? -7.893 44.396 44.185 1.00 42.06 370 SER A O 1
ATOM 2936 N N . LYS A 1 371 ? -9.008 45.823 42.873 1.00 45.19 371 LYS A N 1
ATOM 2937 C CA . LYS A 1 371 ? -8.166 45.625 41.681 1.00 45.19 371 LYS A CA 1
ATOM 2938 C C . LYS A 1 371 ? -7.357 46.908 41.433 1.00 45.19 371 LYS A C 1
ATOM 2940 O O . LYS A 1 371 ? -7.937 47.986 41.548 1.00 45.19 371 LYS A O 1
ATOM 2945 N N . PRO A 1 372 ? -6.059 46.830 41.085 1.00 48.47 372 PRO A N 1
ATOM 2946 C CA . PRO A 1 372 ? -5.244 48.013 40.819 1.00 48.47 372 PRO A CA 1
ATOM 2947 C C . PRO A 1 372 ? -5.611 48.677 39.479 1.00 48.47 372 PRO A C 1
ATOM 2949 O O . PRO A 1 372 ? -5.970 48.010 38.505 1.00 48.47 372 PRO A O 1
ATOM 2952 N N . ALA A 1 373 ? -5.486 50.007 39.444 1.00 46.41 373 ALA A N 1
ATOM 2953 C CA . ALA A 1 373 ? -5.969 50.918 38.398 1.00 46.41 373 ALA A CA 1
ATOM 2954 C C . ALA A 1 373 ? -5.446 50.642 36.970 1.00 46.41 373 ALA A C 1
ATOM 2956 O O . ALA A 1 373 ? -6.081 51.036 35.993 1.00 46.41 373 ALA A O 1
ATOM 2957 N N . LEU A 1 374 ? -4.345 49.901 36.822 1.00 44.06 374 LEU A N 1
ATOM 2958 C CA . LEU A 1 374 ? -3.763 49.565 35.518 1.00 44.06 374 LEU A CA 1
ATOM 2959 C C . LEU A 1 374 ? -4.651 48.607 34.693 1.00 44.06 374 LEU A C 1
ATOM 2961 O O . LEU A 1 374 ? -4.674 48.678 33.466 1.00 44.06 374 LEU A O 1
ATOM 2965 N N . ALA A 1 375 ? -5.443 47.756 35.358 1.00 45.94 375 ALA A N 1
ATOM 2966 C CA . ALA A 1 375 ? -6.368 46.830 34.698 1.00 45.94 375 ALA A CA 1
ATOM 2967 C C . ALA A 1 375 ? -7.609 47.532 34.112 1.00 45.94 375 ALA A C 1
ATOM 2969 O O . ALA A 1 375 ? -8.219 47.028 33.171 1.00 45.94 375 ALA A O 1
ATOM 2970 N N . HIS A 1 376 ? -7.970 48.704 34.645 1.00 48.84 376 HIS A N 1
ATOM 2971 C CA . HIS A 1 376 ? -9.126 49.468 34.175 1.00 48.84 376 HIS A CA 1
ATOM 2972 C C . HIS A 1 376 ? -8.804 50.249 32.890 1.00 48.84 376 HIS A C 1
ATOM 2974 O O . HIS A 1 376 ? -9.659 50.371 32.012 1.00 48.84 376 HIS A O 1
ATOM 2980 N N . TRP A 1 377 ? -7.555 50.708 32.735 1.00 46.34 377 TRP A N 1
ATOM 2981 C CA . TRP A 1 377 ? -7.103 51.453 31.554 1.00 46.34 377 TRP A CA 1
ATOM 2982 C C . TRP A 1 377 ? -7.023 50.574 30.290 1.00 46.34 377 TRP A C 1
ATOM 2984 O O . TRP A 1 377 ? -7.506 50.976 29.231 1.00 46.34 377 TRP A O 1
ATOM 2994 N N . LEU A 1 378 ? -6.523 49.334 30.414 1.00 45.69 378 LEU A N 1
ATOM 2995 C CA . LEU A 1 378 ? -6.420 48.380 29.295 1.00 45.69 378 LEU A CA 1
ATOM 2996 C C . LEU A 1 378 ? -7.781 47.855 28.799 1.00 45.69 378 LEU A C 1
ATOM 2998 O O . LEU A 1 378 ? -7.908 47.484 27.635 1.00 45.69 378 LEU A O 1
ATOM 3002 N N . SER A 1 379 ? -8.813 47.848 29.649 1.00 49.94 379 SER A N 1
ATOM 3003 C CA . SER A 1 379 ? -10.142 47.326 29.289 1.00 49.94 379 SER A CA 1
ATOM 3004 C C . SER A 1 379 ? -10.980 48.262 28.408 1.00 49.94 379 SER A C 1
ATOM 3006 O O . SER A 1 379 ? -11.889 47.799 27.724 1.00 49.94 379 SER A O 1
ATOM 3008 N N . ASN A 1 380 ? -10.655 49.559 28.378 1.00 47.16 380 ASN A N 1
ATOM 3009 C CA . ASN A 1 380 ? -11.466 50.567 27.688 1.00 47.16 380 ASN A CA 1
ATOM 3010 C C . ASN A 1 380 ? -11.064 50.816 26.221 1.00 47.16 380 ASN A C 1
ATOM 3012 O O . ASN A 1 380 ? -11.801 51.501 25.518 1.00 47.16 380 ASN A O 1
ATOM 3016 N N . HIS A 1 381 ? -9.943 50.260 25.740 1.00 47.69 381 HIS A N 1
ATOM 3017 C CA . HIS A 1 381 ? -9.415 50.539 24.389 1.00 47.69 381 HIS A CA 1
ATOM 3018 C C . HIS A 1 381 ? -9.344 49.319 23.452 1.00 47.69 381 HIS A C 1
ATOM 3020 O O . HIS A 1 381 ? -8.966 49.464 22.292 1.00 47.69 381 HIS A O 1
ATOM 3026 N N . ALA A 1 382 ? -9.745 48.127 23.904 1.00 39.94 382 ALA A N 1
ATOM 3027 C CA . ALA A 1 382 ? -9.841 46.939 23.058 1.00 39.94 382 ALA A CA 1
ATOM 3028 C C . ALA A 1 382 ? -11.313 46.632 22.744 1.00 39.94 382 ALA A C 1
ATOM 3030 O O . ALA A 1 382 ? -12.102 46.299 23.630 1.00 39.94 382 ALA A O 1
ATOM 3031 N N . GLY A 1 383 ? -11.690 46.757 21.470 1.00 38.50 383 GLY A N 1
ATOM 3032 C CA . GLY A 1 383 ? -13.017 46.402 20.973 1.00 38.50 383 GLY A CA 1
ATOM 3033 C C . GLY A 1 383 ? -13.430 44.984 21.389 1.00 38.50 383 GLY A C 1
ATOM 3034 O O . GLY A 1 383 ? -12.699 44.023 21.176 1.00 38.50 383 GLY A O 1
ATOM 3035 N N . ARG A 1 384 ? -14.615 44.900 22.006 1.00 44.22 384 ARG A N 1
ATOM 3036 C CA . ARG A 1 384 ? -15.396 43.717 22.420 1.00 44.22 384 ARG A CA 1
ATOM 3037 C C . ARG A 1 384 ? -14.856 42.340 21.990 1.00 44.22 384 ARG A C 1
ATOM 3039 O O . ARG A 1 384 ? -15.289 41.774 20.992 1.00 44.22 384 ARG A O 1
ATOM 3046 N N . ALA A 1 385 ? -14.089 41.730 22.883 1.00 32.81 385 ALA A N 1
ATOM 3047 C CA 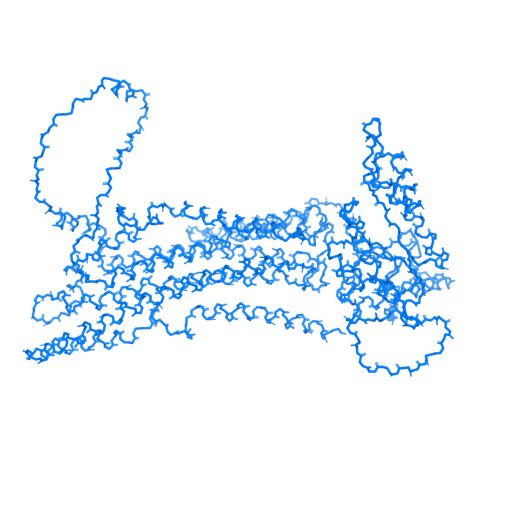. ALA A 1 385 ? -14.271 40.342 23.297 1.00 32.81 385 ALA A CA 1
ATOM 3048 C C . ALA A 1 385 ? -13.806 40.258 24.754 1.00 32.81 385 ALA A C 1
ATOM 3050 O O . ALA A 1 385 ? -12.651 40.557 25.051 1.00 32.81 385 ALA A O 1
ATOM 3051 N N . ALA A 1 386 ? -14.714 39.926 25.676 1.00 29.22 386 ALA A N 1
ATOM 3052 C CA . ALA A 1 386 ? -14.326 39.665 27.057 1.00 29.22 386 ALA A CA 1
ATOM 3053 C C . ALA A 1 386 ? -13.230 38.581 27.048 1.00 29.22 386 ALA A C 1
ATOM 3055 O O . ALA A 1 386 ? -13.422 37.559 26.380 1.00 29.22 386 ALA A O 1
ATOM 3056 N N . PRO A 1 387 ? -12.085 38.779 27.727 1.00 30.50 387 PRO A N 1
ATOM 3057 C CA . PRO A 1 387 ? -11.107 37.711 27.855 1.00 30.50 387 PRO A CA 1
ATOM 3058 C C . PRO A 1 387 ? -11.808 36.514 28.512 1.00 30.50 387 PRO A C 1
ATOM 3060 O O . PRO A 1 387 ? -12.593 36.727 29.444 1.00 30.50 387 PRO A O 1
ATOM 3063 N N . PRO A 1 388 ? -11.581 35.272 28.043 1.00 34.91 388 PRO A N 1
ATOM 3064 C CA . PRO A 1 388 ? -12.074 34.110 28.764 1.00 34.91 388 PRO A CA 1
ATOM 3065 C C . PRO A 1 388 ? -11.550 34.219 30.196 1.00 34.91 388 PRO A C 1
ATOM 3067 O O . PRO A 1 388 ? -10.348 34.410 30.398 1.00 34.91 388 PRO A O 1
ATOM 3070 N N . GLU A 1 389 ? -12.451 34.169 31.182 1.00 30.22 389 GLU A N 1
ATOM 3071 C CA . GLU A 1 389 ? -12.042 34.043 32.578 1.00 30.22 389 GLU A CA 1
ATOM 3072 C C . GLU A 1 389 ? -10.982 32.937 32.664 1.00 30.22 389 GLU A C 1
ATOM 3074 O O . GLU A 1 389 ? -11.158 31.889 32.027 1.00 30.22 389 GLU A O 1
ATOM 3079 N N . PRO A 1 390 ? -9.875 33.140 33.403 1.00 32.94 390 PRO A N 1
ATOM 3080 C CA . PRO A 1 390 ? -8.921 32.069 33.622 1.00 32.94 390 PRO A CA 1
ATOM 3081 C C . PRO A 1 390 ? -9.698 30.883 34.189 1.00 32.94 390 PRO A C 1
ATOM 3083 O O . PRO A 1 390 ? -10.344 31.005 35.232 1.00 32.94 390 PRO A O 1
ATOM 3086 N N . LEU A 1 391 ? -9.682 29.771 33.445 1.00 39.78 391 LEU A N 1
ATOM 3087 C CA . LEU A 1 391 ? -10.277 28.501 33.839 1.00 39.78 391 LEU A CA 1
ATOM 3088 C C . LEU A 1 391 ? -9.826 28.216 35.270 1.00 39.78 391 LEU A C 1
ATOM 3090 O O . LEU A 1 391 ? -8.662 27.906 35.509 1.00 39.78 391 LEU A O 1
ATOM 3094 N N . ARG A 1 392 ? -10.748 28.379 36.222 1.00 39.59 392 ARG A N 1
ATOM 3095 C CA . ARG A 1 392 ? -10.573 27.940 37.604 1.00 39.59 392 ARG A CA 1
ATOM 3096 C C . ARG A 1 392 ? -10.095 26.493 37.534 1.00 39.59 392 ARG A C 1
ATOM 3098 O O . ARG A 1 392 ? -10.762 25.701 36.866 1.00 39.59 392 ARG A O 1
ATOM 3105 N N . ASP A 1 393 ? -8.961 26.178 38.164 1.00 40.19 393 ASP A N 1
ATOM 3106 C CA . ASP A 1 393 ? -8.401 24.825 38.139 1.00 40.19 393 ASP A CA 1
ATOM 3107 C C . ASP A 1 393 ? -9.522 23.816 38.413 1.00 40.19 393 ASP A C 1
ATOM 3109 O O . ASP A 1 393 ? -10.175 23.898 39.464 1.00 40.19 393 ASP A O 1
ATOM 3113 N N . PRO A 1 394 ? -9.833 22.917 37.460 1.00 50.88 394 PRO A N 1
ATOM 3114 C CA . PRO A 1 394 ? -10.956 22.021 37.626 1.00 50.88 394 PRO A CA 1
ATOM 3115 C C . PRO A 1 394 ? -10.636 21.080 38.786 1.00 50.88 394 PRO A C 1
ATOM 3117 O O . PRO A 1 394 ? -9.707 20.272 38.706 1.00 50.88 394 PRO A O 1
ATOM 3120 N N . GLY A 1 395 ? -11.398 21.200 39.875 1.00 53.00 395 GLY A N 1
ATOM 3121 C CA . GLY A 1 395 ? -11.268 20.336 41.046 1.00 53.00 395 GLY A CA 1
ATOM 3122 C C . GLY A 1 395 ? -11.388 18.842 40.694 1.00 53.00 395 GLY A C 1
ATOM 3123 O O . GLY A 1 395 ? -11.811 18.481 39.589 1.00 53.00 395 GLY A O 1
ATOM 3124 N N . PRO A 1 396 ? -10.999 17.938 41.607 1.00 53.62 396 PRO A N 1
ATOM 3125 C CA . PRO A 1 396 ? -11.110 16.506 41.367 1.00 53.62 396 PRO A CA 1
ATOM 3126 C C . PRO A 1 396 ? -12.585 16.084 41.238 1.00 53.62 396 PRO A C 1
ATOM 3128 O O . PRO A 1 396 ? -13.424 16.428 42.069 1.00 53.62 396 PRO A O 1
ATOM 3131 N N . CYS A 1 397 ? -12.875 15.337 40.175 1.00 57.66 397 CYS A N 1
ATOM 3132 C CA . CYS A 1 397 ? -14.154 14.684 39.890 1.00 57.66 397 CYS A CA 1
ATOM 3133 C C . CYS A 1 397 ? -14.008 13.183 40.195 1.00 57.66 397 CYS A C 1
ATOM 3135 O O . CYS A 1 397 ? -12.901 12.655 40.034 1.00 57.66 397 CYS A O 1
ATOM 3137 N N . LEU A 1 398 ? -15.095 12.489 40.558 1.00 61.22 398 LEU A N 1
ATOM 3138 C CA . LEU A 1 398 ? -15.102 11.048 40.886 1.00 61.22 398 LEU A CA 1
ATOM 3139 C C . LEU A 1 398 ? -14.286 10.660 42.146 1.00 61.22 398 LEU A C 1
ATOM 3141 O O . LEU A 1 398 ? -13.472 9.740 42.098 1.00 61.22 398 LEU A O 1
ATOM 3145 N N . ASN A 1 399 ? -14.504 11.346 43.273 1.00 57.50 399 ASN A N 1
ATOM 3146 C CA . ASN A 1 399 ? -13.848 11.035 44.560 1.00 57.50 399 ASN A CA 1
ATOM 3147 C C . ASN A 1 399 ? -14.714 10.195 45.523 1.00 57.50 399 ASN A C 1
ATOM 3149 O O . ASN A 1 399 ? -14.273 9.894 46.630 1.00 57.50 399 ASN A O 1
ATOM 3153 N N . GLY A 1 400 ? -15.950 9.866 45.137 1.00 60.84 400 GLY A N 1
ATOM 3154 C CA . GLY A 1 400 ? -16.865 9.052 45.940 1.00 60.84 400 GLY A CA 1
ATOM 3155 C C . GLY A 1 400 ? -16.576 7.554 45.828 1.00 60.84 400 GLY A C 1
ATOM 3156 O O . GLY A 1 400 ? -15.989 7.100 44.846 1.00 60.84 400 GLY A O 1
ATOM 3157 N N . THR A 1 401 ? -17.024 6.784 46.823 1.00 61.47 401 THR A N 1
ATOM 3158 C CA . THR A 1 401 ? -17.028 5.312 46.785 1.00 61.47 401 THR A CA 1
ATOM 3159 C C . THR A 1 401 ? -17.940 4.763 45.686 1.00 61.47 401 THR A C 1
ATOM 3161 O O . THR A 1 401 ? -17.660 3.687 45.180 1.00 61.47 401 THR A O 1
ATOM 3164 N N . GLU A 1 402 ? -18.970 5.515 45.279 1.00 69.25 402 GLU A N 1
ATOM 3165 C CA . GLU A 1 402 ? -19.850 5.247 44.131 1.00 69.25 402 GLU A CA 1
ATOM 3166 C C . GLU A 1 402 ? -19.633 6.310 43.038 1.00 69.25 402 GLU A C 1
ATOM 3168 O O . GLU A 1 402 ? -19.565 7.510 43.327 1.00 69.25 402 GLU A O 1
ATOM 3173 N N . GLN A 1 403 ? -19.520 5.885 41.776 1.00 79.69 403 GLN A N 1
ATOM 3174 C CA . GLN A 1 403 ? -19.276 6.775 40.635 1.00 79.69 403 GLN A CA 1
ATOM 3175 C C . GLN A 1 403 ? -20.563 7.043 39.843 1.00 79.69 403 GLN A C 1
ATOM 3177 O O . GLN A 1 403 ? -21.279 6.118 39.477 1.00 79.69 403 GLN A O 1
ATOM 3182 N N . ASN A 1 404 ? -20.848 8.306 39.510 1.00 82.75 404 ASN A N 1
ATOM 3183 C CA . ASN A 1 404 ? -22.034 8.654 38.721 1.00 82.75 404 ASN A CA 1
ATOM 3184 C C . ASN A 1 404 ? -21.808 8.373 37.222 1.00 82.75 404 ASN A C 1
ATOM 3186 O O . ASN A 1 404 ? -20.913 8.955 36.601 1.00 82.75 404 ASN A O 1
ATOM 3190 N N . ALA A 1 405 ? -22.658 7.531 36.624 1.00 84.50 405 ALA A N 1
ATOM 3191 C CA . ALA A 1 405 ? -22.573 7.163 35.209 1.00 84.50 405 ALA A CA 1
ATOM 3192 C C . ALA A 1 405 ? -22.700 8.373 34.258 1.00 84.50 405 ALA A C 1
ATOM 3194 O O . ALA A 1 405 ? -22.025 8.429 33.227 1.00 84.50 405 ALA A O 1
ATOM 3195 N N . MET A 1 406 ? -23.506 9.380 34.619 1.00 83.06 406 MET A N 1
ATOM 3196 C CA . MET A 1 406 ? -23.669 10.610 33.831 1.00 83.06 406 MET A CA 1
ATOM 3197 C C . MET A 1 406 ? -22.391 11.457 33.831 1.00 83.06 406 MET A C 1
ATOM 3199 O O . MET A 1 406 ? -22.002 11.984 32.792 1.00 83.06 406 MET A O 1
ATOM 3203 N N . GLU A 1 407 ? -21.697 11.547 34.967 1.00 79.62 407 GLU A N 1
ATOM 3204 C CA . GLU A 1 407 ? -20.437 12.291 35.071 1.00 79.62 407 GLU A CA 1
ATOM 3205 C C . GLU A 1 407 ? -19.321 11.605 34.269 1.00 79.62 407 GLU A C 1
ATOM 3207 O O . GLU A 1 407 ? -18.587 12.266 33.530 1.00 79.62 407 GLU A O 1
ATOM 3212 N N . ILE A 1 408 ? -19.235 10.269 34.339 1.00 84.88 408 ILE A N 1
ATOM 3213 C CA . ILE A 1 408 ? -18.304 9.478 33.517 1.00 84.88 408 ILE A CA 1
ATOM 3214 C C . ILE A 1 408 ? -18.553 9.744 32.027 1.00 84.88 408 ILE A C 1
ATOM 3216 O O . ILE A 1 408 ? -17.604 9.942 31.262 1.00 84.88 408 ILE A O 1
ATOM 3220 N N . TRP A 1 409 ? -19.817 9.765 31.608 1.00 87.12 409 TRP A N 1
ATOM 3221 C CA . TRP A 1 409 ? -20.188 9.974 30.214 1.00 87.12 409 TRP A CA 1
ATOM 3222 C C . TRP A 1 409 ? -19.973 11.415 29.725 1.00 87.12 409 TRP A C 1
ATOM 3224 O O . TRP A 1 409 ? -19.504 11.625 28.604 1.00 87.12 409 TRP A O 1
ATOM 3234 N N . ASP A 1 410 ? -20.224 12.417 30.566 1.00 82.00 410 ASP A N 1
ATOM 3235 C CA . ASP A 1 410 ? -19.938 13.818 30.244 1.00 82.00 410 ASP A CA 1
ATOM 3236 C C . ASP A 1 410 ? -18.424 14.060 30.082 1.00 82.00 410 ASP A C 1
ATOM 3238 O O . ASP A 1 410 ? -18.002 14.753 29.148 1.00 82.00 410 ASP A O 1
ATOM 3242 N N . ILE A 1 411 ? -17.590 13.429 30.921 1.00 81.25 411 ILE A N 1
ATOM 3243 C CA . ILE A 1 411 ? -16.126 13.426 30.754 1.00 81.25 411 ILE A CA 1
ATOM 3244 C C . ILE A 1 411 ? -15.743 12.691 29.468 1.00 81.25 411 ILE A C 1
ATOM 3246 O O . ILE A 1 411 ? -14.922 13.189 28.696 1.00 81.25 411 ILE A O 1
ATOM 3250 N N . TYR A 1 412 ? -16.354 11.530 29.200 1.00 85.06 412 TYR A N 1
ATOM 3251 C CA . TYR A 1 412 ? -16.112 10.779 27.971 1.00 85.06 412 TYR A CA 1
ATOM 3252 C C . TYR A 1 412 ? -16.375 11.645 26.740 1.00 85.06 412 TYR A C 1
ATOM 3254 O O . TYR A 1 412 ? -15.561 11.619 25.824 1.00 85.06 412 TYR A O 1
ATOM 3262 N N . ASN A 1 413 ? -17.464 12.417 26.705 1.00 82.12 413 ASN A N 1
ATOM 3263 C CA . ASN A 1 413 ? -17.835 13.279 25.579 1.00 82.12 413 ASN A CA 1
ATOM 3264 C C . ASN A 1 413 ? -17.045 14.594 25.490 1.00 82.12 413 ASN A C 1
ATOM 3266 O O . ASN A 1 413 ? -17.167 15.291 24.483 1.00 82.12 413 ASN A O 1
ATOM 3270 N N . GLY A 1 414 ? -16.223 14.917 26.491 1.00 71.81 414 GLY A N 1
ATOM 3271 C CA . GLY A 1 414 ? -15.496 16.185 26.560 1.00 71.81 414 GLY A CA 1
ATOM 3272 C C . GLY A 1 414 ? -16.381 17.377 26.942 1.00 71.81 414 GLY A C 1
ATOM 3273 O O . GLY A 1 414 ? -15.985 18.516 26.717 1.00 71.81 414 GLY A O 1
ATOM 3274 N N . ALA A 1 415 ? -17.567 17.132 27.512 1.00 62.19 415 ALA A N 1
ATOM 3275 C CA . ALA A 1 415 ? -18.454 18.176 28.031 1.00 62.19 415 ALA A CA 1
ATOM 3276 C C . ALA A 1 415 ? -17.966 18.741 29.379 1.00 62.19 415 ALA A C 1
ATOM 3278 O O . ALA A 1 415 ? -18.367 19.832 29.780 1.00 62.19 415 ALA A O 1
ATOM 3279 N N . GLN A 1 416 ? -17.092 18.005 30.076 1.00 64.94 416 GLN A N 1
ATOM 3280 C CA . GLN A 1 416 ? -16.495 18.400 31.349 1.00 64.94 416 GLN A CA 1
ATOM 3281 C C . GLN A 1 416 ? -15.024 17.966 31.407 1.00 64.94 416 GLN A C 1
ATOM 3283 O O . GLN A 1 416 ? -14.702 16.806 31.151 1.00 64.94 416 GLN A O 1
ATOM 3288 N N . ILE A 1 417 ? -14.124 18.893 31.752 1.00 61.97 417 ILE A N 1
ATOM 3289 C CA . ILE A 1 417 ? -12.684 18.633 31.905 1.00 61.97 417 ILE A CA 1
ATOM 3290 C C . ILE A 1 417 ? -12.357 18.623 33.400 1.00 61.97 417 ILE A C 1
ATOM 3292 O O . ILE A 1 417 ? -12.597 19.607 34.090 1.00 61.97 417 ILE A O 1
ATOM 3296 N N . CYS A 1 418 ? -11.800 17.514 33.893 1.00 66.62 418 CYS A N 1
ATOM 3297 C CA . CYS A 1 418 ? -11.460 17.318 35.308 1.00 66.62 418 CYS A CA 1
ATOM 3298 C C . CYS A 1 418 ? -9.967 17.008 35.497 1.00 66.62 418 CYS A C 1
ATOM 3300 O O . CYS A 1 418 ? -9.355 16.371 34.633 1.00 66.62 418 CYS A O 1
ATOM 3302 N N . SER A 1 419 ? -9.389 17.349 36.655 1.00 64.06 419 SER A N 1
ATOM 3303 C CA . SER A 1 419 ? -7.972 17.064 36.967 1.00 64.06 419 SER A CA 1
ATOM 3304 C C . SER A 1 419 ? -7.621 15.562 37.039 1.00 64.06 419 SER A C 1
ATOM 3306 O O . SER A 1 419 ? -6.472 15.188 36.823 1.00 64.06 419 SER A O 1
ATOM 3308 N N . ASN A 1 420 ? -8.601 14.668 37.216 1.00 65.44 420 ASN A N 1
ATOM 3309 C CA . ASN A 1 420 ? -8.398 13.207 37.160 1.00 65.44 420 ASN A CA 1
ATOM 3310 C C . ASN A 1 420 ? -8.661 12.590 35.770 1.00 65.44 420 ASN A C 1
ATOM 3312 O O . ASN A 1 420 ? -8.501 11.382 35.583 1.00 65.44 420 ASN A O 1
ATOM 3316 N N . SER A 1 421 ? -9.061 13.391 34.774 1.00 67.12 421 SER A N 1
ATOM 3317 C CA . SER A 1 421 ? -9.248 12.895 33.404 1.00 67.12 421 SER A CA 1
ATOM 3318 C C . SER A 1 421 ? -7.892 12.575 32.750 1.00 67.12 421 SER A C 1
ATOM 3320 O O . SER A 1 421 ? -6.907 13.283 33.007 1.0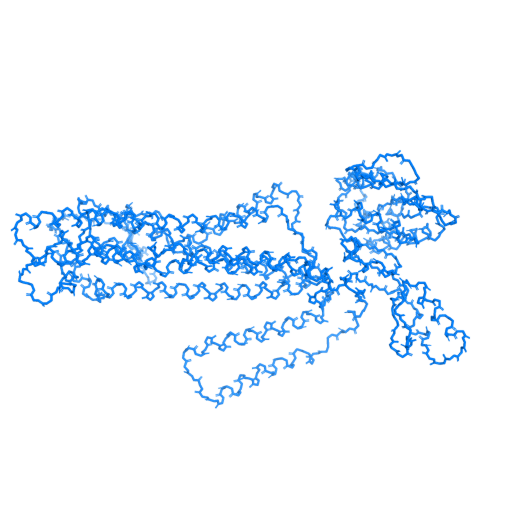0 67.12 421 SER A O 1
ATOM 3322 N N . PRO A 1 422 ? -7.802 11.537 31.896 1.00 72.69 422 PRO A N 1
ATOM 3323 C CA . PRO A 1 422 ? -6.581 11.239 31.155 1.00 72.69 422 PRO A CA 1
ATOM 3324 C C . PRO A 1 422 ? -6.119 12.452 30.350 1.00 72.69 422 PRO A C 1
ATOM 3326 O O . PRO A 1 422 ? -6.938 13.126 29.729 1.00 72.69 422 PRO A O 1
ATOM 3329 N N . LYS A 1 423 ? -4.805 12.705 30.303 1.00 78.12 423 LYS A N 1
ATOM 3330 C CA . LYS A 1 423 ? -4.242 13.876 29.603 1.00 78.12 423 LYS A CA 1
ATOM 3331 C C . LYS A 1 423 ? -4.735 13.990 28.149 1.00 78.12 423 LYS A C 1
ATOM 3333 O O . LYS A 1 423 ? -5.064 15.084 27.710 1.00 78.12 423 LYS A O 1
ATOM 3338 N N . PHE A 1 424 ? -4.885 12.867 27.439 1.00 78.44 424 PHE A N 1
ATOM 3339 C CA . PHE A 1 424 ? -5.356 12.848 26.046 1.00 78.44 424 PHE A CA 1
ATOM 3340 C C . PHE A 1 424 ? -6.819 13.304 25.862 1.00 78.44 424 PHE A C 1
ATOM 3342 O O . PHE A 1 424 ? -7.184 13.732 24.772 1.00 78.44 424 PHE A O 1
ATOM 3349 N N . LEU A 1 425 ? -7.657 13.240 26.903 1.00 75.00 425 LEU A N 1
ATOM 3350 C CA . LEU A 1 425 ? -9.038 13.747 26.886 1.00 75.00 425 LEU A CA 1
ATOM 3351 C C . LEU A 1 425 ? -9.116 15.255 27.176 1.00 75.00 425 LEU A C 1
ATOM 3353 O O . LEU A 1 425 ? -10.143 15.864 26.898 1.00 75.00 425 LEU A O 1
ATOM 3357 N N . ARG A 1 426 ? -8.047 15.863 27.713 1.00 76.38 426 ARG A N 1
ATOM 3358 C CA . ARG A 1 426 ? -7.993 17.308 28.010 1.00 76.38 426 ARG A CA 1
ATOM 3359 C C . ARG A 1 426 ? -7.680 18.146 26.782 1.00 76.38 426 ARG A C 1
ATOM 3361 O O . ARG A 1 426 ? -8.165 19.265 26.663 1.00 76.38 426 ARG A O 1
ATOM 3368 N N . TYR A 1 427 ? -6.847 17.616 25.890 1.00 79.62 427 TYR A N 1
ATOM 3369 C CA . TYR A 1 427 ? -6.498 18.296 24.651 1.00 79.62 427 TYR A CA 1
ATOM 3370 C C . TYR A 1 427 ? -7.564 18.048 23.579 1.00 79.62 427 TYR A C 1
ATOM 3372 O O . TYR A 1 427 ? -8.094 16.936 23.476 1.00 79.62 427 TYR A O 1
ATOM 3380 N N . PRO A 1 428 ? -7.869 19.053 22.744 1.00 81.38 428 PRO A N 1
ATOM 3381 C CA . PRO A 1 428 ? -8.805 18.886 21.648 1.00 81.38 428 PRO A CA 1
ATOM 3382 C C . PRO A 1 428 ? -8.288 17.847 20.641 1.00 81.38 428 PRO A C 1
ATOM 3384 O O . PRO A 1 428 ? -7.084 17.643 20.474 1.00 81.38 428 PRO A O 1
ATOM 3387 N N . PHE A 1 429 ? -9.223 17.189 19.952 1.00 82.94 429 PHE A N 1
ATOM 3388 C CA . PHE A 1 429 ? -8.962 16.084 19.019 1.00 82.94 429 PHE A CA 1
ATOM 3389 C C . PHE A 1 429 ? -7.821 16.374 18.025 1.00 82.94 429 PHE A C 1
ATOM 3391 O O . PHE A 1 429 ? -6.943 15.537 17.837 1.00 82.94 429 PHE A O 1
ATOM 3398 N N . TRP A 1 430 ? -7.796 17.575 17.442 1.00 82.44 430 TRP A N 1
ATOM 3399 C CA . TRP A 1 430 ? -6.802 17.979 16.443 1.00 82.44 430 TRP A CA 1
ATOM 3400 C C . TRP A 1 430 ? -5.382 18.129 17.010 1.00 82.44 430 TRP A C 1
ATOM 3402 O O . TRP A 1 430 ? -4.430 17.791 16.317 1.00 82.44 430 TRP A O 1
ATOM 3412 N N . ILE A 1 431 ? -5.223 18.546 18.274 1.00 87.50 431 ILE A N 1
ATOM 3413 C CA . ILE A 1 431 ? -3.902 18.649 18.918 1.00 87.50 431 ILE A CA 1
ATOM 3414 C C . ILE A 1 431 ? -3.320 17.255 19.163 1.00 87.50 431 ILE A C 1
ATOM 3416 O O . ILE A 1 431 ? -2.169 17.002 18.819 1.00 87.50 431 ILE A O 1
ATOM 3420 N N . ASN A 1 432 ? -4.119 16.321 19.691 1.00 88.56 432 ASN A N 1
ATOM 3421 C CA . ASN A 1 432 ? -3.676 14.930 19.841 1.00 88.56 432 ASN A CA 1
ATOM 3422 C C . ASN A 1 432 ? -3.346 14.291 18.481 1.00 88.56 432 ASN A C 1
ATOM 3424 O O . ASN A 1 432 ? -2.377 13.542 18.379 1.00 88.56 432 ASN A O 1
ATOM 3428 N N . GLY A 1 433 ? -4.129 14.608 17.443 1.00 88.94 433 GLY A N 1
ATOM 3429 C CA . GLY A 1 433 ? -3.871 14.158 16.076 1.00 88.94 433 GLY A CA 1
ATOM 3430 C C . GLY A 1 433 ? -2.549 14.695 15.534 1.00 88.94 433 GLY A C 1
ATOM 3431 O O . GLY A 1 433 ? -1.756 13.928 14.999 1.00 88.94 433 GLY A O 1
ATOM 3432 N N . LEU A 1 434 ? -2.264 15.983 15.744 1.00 91.44 434 LEU A N 1
ATOM 3433 C CA . LEU A 1 434 ? -0.995 16.593 15.352 1.00 91.44 434 LEU A CA 1
ATOM 3434 C C . LEU A 1 434 ? 0.191 15.944 16.076 1.00 91.44 434 LEU A C 1
ATOM 3436 O O . LEU A 1 434 ? 1.166 15.583 15.428 1.00 91.44 434 LEU A O 1
ATOM 3440 N N . ILE A 1 435 ? 0.093 15.732 17.393 1.00 92.75 435 ILE A N 1
ATOM 3441 C CA . ILE A 1 435 ? 1.135 15.044 18.174 1.00 92.75 435 ILE A CA 1
ATOM 3442 C C . ILE A 1 435 ? 1.369 13.629 17.631 1.00 92.75 435 ILE A C 1
ATOM 3444 O O . ILE A 1 435 ? 2.516 13.219 17.476 1.00 92.75 435 ILE A O 1
ATOM 3448 N N . PHE A 1 436 ? 0.301 12.894 17.306 1.00 92.69 436 PHE A N 1
ATOM 3449 C CA . PHE A 1 436 ? 0.401 11.553 16.728 1.00 92.69 436 PHE A CA 1
ATOM 3450 C C . PHE A 1 436 ? 1.105 11.562 15.367 1.00 92.69 436 PHE A C 1
ATOM 3452 O O . PHE A 1 436 ? 2.013 10.765 15.142 1.00 92.69 436 PHE A O 1
ATOM 3459 N N . VAL A 1 437 ? 0.726 12.485 14.480 1.00 92.81 437 VAL A N 1
ATOM 3460 C CA . VAL A 1 437 ? 1.340 12.636 13.155 1.00 92.81 437 VAL A CA 1
ATOM 3461 C C . VAL A 1 437 ? 2.819 13.008 13.282 1.00 92.81 437 VAL A C 1
ATOM 3463 O O . VAL A 1 437 ? 3.658 12.369 12.654 1.00 92.81 437 VAL A O 1
ATOM 3466 N N . VAL A 1 438 ? 3.163 13.976 14.136 1.00 94.56 438 VAL A N 1
ATOM 3467 C CA . VAL A 1 438 ? 4.557 14.385 14.379 1.00 94.56 438 VAL A CA 1
ATOM 3468 C C . VAL A 1 438 ? 5.377 13.231 14.956 1.00 94.56 438 VAL A C 1
ATOM 3470 O O . VAL A 1 438 ? 6.475 12.972 14.472 1.00 94.56 438 VAL A O 1
ATOM 3473 N N . ALA A 1 439 ? 4.843 12.493 15.932 1.00 93.62 439 ALA A N 1
ATOM 3474 C CA . ALA A 1 439 ? 5.513 11.321 16.493 1.00 93.62 439 ALA A CA 1
ATOM 3475 C C . ALA A 1 439 ? 5.734 10.220 15.442 1.00 93.62 439 ALA A C 1
ATOM 3477 O O . ALA A 1 439 ? 6.792 9.593 15.425 1.00 93.62 439 ALA A O 1
ATOM 3478 N N . TYR A 1 440 ? 4.771 10.008 14.540 1.00 91.44 440 TYR A N 1
ATOM 3479 C CA . TYR A 1 440 ? 4.905 9.043 13.451 1.00 91.44 440 TYR A CA 1
ATOM 3480 C C . TYR A 1 440 ? 5.967 9.467 12.432 1.00 91.44 440 TYR A C 1
ATOM 3482 O O . TYR A 1 440 ? 6.801 8.652 12.046 1.00 91.44 440 TYR A O 1
ATOM 3490 N N . PHE A 1 441 ? 5.983 10.739 12.023 1.00 91.19 441 PHE A N 1
ATOM 3491 C CA . PHE A 1 441 ? 7.028 11.259 11.137 1.00 91.19 441 PHE A CA 1
ATOM 3492 C C . PHE A 1 441 ? 8.404 11.236 11.799 1.00 91.19 441 PHE A C 1
ATOM 3494 O O . PHE A 1 441 ? 9.381 10.924 11.126 1.00 91.19 441 PHE A O 1
ATOM 3501 N N . PHE A 1 442 ? 8.488 11.495 13.106 1.00 92.62 442 PHE A N 1
ATOM 3502 C CA . PHE A 1 442 ? 9.730 11.355 13.860 1.00 92.62 442 PHE A CA 1
ATOM 3503 C C . PHE A 1 442 ? 10.214 9.900 13.868 1.00 92.62 442 PHE A C 1
ATOM 3505 O O . PHE A 1 442 ? 11.371 9.659 13.550 1.00 92.62 442 PHE A O 1
ATOM 3512 N N . LEU A 1 443 ? 9.332 8.927 14.130 1.00 89.81 443 LEU A N 1
ATOM 3513 C CA . LEU A 1 443 ? 9.661 7.499 14.034 1.00 89.81 443 LEU A CA 1
ATOM 3514 C C . LEU A 1 443 ? 10.117 7.109 12.620 1.00 89.81 443 LEU A C 1
ATOM 3516 O O . LEU A 1 443 ? 11.099 6.394 12.455 1.00 89.81 443 LEU A O 1
ATOM 3520 N N . ALA A 1 444 ? 9.419 7.576 11.585 1.00 85.94 444 ALA A N 1
ATOM 3521 C CA . ALA A 1 444 ? 9.806 7.305 10.205 1.00 85.94 444 ALA A CA 1
ATOM 3522 C C . ALA A 1 444 ? 11.171 7.925 9.869 1.00 85.94 444 ALA A C 1
ATOM 3524 O O . ALA A 1 444 ? 11.982 7.305 9.186 1.00 85.94 444 ALA A O 1
ATOM 3525 N N . TRP A 1 445 ? 11.437 9.132 10.370 1.00 87.50 445 TRP A N 1
ATOM 3526 C CA . TRP A 1 445 ? 12.707 9.825 10.193 1.00 87.50 445 TRP A CA 1
ATOM 3527 C C . TRP A 1 445 ? 13.857 9.115 10.916 1.00 87.50 445 TRP A C 1
ATOM 3529 O O . TRP A 1 445 ? 14.908 8.922 10.309 1.00 87.50 445 TRP A O 1
ATOM 3539 N N . THR A 1 446 ? 13.659 8.653 12.156 1.00 86.94 446 THR A N 1
ATOM 3540 C CA . THR A 1 446 ? 14.684 7.899 12.895 1.00 86.94 446 THR A CA 1
ATOM 3541 C C . THR A 1 446 ? 14.968 6.544 12.257 1.00 86.94 446 THR A C 1
ATOM 3543 O O . THR A 1 446 ? 16.129 6.185 12.104 1.00 86.94 446 THR A O 1
ATOM 3546 N N . LEU A 1 447 ? 13.938 5.812 11.817 1.00 83.00 447 LEU A N 1
ATOM 3547 C CA . LEU A 1 447 ? 14.120 4.544 11.104 1.00 83.00 447 LEU A CA 1
ATOM 3548 C C . LEU A 1 447 ? 14.816 4.743 9.754 1.00 83.00 447 LEU A C 1
ATOM 3550 O O . LEU A 1 447 ? 15.707 3.975 9.409 1.00 83.00 447 LEU A O 1
ATOM 3554 N N . LYS A 1 448 ? 14.471 5.806 9.017 1.00 77.56 448 LYS A N 1
ATOM 3555 C CA . LYS A 1 448 ? 15.175 6.170 7.781 1.00 77.56 448 LYS A CA 1
ATOM 3556 C C . LYS A 1 448 ? 16.641 6.511 8.044 1.00 77.56 448 LYS A C 1
ATOM 3558 O O . LYS A 1 448 ? 17.478 6.195 7.218 1.00 77.56 448 LYS A O 1
ATOM 3563 N N . TRP A 1 449 ? 16.966 7.159 9.160 1.00 78.00 449 TRP A N 1
ATOM 3564 C CA . TRP A 1 449 ? 18.361 7.450 9.504 1.00 78.00 449 TRP A CA 1
ATOM 3565 C C . TRP A 1 449 ? 19.187 6.174 9.735 1.00 78.00 449 TRP A C 1
ATOM 3567 O O . TRP A 1 449 ? 20.392 6.171 9.502 1.00 78.00 449 TRP A O 1
ATOM 3577 N N . LEU A 1 450 ? 18.539 5.091 10.173 1.00 72.31 450 LEU A N 1
ATOM 3578 C CA . LEU A 1 450 ? 19.168 3.784 10.370 1.00 72.31 450 LEU A CA 1
ATOM 3579 C C . LEU A 1 450 ? 19.331 2.996 9.055 1.00 72.31 450 LEU A C 1
ATOM 3581 O O . LEU A 1 450 ? 20.269 2.211 8.943 1.00 72.31 450 LEU A O 1
ATOM 3585 N N . ASP A 1 451 ? 18.472 3.231 8.056 1.00 60.12 451 ASP A N 1
ATOM 3586 C CA . ASP A 1 451 ? 18.555 2.625 6.721 1.00 60.12 451 ASP A CA 1
ATOM 3587 C C . ASP A 1 451 ? 19.306 3.560 5.744 1.00 60.12 451 ASP A C 1
ATOM 3589 O O . ASP A 1 451 ? 18.761 4.543 5.244 1.00 60.12 451 ASP A O 1
ATOM 3593 N N . LEU A 1 452 ? 20.568 3.234 5.430 1.00 54.53 452 LEU A N 1
ATOM 3594 C CA . LEU A 1 452 ? 21.514 4.031 4.617 1.00 54.53 452 LEU A CA 1
ATOM 3595 C C . LEU A 1 452 ? 21.083 4.351 3.160 1.00 54.53 452 LEU A C 1
ATOM 3597 O O . LEU A 1 452 ? 21.869 4.935 2.412 1.00 54.53 452 LEU A O 1
ATOM 3601 N N . LEU A 1 453 ? 19.870 3.997 2.723 1.00 49.22 453 LEU A N 1
ATOM 3602 C CA . LEU A 1 453 ? 19.399 4.206 1.349 1.00 49.22 453 LEU A CA 1
ATOM 3603 C C . LEU A 1 453 ? 18.064 4.976 1.316 1.00 49.22 453 LEU A C 1
ATOM 3605 O O . LEU A 1 453 ? 17.086 4.562 1.945 1.00 49.22 453 LEU A O 1
ATOM 3609 N N . PRO A 1 454 ? 17.971 6.102 0.579 1.00 55.59 454 PRO A N 1
ATOM 3610 C CA . PRO A 1 454 ? 16.711 6.816 0.418 1.00 55.59 454 PRO A CA 1
ATOM 3611 C C . PRO A 1 454 ? 15.704 5.960 -0.372 1.00 55.59 454 PRO A C 1
ATOM 3613 O O . PRO A 1 454 ? 16.089 5.326 -1.350 1.00 55.59 454 PRO A O 1
ATOM 3616 N N . PRO A 1 455 ? 14.405 5.965 -0.016 1.00 62.25 455 PRO A N 1
ATOM 3617 C CA . PRO A 1 455 ? 13.392 5.271 -0.803 1.00 62.25 455 PRO A CA 1
ATOM 3618 C C . PRO A 1 455 ? 13.308 5.895 -2.197 1.00 62.25 455 PRO A C 1
ATOM 3620 O O . PRO A 1 455 ? 13.071 7.097 -2.329 1.00 62.25 455 PRO A O 1
ATOM 3623 N N . ILE A 1 456 ? 13.492 5.076 -3.228 1.00 66.38 456 ILE A N 1
ATOM 3624 C CA . ILE A 1 456 ? 13.418 5.524 -4.617 1.00 66.38 456 ILE A CA 1
ATOM 3625 C C . ILE A 1 456 ? 12.039 5.247 -5.177 1.00 66.38 456 ILE A C 1
ATOM 3627 O O . ILE A 1 456 ? 11.391 4.235 -4.890 1.00 66.38 456 ILE A O 1
ATOM 3631 N N . THR A 1 457 ? 11.606 6.199 -5.980 1.00 76.94 457 THR A N 1
ATOM 3632 C CA . THR A 1 457 ? 10.412 6.136 -6.799 1.00 76.94 457 THR A CA 1
ATOM 3633 C C . THR A 1 457 ? 10.878 5.810 -8.215 1.00 76.94 457 THR A C 1
ATOM 3635 O O . THR A 1 457 ? 11.673 6.590 -8.748 1.00 76.94 457 THR A O 1
ATOM 3638 N N . PRO A 1 458 ? 10.453 4.680 -8.812 1.00 77.38 458 PRO A N 1
ATOM 3639 C CA . PRO A 1 458 ? 10.738 4.347 -10.205 1.00 77.38 458 PRO A CA 1
ATOM 3640 C C . PRO A 1 458 ? 9.879 5.245 -11.109 1.00 77.38 458 PRO A C 1
ATOM 3642 O O . PRO A 1 458 ? 8.966 4.788 -11.774 1.00 77.38 458 PRO A O 1
ATOM 3645 N N . ALA A 1 459 ? 10.103 6.553 -11.015 1.00 78.94 459 ALA A N 1
ATOM 3646 C CA . ALA A 1 459 ? 9.380 7.592 -11.725 1.00 78.94 459 ALA A CA 1
ATOM 3647 C C . ALA A 1 459 ? 10.366 8.341 -12.621 1.00 78.94 459 ALA A C 1
ATOM 3649 O O . ALA A 1 459 ? 11.449 8.738 -12.178 1.00 78.94 459 ALA A O 1
ATOM 3650 N N . ARG A 1 460 ? 9.969 8.551 -13.866 1.00 77.31 460 ARG A N 1
ATOM 3651 C CA . ARG A 1 460 ? 10.722 9.149 -14.959 1.00 77.31 460 ARG A CA 1
ATOM 3652 C C . ARG A 1 460 ? 10.083 10.508 -15.272 1.00 77.31 460 ARG A C 1
ATOM 3654 O O . ARG A 1 460 ? 8.868 10.686 -15.229 1.00 77.31 460 ARG A O 1
ATOM 3661 N N . GLY A 1 461 ? 10.912 11.515 -15.518 1.00 74.62 461 GLY A N 1
ATOM 3662 C CA . GLY A 1 461 ? 10.444 12.889 -15.714 1.00 74.62 461 GLY A CA 1
ATOM 3663 C C . GLY A 1 461 ? 9.952 13.586 -14.433 1.00 74.62 461 GLY A C 1
ATOM 3664 O O . GLY A 1 461 ? 9.531 12.982 -13.443 1.00 74.62 461 GLY A O 1
ATOM 3665 N N . ALA A 1 462 ? 10.018 14.918 -14.435 1.00 72.69 462 ALA A N 1
ATOM 3666 C CA . ALA A 1 462 ? 9.721 15.722 -13.250 1.00 72.69 462 ALA A CA 1
ATOM 3667 C C . ALA A 1 462 ? 8.247 15.615 -12.817 1.00 72.69 462 ALA A C 1
ATOM 3669 O O . ALA A 1 462 ? 7.954 15.515 -11.627 1.00 72.69 462 ALA A O 1
ATOM 3670 N N . ALA A 1 463 ? 7.318 15.604 -13.775 1.00 72.94 463 ALA A N 1
ATOM 3671 C CA . ALA A 1 463 ? 5.884 15.582 -13.501 1.00 72.94 463 ALA A CA 1
ATOM 3672 C C . ALA A 1 463 ? 5.437 14.311 -12.755 1.00 72.94 463 ALA A C 1
ATOM 3674 O O . ALA A 1 463 ? 4.701 14.425 -11.774 1.00 72.94 463 ALA A O 1
ATOM 3675 N N . ALA A 1 464 ? 5.928 13.127 -13.144 1.00 79.12 464 ALA A N 1
ATOM 3676 C CA . ALA A 1 464 ? 5.597 11.877 -12.456 1.00 79.12 464 ALA A CA 1
ATOM 3677 C C . ALA A 1 464 ? 6.173 11.843 -11.029 1.00 79.12 464 ALA A C 1
ATOM 3679 O O . ALA A 1 464 ? 5.492 11.430 -10.094 1.00 79.12 464 ALA A O 1
ATOM 3680 N N . ILE A 1 465 ? 7.389 12.373 -10.836 1.00 81.25 465 ILE A N 1
ATOM 3681 C CA . ILE A 1 465 ? 8.017 12.506 -9.512 1.00 81.25 465 ILE A CA 1
ATOM 3682 C C . ILE A 1 465 ? 7.215 13.450 -8.604 1.00 81.25 465 ILE A C 1
ATOM 3684 O O . ILE A 1 465 ? 7.016 13.159 -7.423 1.00 81.25 465 ILE A O 1
ATOM 3688 N N . TYR A 1 466 ? 6.758 14.597 -9.117 1.00 78.88 466 TYR A N 1
ATOM 3689 C CA . TYR A 1 466 ? 5.931 15.519 -8.334 1.00 78.88 466 TYR A CA 1
ATOM 3690 C C . TYR A 1 466 ? 4.563 14.917 -8.005 1.00 78.88 466 TYR A C 1
ATOM 3692 O O . TYR A 1 466 ? 4.108 15.054 -6.866 1.00 78.88 466 TYR A O 1
ATOM 3700 N N . ALA A 1 467 ? 3.935 14.236 -8.968 1.00 80.25 467 ALA A N 1
ATOM 3701 C CA . ALA A 1 467 ? 2.668 13.546 -8.764 1.00 80.25 467 ALA A CA 1
ATOM 3702 C C . ALA A 1 467 ? 2.789 12.483 -7.663 1.00 80.25 467 ALA A C 1
ATOM 3704 O O . ALA A 1 467 ? 2.038 12.559 -6.690 1.00 80.25 467 ALA A O 1
ATOM 3705 N N . ASP A 1 468 ? 3.781 11.586 -7.750 1.00 85.25 468 ASP A N 1
ATOM 3706 C CA . ASP A 1 468 ? 4.061 10.581 -6.715 1.00 85.25 468 ASP A CA 1
ATOM 3707 C C . ASP A 1 468 ? 4.213 11.236 -5.338 1.00 85.25 468 ASP A C 1
ATOM 3709 O O . ASP A 1 468 ? 3.517 10.858 -4.401 1.00 85.25 468 ASP A O 1
ATOM 3713 N N . ARG A 1 469 ? 5.038 12.283 -5.205 1.00 85.50 469 ARG A N 1
ATOM 3714 C CA . ARG A 1 469 ? 5.276 12.928 -3.902 1.00 85.50 469 ARG A CA 1
ATOM 3715 C C . ARG A 1 469 ? 4.007 13.508 -3.284 1.00 85.50 469 ARG A C 1
ATOM 3717 O O . ARG A 1 469 ? 3.792 13.352 -2.081 1.00 85.50 469 ARG A O 1
ATOM 3724 N N . ILE A 1 470 ? 3.184 14.193 -4.078 1.00 79.88 470 ILE A N 1
ATOM 3725 C CA . ILE A 1 470 ? 1.950 14.832 -3.600 1.00 79.88 470 ILE A CA 1
ATOM 3726 C C . ILE A 1 470 ? 0.909 13.770 -3.236 1.00 79.88 470 ILE A C 1
ATOM 3728 O O . ILE A 1 470 ? 0.324 13.829 -2.151 1.00 79.88 470 ILE A O 1
ATOM 3732 N N . ILE A 1 471 ? 0.698 12.790 -4.118 1.00 84.75 471 ILE A N 1
ATOM 3733 C CA . ILE A 1 471 ? -0.288 11.721 -3.932 1.00 84.75 471 ILE A CA 1
ATOM 3734 C C . ILE A 1 471 ? 0.108 10.842 -2.747 1.00 84.75 471 ILE A C 1
ATOM 3736 O O . ILE A 1 471 ? -0.722 10.571 -1.878 1.00 84.75 471 ILE A O 1
ATOM 3740 N N . LEU A 1 472 ? 1.379 10.447 -2.662 1.00 88.31 472 LEU A N 1
ATOM 3741 C CA . LEU A 1 472 ? 1.910 9.649 -1.564 1.00 88.31 472 LEU A CA 1
ATOM 3742 C C . LEU A 1 472 ? 1.779 10.383 -0.228 1.00 88.31 472 LEU A C 1
ATOM 3744 O O . LEU A 1 472 ? 1.296 9.791 0.737 1.00 88.31 472 LEU A O 1
ATOM 3748 N N . LEU A 1 473 ? 2.155 11.666 -0.157 1.00 86.75 473 LEU A N 1
ATOM 3749 C CA . LEU A 1 473 ? 2.009 12.456 1.069 1.00 86.75 473 LEU A CA 1
ATOM 3750 C C . LEU A 1 473 ? 0.537 12.571 1.487 1.00 86.75 473 LEU A C 1
ATOM 3752 O O . LEU A 1 473 ? 0.215 12.357 2.657 1.00 86.75 473 LEU A O 1
ATOM 3756 N N . GLY A 1 474 ? -0.358 12.860 0.539 1.00 83.88 474 GLY A N 1
ATOM 3757 C CA . GLY A 1 474 ? -1.797 12.932 0.790 1.00 83.88 474 GLY A CA 1
ATOM 3758 C C . GLY A 1 474 ? -2.370 11.606 1.297 1.00 83.88 474 GLY A C 1
ATOM 3759 O O . GLY A 1 474 ? -3.078 11.583 2.306 1.00 83.88 474 GLY A O 1
ATOM 3760 N N . ALA A 1 475 ? -2.004 10.491 0.661 1.00 89.62 475 ALA A N 1
ATOM 3761 C CA . ALA A 1 475 ? -2.411 9.151 1.068 1.00 89.62 475 ALA A CA 1
ATOM 3762 C C . ALA A 1 475 ? -1.881 8.779 2.463 1.00 89.62 475 ALA A C 1
ATOM 3764 O O . ALA A 1 475 ? -2.642 8.261 3.283 1.00 89.62 475 ALA A O 1
ATOM 3765 N N . ILE A 1 476 ? -0.618 9.099 2.776 1.00 92.62 476 ILE A N 1
ATOM 3766 C CA . ILE A 1 476 ? -0.027 8.874 4.105 1.00 92.62 476 ILE A CA 1
ATOM 3767 C C . ILE A 1 476 ? -0.775 9.685 5.165 1.00 92.62 476 ILE A C 1
ATOM 3769 O O . ILE A 1 476 ? -1.179 9.127 6.182 1.00 92.62 476 ILE A O 1
ATOM 3773 N N . LEU A 1 477 ? -1.009 10.981 4.945 1.00 89.94 477 LEU A N 1
ATOM 3774 C CA . LEU A 1 477 ? -1.714 11.832 5.910 1.00 89.94 477 LEU A CA 1
ATOM 3775 C C . LEU A 1 477 ? -3.163 11.377 6.135 1.00 89.94 477 LEU A C 1
ATOM 3777 O O . LEU A 1 477 ? -3.630 11.336 7.279 1.00 89.94 477 LEU A O 1
ATOM 3781 N N . ALA A 1 478 ? -3.871 10.991 5.072 1.00 89.81 478 ALA A N 1
ATOM 3782 C CA . ALA A 1 478 ? -5.222 10.448 5.174 1.00 89.81 478 ALA A CA 1
ATOM 3783 C C . ALA A 1 478 ? -5.237 9.117 5.950 1.00 89.81 478 ALA A C 1
ATOM 3785 O O . ALA A 1 478 ? -6.063 8.926 6.847 1.00 89.81 478 ALA A O 1
ATOM 3786 N N . GLN A 1 479 ? -4.273 8.232 5.682 1.00 94.69 479 GLN A N 1
ATOM 3787 C CA . GLN A 1 479 ? -4.113 6.970 6.402 1.00 94.69 479 GLN A CA 1
ATOM 3788 C C . GLN A 1 479 ? -3.766 7.181 7.883 1.00 94.69 479 GLN A C 1
ATOM 3790 O O . GLN A 1 479 ? -4.346 6.533 8.757 1.00 94.69 479 GLN A O 1
ATOM 3795 N N . LEU A 1 480 ? -2.862 8.109 8.197 1.00 95.00 480 LEU A N 1
ATOM 3796 C CA . LEU A 1 480 ? -2.519 8.460 9.577 1.00 95.00 480 LEU A CA 1
ATOM 3797 C C . LEU A 1 480 ? -3.712 9.041 10.330 1.00 95.00 480 LEU A C 1
ATOM 3799 O O . LEU A 1 480 ? -3.902 8.732 11.505 1.00 95.00 480 LEU A O 1
ATOM 3803 N N . SER A 1 481 ? -4.551 9.823 9.652 1.00 93.00 481 SER A N 1
ATOM 3804 C CA . SER A 1 481 ? -5.784 10.365 10.231 1.00 93.00 481 SER A CA 1
ATOM 3805 C C . SER A 1 481 ? -6.768 9.253 10.612 1.00 93.00 481 SER A C 1
ATOM 3807 O O . SER A 1 481 ? -7.388 9.311 11.678 1.00 93.00 481 SER A O 1
ATOM 3809 N N . LEU A 1 482 ? -6.879 8.203 9.790 1.00 94.00 482 LEU A N 1
ATOM 3810 C CA . LEU A 1 482 ? -7.671 7.011 10.110 1.00 94.00 482 LEU A CA 1
ATOM 3811 C C . LEU A 1 482 ? -7.087 6.200 11.267 1.00 94.00 482 LEU A C 1
ATOM 3813 O O . LEU A 1 482 ? -7.831 5.811 12.170 1.00 94.00 482 LEU A O 1
ATOM 3817 N N . LEU A 1 483 ? -5.775 5.946 11.254 1.00 95.06 483 LEU A N 1
ATOM 3818 C CA . LEU A 1 483 ? -5.087 5.246 12.344 1.00 95.06 483 LEU A CA 1
ATOM 3819 C C . LEU A 1 483 ? -5.276 5.988 13.669 1.00 95.06 483 LEU A C 1
ATOM 3821 O O . LEU A 1 483 ? -5.631 5.377 14.679 1.00 95.06 483 LEU A O 1
ATOM 3825 N N . PHE A 1 484 ? -5.117 7.312 13.647 1.00 95.06 484 PHE A N 1
ATOM 3826 C CA . PHE A 1 484 ? -5.370 8.168 14.795 1.00 95.06 484 PHE A CA 1
ATOM 3827 C C . PHE A 1 484 ? -6.818 8.057 15.275 1.00 95.06 484 PHE A C 1
ATOM 3829 O O . PHE A 1 484 ? -7.037 7.840 16.464 1.00 95.06 484 PHE A O 1
ATOM 3836 N N . LEU A 1 485 ? -7.808 8.151 14.378 1.00 92.94 485 LEU A N 1
ATOM 3837 C CA . LEU A 1 485 ? -9.223 8.028 14.738 1.00 92.94 485 LEU A CA 1
ATOM 3838 C C . LEU A 1 485 ? -9.521 6.678 15.408 1.00 92.94 485 LEU A C 1
ATOM 3840 O O . LEU A 1 485 ? -10.147 6.644 16.467 1.00 92.94 485 LEU A O 1
ATOM 3844 N N . ALA A 1 486 ? -9.047 5.577 14.821 1.00 93.38 486 ALA A N 1
ATOM 3845 C CA . ALA A 1 486 ? -9.221 4.233 15.365 1.00 93.38 486 ALA A CA 1
ATOM 3846 C C . ALA A 1 486 ? -8.598 4.096 16.762 1.00 93.38 486 ALA A C 1
ATOM 3848 O O . ALA A 1 486 ? -9.239 3.592 17.688 1.00 93.38 486 ALA A O 1
ATOM 3849 N N . MET A 1 487 ? -7.368 4.584 16.930 1.00 93.38 487 MET A N 1
ATOM 3850 C CA . MET A 1 487 ? -6.654 4.528 18.202 1.00 93.38 487 MET A CA 1
ATOM 3851 C C . MET A 1 487 ? -7.311 5.418 19.265 1.00 93.38 487 MET A C 1
ATOM 3853 O O . MET A 1 487 ? -7.513 4.986 20.399 1.00 93.38 487 MET A O 1
ATOM 3857 N N . TYR A 1 488 ? -7.678 6.646 18.901 1.00 92.31 488 TYR A N 1
ATOM 3858 C CA . TYR A 1 488 ? -8.298 7.616 19.797 1.00 92.31 488 TYR A CA 1
ATOM 3859 C C . TYR A 1 488 ? -9.648 7.114 20.320 1.00 92.31 488 TYR A C 1
ATOM 3861 O O . TYR A 1 488 ? -9.885 7.111 21.530 1.00 92.31 488 TYR A O 1
ATOM 3869 N N . GLU A 1 489 ? -10.512 6.623 19.430 1.00 90.94 489 GLU A N 1
ATOM 3870 C CA . GLU A 1 489 ? -11.811 6.067 19.815 1.00 90.94 489 GLU A CA 1
ATOM 3871 C C . GLU A 1 489 ? -11.670 4.764 20.611 1.00 90.94 489 GLU A C 1
ATOM 3873 O O . GLU A 1 489 ? -12.366 4.573 21.613 1.00 90.94 489 GLU A O 1
ATOM 3878 N N . GLY A 1 490 ? -10.706 3.910 20.249 1.00 91.88 490 GLY A N 1
ATOM 3879 C CA . GLY A 1 490 ? -10.366 2.710 21.011 1.00 91.88 490 GLY A CA 1
ATOM 3880 C C . GLY A 1 490 ? -9.918 3.027 22.441 1.00 91.88 490 GLY A C 1
ATOM 3881 O O . GLY A 1 490 ? -10.416 2.432 23.396 1.00 91.88 490 GLY A O 1
ATOM 3882 N N . PHE A 1 491 ? -9.028 4.005 22.629 1.00 91.00 491 PHE A N 1
ATOM 3883 C CA . PHE A 1 491 ? -8.562 4.402 23.961 1.00 91.00 491 PHE A CA 1
ATOM 3884 C C . PHE A 1 491 ? -9.643 5.075 24.804 1.00 91.00 491 PHE A C 1
ATOM 3886 O O . PHE A 1 491 ? -9.719 4.813 26.007 1.00 91.00 491 PHE A O 1
ATOM 3893 N N . ARG A 1 492 ? -10.518 5.885 24.199 1.00 89.69 492 ARG A N 1
ATOM 3894 C CA . ARG A 1 492 ? -11.691 6.428 24.898 1.00 89.69 492 ARG A CA 1
ATOM 3895 C C . ARG A 1 492 ? -12.622 5.316 25.371 1.00 89.69 492 ARG A C 1
ATOM 3897 O O . ARG A 1 492 ? -13.075 5.354 26.512 1.00 89.69 492 ARG A O 1
ATOM 3904 N N . ALA A 1 493 ? -12.875 4.316 24.529 1.00 91.44 493 ALA A N 1
ATOM 3905 C CA . ALA A 1 493 ? -13.693 3.161 24.886 1.00 91.44 493 ALA A CA 1
ATOM 3906 C C . ALA A 1 493 ? -13.063 2.314 26.008 1.00 91.44 493 ALA A C 1
ATOM 3908 O O . ALA A 1 493 ? -13.757 1.918 26.941 1.00 91.44 493 ALA A O 1
ATOM 3909 N N . VAL A 1 494 ? -11.742 2.094 25.972 1.00 92.62 494 VAL A N 1
ATOM 3910 C CA . VAL A 1 494 ? -10.992 1.442 27.065 1.00 92.62 494 VAL A CA 1
ATOM 3911 C C . VAL A 1 494 ? -11.147 2.211 28.373 1.00 92.62 494 VAL A C 1
ATOM 3913 O O . VAL A 1 494 ? -11.366 1.607 29.421 1.00 92.62 494 VAL A O 1
ATOM 3916 N N . TRP A 1 495 ? -11.010 3.537 28.328 1.00 91.81 495 TRP A N 1
ATOM 3917 C CA . TRP A 1 495 ? -11.157 4.372 29.514 1.00 91.81 495 TRP A CA 1
ATOM 3918 C C . TRP A 1 495 ? -12.569 4.283 30.096 1.00 91.81 495 TRP A C 1
ATOM 3920 O O . TRP A 1 495 ? -12.707 4.071 31.299 1.00 91.81 495 TRP A O 1
ATOM 3930 N N . LEU A 1 496 ? -13.593 4.366 29.240 1.00 91.38 496 LEU A N 1
ATOM 3931 C CA . LEU A 1 496 ? -14.989 4.216 29.641 1.00 91.38 496 LEU A CA 1
ATOM 3932 C C . LEU A 1 496 ? -15.220 2.862 30.322 1.00 91.38 496 LEU A C 1
ATOM 3934 O O . LEU A 1 496 ? -15.715 2.820 31.443 1.00 91.38 496 LEU A O 1
ATOM 3938 N N . ALA A 1 497 ? -14.766 1.770 29.698 1.00 92.12 497 ALA A N 1
ATOM 3939 C CA . ALA A 1 497 ? -14.883 0.424 30.256 1.00 92.12 497 ALA A CA 1
ATOM 3940 C C . ALA A 1 497 ? -14.206 0.295 31.622 1.00 92.12 497 ALA A C 1
ATOM 3942 O O . ALA A 1 497 ? -14.781 -0.272 32.538 1.00 92.12 497 ALA A O 1
ATOM 3943 N N . ARG A 1 498 ? -13.005 0.857 31.793 1.00 91.25 498 ARG A N 1
ATOM 3944 C CA . ARG A 1 498 ? -12.298 0.817 33.083 1.00 91.25 498 ARG A CA 1
ATOM 3945 C C . ARG A 1 498 ? -13.008 1.598 34.182 1.00 91.25 498 ARG A C 1
ATOM 3947 O O . ARG A 1 498 ? -12.873 1.234 35.343 1.00 91.25 498 ARG A O 1
ATOM 3954 N N . LYS A 1 499 ? -13.720 2.676 33.848 1.00 89.31 499 LYS A N 1
ATOM 3955 C CA . LYS A 1 499 ? -14.483 3.446 34.839 1.00 89.31 499 LYS A CA 1
ATOM 3956 C C . LYS A 1 499 ? -15.782 2.754 35.238 1.00 89.31 499 LYS A C 1
ATOM 3958 O O . LYS A 1 499 ? -16.093 2.743 36.420 1.00 89.31 499 LYS A O 1
ATOM 3963 N N . LEU A 1 500 ? -16.437 2.075 34.301 1.00 89.50 500 LEU A N 1
ATOM 3964 C CA . LEU A 1 500 ? -17.622 1.250 34.568 1.00 89.50 500 LEU A CA 1
ATOM 3965 C C . LEU A 1 500 ? -17.305 -0.109 35.231 1.00 89.50 500 LEU A C 1
ATOM 3967 O O . LEU A 1 500 ? -18.200 -0.910 35.439 1.00 89.50 500 LEU A O 1
ATOM 3971 N N . GLN A 1 501 ? -16.038 -0.406 35.552 1.00 87.50 501 GLN A N 1
ATOM 3972 C CA . GLN A 1 501 ? -15.688 -1.583 36.367 1.00 87.50 501 GLN A CA 1
ATOM 3973 C C . GLN A 1 501 ? -15.938 -1.356 37.864 1.00 87.50 501 GLN A C 1
ATOM 3975 O O . GLN A 1 501 ? -16.044 -2.327 38.604 1.00 87.50 501 GLN A O 1
ATOM 3980 N N . GLY A 1 502 ? -15.965 -0.102 38.326 1.00 82.06 502 GLY A N 1
ATOM 3981 C CA . GLY A 1 502 ? -16.260 0.218 39.724 1.00 82.06 502 GLY A CA 1
ATOM 3982 C C . GLY A 1 502 ? -17.766 0.230 40.011 1.00 82.06 502 GLY A C 1
ATOM 3983 O O . GLY A 1 502 ? -18.553 0.148 39.076 1.00 82.06 502 GLY A O 1
ATOM 3984 N N . PRO A 1 503 ? -18.179 0.381 41.281 1.00 81.44 503 PRO A N 1
ATOM 3985 C CA . PRO A 1 503 ? -19.580 0.614 41.626 1.00 81.44 503 PRO A CA 1
ATOM 3986 C C . PRO A 1 503 ? -20.068 1.913 40.970 1.00 81.44 503 PRO A C 1
ATOM 3988 O O . PRO A 1 503 ? -19.628 3.018 41.313 1.00 81.44 503 PRO A O 1
ATOM 3991 N N . THR A 1 504 ? -20.947 1.765 39.986 1.00 85.38 504 THR A N 1
ATOM 3992 C CA . THR A 1 504 ? -21.585 2.860 39.260 1.00 85.38 504 THR A CA 1
ATOM 3993 C C . THR A 1 504 ? -22.974 3.110 39.821 1.00 85.38 504 THR A C 1
ATOM 3995 O O . THR A 1 504 ? -23.598 2.221 40.393 1.00 85.38 504 THR A O 1
ATOM 3998 N N . ARG A 1 505 ? -23.459 4.340 39.658 1.00 84.44 505 ARG A N 1
ATOM 3999 C CA . ARG A 1 505 ? -24.835 4.701 39.975 1.00 84.44 505 ARG A CA 1
ATOM 4000 C C . ARG A 1 505 ? -25.483 5.398 38.794 1.00 84.44 505 ARG A C 1
ATOM 4002 O O . ARG A 1 505 ? -24.996 6.444 38.343 1.00 84.44 505 ARG A O 1
ATOM 4009 N N . TRP A 1 506 ? -26.580 4.825 38.305 1.00 83.81 506 TRP A N 1
ATOM 4010 C CA . TRP A 1 506 ? -27.366 5.396 37.213 1.00 83.81 506 TRP A CA 1
ATOM 4011 C C . TRP A 1 506 ? -28.469 6.331 37.739 1.00 83.81 506 TRP A C 1
ATOM 4013 O O . TRP A 1 506 ? -29.023 6.077 38.809 1.00 83.81 506 TRP A O 1
ATOM 4023 N N . PRO A 1 507 ? -28.813 7.422 37.024 1.00 81.69 507 PRO A N 1
ATOM 4024 C CA . PRO A 1 507 ? -29.868 8.333 37.466 1.00 81.69 507 PRO A CA 1
ATOM 4025 C C . PRO A 1 507 ? -31.248 7.656 37.495 1.00 81.69 507 PRO A C 1
ATOM 4027 O O . PRO A 1 507 ? -31.623 6.978 36.539 1.00 81.69 507 PRO A O 1
ATOM 4030 N N . ASP A 1 508 ? -32.053 7.929 38.523 1.00 76.44 508 ASP A N 1
ATOM 4031 C CA . ASP A 1 508 ? -33.387 7.336 38.735 1.00 76.44 508 ASP A CA 1
ATOM 4032 C C . ASP A 1 508 ? -34.319 7.395 37.504 1.00 76.44 508 ASP A C 1
ATOM 4034 O O . ASP A 1 508 ? -34.982 6.397 37.214 1.00 76.44 508 ASP A O 1
ATOM 4038 N N . PRO A 1 509 ? -34.358 8.489 36.705 1.00 76.06 509 PRO A N 1
ATOM 4039 C CA . PRO A 1 509 ? -35.190 8.547 35.499 1.00 76.06 509 PRO A CA 1
ATOM 4040 C C . PRO A 1 509 ? -34.803 7.514 34.436 1.00 76.06 509 PRO A C 1
ATOM 4042 O O . PRO A 1 509 ? -35.629 7.124 33.613 1.00 76.06 509 PRO A O 1
ATOM 4045 N N . VAL A 1 510 ? -33.534 7.103 34.422 1.00 79.38 510 VAL A N 1
ATOM 4046 C CA . VAL A 1 510 ? -32.996 6.109 33.489 1.00 79.38 510 VAL A CA 1
ATOM 4047 C C . VAL A 1 510 ? -33.467 4.734 33.910 1.00 79.38 510 VAL A C 1
ATOM 4049 O O . VAL A 1 510 ? -34.025 4.004 33.095 1.00 79.38 510 VAL A O 1
ATOM 4052 N N . ILE A 1 511 ? -33.324 4.416 35.195 1.00 77.88 511 ILE A N 1
ATOM 4053 C CA . ILE A 1 511 ? -33.778 3.141 35.742 1.00 77.88 511 ILE A CA 1
ATOM 4054 C C . ILE A 1 511 ? -35.290 3.018 35.573 1.00 77.88 511 ILE A C 1
ATOM 4056 O O . ILE A 1 511 ? -35.748 2.014 35.045 1.00 77.88 511 ILE A O 1
ATOM 4060 N N . ALA A 1 512 ? -36.059 4.072 35.865 1.00 76.31 512 ALA A N 1
ATOM 4061 C CA . ALA A 1 512 ? -37.509 4.095 35.658 1.00 76.31 512 ALA A CA 1
ATOM 4062 C C . ALA A 1 512 ? -37.935 3.837 34.198 1.00 76.31 512 ALA A C 1
ATOM 4064 O O . ALA A 1 512 ? -39.025 3.322 33.958 1.00 76.31 512 ALA A O 1
ATOM 4065 N N . ARG A 1 513 ? -37.090 4.167 33.209 1.00 76.94 513 ARG A N 1
ATOM 4066 C CA . ARG A 1 513 ? -37.361 3.902 31.784 1.00 76.94 513 ARG A CA 1
ATOM 4067 C C . ARG A 1 513 ? -37.171 2.433 31.411 1.00 76.94 513 ARG A C 1
ATOM 4069 O O . ARG A 1 513 ? -37.875 1.940 30.533 1.00 76.94 513 ARG A O 1
ATOM 4076 N N . PHE A 1 514 ? -36.198 1.770 32.030 1.00 75.12 514 PHE A N 1
ATOM 4077 C CA . PHE A 1 514 ? -35.910 0.352 31.810 1.00 75.12 514 PHE A CA 1
ATOM 4078 C C . PHE A 1 514 ? -36.608 -0.562 32.831 1.00 75.12 514 PHE A C 1
ATOM 4080 O O . PHE A 1 514 ? -36.586 -1.780 32.664 1.00 75.12 514 PHE A O 1
ATOM 4087 N N . TRP A 1 515 ? -37.257 0.019 33.844 1.00 69.88 515 TRP A N 1
ATOM 4088 C CA . TRP A 1 515 ? -38.060 -0.682 34.838 1.00 69.88 515 TRP A CA 1
ATOM 4089 C C . TRP A 1 515 ? -39.356 -1.223 34.208 1.00 69.88 515 TRP A C 1
ATOM 4091 O O . TRP A 1 515 ? -40.060 -0.469 33.523 1.00 69.88 515 TRP A O 1
ATOM 4101 N N . PRO A 1 516 ? -39.706 -2.506 34.412 1.00 64.25 516 PRO A N 1
ATOM 4102 C CA . PRO A 1 516 ? -40.944 -3.070 33.888 1.00 64.25 516 PRO A CA 1
ATOM 4103 C C . PRO A 1 516 ? -42.171 -2.340 34.442 1.00 64.25 516 PRO A C 1
ATOM 4105 O O . PRO A 1 516 ? -42.264 -2.049 35.635 1.00 64.25 516 PRO A O 1
ATOM 4108 N N . ARG A 1 517 ? -43.161 -2.081 33.584 1.00 56.31 517 ARG A N 1
ATOM 4109 C CA . ARG A 1 517 ? -44.466 -1.575 34.029 1.00 56.31 517 ARG A CA 1
ATOM 4110 C C . ARG A 1 517 ? -45.243 -2.738 34.649 1.00 56.31 517 ARG A C 1
ATOM 4112 O O . ARG A 1 517 ? -45.701 -3.599 33.908 1.00 56.31 517 ARG A O 1
ATOM 4119 N N . GLY A 1 518 ? -45.373 -2.766 35.976 1.00 52.69 518 GLY A N 1
ATOM 4120 C CA . GLY A 1 518 ? -46.184 -3.771 36.680 1.00 52.69 518 GLY A CA 1
ATOM 4121 C C . GLY A 1 518 ? -45.603 -4.280 38.001 1.00 52.69 518 GLY A C 1
ATOM 4122 O O . GLY A 1 518 ? -46.370 -4.734 38.839 1.00 52.69 518 GLY A O 1
ATOM 4123 N N . VAL A 1 519 ? -44.291 -4.140 38.229 1.00 58.72 519 VAL A N 1
ATOM 4124 C CA . VAL A 1 519 ? -43.641 -4.569 39.482 1.00 58.72 519 VAL A CA 1
ATOM 4125 C C . VAL A 1 519 ? -43.771 -3.463 40.533 1.00 58.72 519 VAL A C 1
ATOM 4127 O O . VAL A 1 519 ? -43.290 -2.343 40.325 1.00 58.72 519 VAL A O 1
ATOM 4130 N N . ALA A 1 520 ? -44.430 -3.759 41.655 1.00 45.94 520 ALA A N 1
ATOM 4131 C CA . ALA A 1 520 ? -44.620 -2.819 42.758 1.00 45.94 520 ALA A CA 1
ATOM 4132 C C . ALA A 1 520 ? -43.319 -2.650 43.565 1.00 45.94 520 ALA A C 1
ATOM 4134 O O . ALA A 1 520 ? -42.895 -3.552 44.280 1.00 45.94 520 ALA A O 1
ATOM 4135 N N . GLY A 1 521 ? -42.677 -1.482 43.471 1.00 58.56 521 GLY A N 1
ATOM 4136 C CA . GLY A 1 521 ? -41.471 -1.166 44.242 1.00 58.56 521 GLY A CA 1
ATOM 4137 C C . GLY A 1 521 ? -40.711 0.042 43.698 1.00 58.56 521 GLY A C 1
ATOM 4138 O O . GLY A 1 521 ? -40.852 0.402 42.530 1.00 58.56 521 GLY A O 1
ATOM 4139 N N . LYS A 1 522 ? -39.907 0.696 44.549 1.00 60.34 522 LYS A N 1
ATOM 4140 C CA . LYS A 1 522 ? -38.928 1.688 44.077 1.00 60.34 522 LYS A CA 1
ATOM 4141 C C . LYS A 1 522 ? -37.791 0.951 43.353 1.00 60.34 522 LYS A C 1
ATOM 4143 O O . LYS A 1 522 ? -37.408 -0.119 43.822 1.00 60.34 522 LYS A O 1
ATOM 4148 N N . PRO A 1 523 ? -37.234 1.505 42.264 1.00 63.94 523 PRO A N 1
ATOM 4149 C CA . PRO A 1 523 ? -36.135 0.862 41.555 1.00 63.94 523 PRO A CA 1
ATOM 4150 C C . PRO A 1 523 ? -34.918 0.714 42.477 1.00 63.94 523 PRO A C 1
ATOM 4152 O O . PRO A 1 523 ? -34.420 1.714 42.996 1.00 63.94 523 PRO A O 1
ATOM 4155 N N . ASP A 1 524 ? -34.443 -0.515 42.695 1.00 69.88 524 ASP A N 1
ATOM 4156 C CA . ASP A 1 524 ? -33.204 -0.748 43.441 1.00 69.88 524 ASP A CA 1
ATOM 4157 C C . ASP A 1 524 ? -32.004 -0.657 42.490 1.00 69.88 524 ASP A C 1
ATOM 4159 O O . ASP A 1 524 ? -31.789 -1.521 41.635 1.00 69.88 524 ASP A O 1
ATOM 4163 N N . HIS A 1 525 ? -31.225 0.413 42.649 1.00 70.44 525 HIS A N 1
ATOM 4164 C CA . HIS A 1 525 ? -30.010 0.697 41.884 1.00 70.44 525 HIS A CA 1
ATOM 4165 C C . HIS A 1 525 ? -29.034 -0.480 41.882 1.00 70.44 525 HIS A C 1
ATOM 4167 O O . HIS A 1 525 ? -28.467 -0.824 40.846 1.00 70.44 525 HIS A O 1
ATOM 4173 N N . ARG A 1 526 ? -28.888 -1.158 43.028 1.00 71.75 526 ARG A N 1
ATOM 4174 C CA . ARG A 1 526 ? -27.901 -2.231 43.184 1.00 71.75 526 ARG A CA 1
ATOM 4175 C C . ARG A 1 526 ? -28.150 -3.386 42.220 1.00 71.75 526 ARG A C 1
ATOM 4177 O O . ARG A 1 526 ? -27.185 -3.988 41.762 1.00 71.75 526 ARG A O 1
ATOM 4184 N N . LEU A 1 527 ? -29.413 -3.661 41.899 1.00 74.00 527 LEU A N 1
ATOM 4185 C CA . LEU A 1 527 ? -29.825 -4.797 41.074 1.00 74.00 527 LEU A CA 1
ATOM 4186 C C . LEU A 1 527 ? -29.648 -4.547 39.569 1.00 74.00 527 LEU A C 1
ATOM 4188 O O . LEU A 1 527 ? -29.411 -5.478 38.803 1.00 74.00 527 LEU A O 1
ATOM 4192 N N . PHE A 1 528 ? -29.775 -3.294 39.131 1.00 80.25 528 PHE A N 1
ATOM 4193 C CA . PHE A 1 528 ? -29.922 -2.956 37.711 1.00 80.25 528 PHE A CA 1
ATOM 4194 C C . PHE A 1 528 ? -28.686 -2.281 37.103 1.00 80.25 528 PHE A C 1
ATOM 4196 O O . PHE A 1 528 ? -28.420 -2.437 35.906 1.00 80.25 528 PHE A O 1
ATOM 4203 N N . ASP A 1 529 ? -27.914 -1.561 37.921 1.00 86.38 529 ASP A N 1
ATOM 4204 C CA . ASP A 1 529 ? -26.727 -0.814 37.494 1.00 86.38 529 ASP A CA 1
ATOM 4205 C C . ASP A 1 529 ? -25.678 -1.704 36.781 1.00 86.38 529 ASP A C 1
ATOM 4207 O O . ASP A 1 529 ? -25.237 -1.328 35.687 1.00 86.38 529 ASP A O 1
ATOM 4211 N N . PRO A 1 530 ? -25.357 -2.931 37.257 1.00 87.12 530 PRO A N 1
ATOM 4212 C CA . PRO A 1 530 ? -24.381 -3.795 36.584 1.00 87.12 530 PRO A CA 1
ATOM 4213 C C . PRO A 1 530 ? -24.820 -4.260 35.187 1.00 87.12 530 PRO A C 1
ATOM 4215 O O . PRO A 1 530 ? -23.986 -4.416 34.287 1.00 87.12 530 PRO A O 1
ATOM 4218 N N . TRP A 1 531 ? -26.121 -4.490 34.975 1.00 88.06 531 TRP A N 1
ATOM 4219 C CA . TRP A 1 531 ? -26.660 -4.845 33.657 1.00 88.06 531 TRP A CA 1
ATOM 4220 C C . TRP A 1 531 ? -26.661 -3.634 32.710 1.00 88.06 531 TRP A C 1
ATOM 4222 O O . TRP A 1 531 ? -26.322 -3.774 31.529 1.00 88.06 531 TRP A O 1
ATOM 4232 N N . LEU A 1 532 ? -26.971 -2.434 33.221 1.00 89.31 532 LEU A N 1
ATOM 4233 C CA . LEU A 1 532 ? -26.907 -1.189 32.447 1.00 89.31 532 LEU A CA 1
ATOM 4234 C C . LEU A 1 532 ? -25.482 -0.868 31.996 1.00 89.31 532 LEU A C 1
ATOM 4236 O O . LEU A 1 532 ? -25.298 -0.541 30.824 1.00 89.31 532 LEU A O 1
ATOM 4240 N N . ASP A 1 533 ? -24.481 -1.035 32.862 1.00 90.94 533 ASP A N 1
ATOM 4241 C CA . ASP A 1 533 ? -23.069 -0.835 32.516 1.00 90.94 533 ASP A CA 1
ATOM 4242 C C . ASP A 1 533 ? -22.641 -1.705 31.333 1.00 90.94 533 ASP A C 1
ATOM 4244 O O . ASP A 1 533 ? -22.023 -1.228 30.373 1.00 90.94 533 ASP A O 1
ATOM 4248 N N . MET A 1 534 ? -23.029 -2.981 31.357 1.00 91.00 534 MET A N 1
ATOM 4249 C CA . MET A 1 534 ? -22.729 -3.912 30.277 1.00 91.00 534 MET A CA 1
ATOM 4250 C C . MET A 1 534 ? -23.472 -3.554 28.984 1.00 91.00 534 MET A C 1
ATOM 4252 O O . MET A 1 534 ? -22.877 -3.514 27.902 1.00 91.00 534 MET A O 1
ATOM 4256 N N . ARG A 1 535 ? -24.776 -3.277 29.059 1.00 90.56 535 ARG A N 1
ATOM 4257 C CA . ARG A 1 535 ? -25.556 -2.911 27.871 1.00 90.56 535 ARG A CA 1
ATOM 4258 C C . ARG A 1 535 ? -25.035 -1.614 27.252 1.00 90.56 535 ARG A C 1
ATOM 4260 O O . ARG A 1 535 ? -24.941 -1.499 26.027 1.00 90.56 535 ARG A O 1
ATOM 4267 N N . PHE A 1 536 ? -24.660 -0.656 28.089 1.00 92.50 536 PHE A N 1
ATOM 4268 C CA . PHE A 1 536 ? -24.088 0.610 27.669 1.00 92.50 536 PHE A CA 1
ATOM 4269 C C . PHE A 1 536 ? -22.729 0.422 26.989 1.00 92.50 536 PHE A C 1
ATOM 4271 O O . PHE A 1 536 ? -22.532 0.924 25.878 1.00 92.50 536 PHE A O 1
ATOM 4278 N N . ILE A 1 537 ? -21.815 -0.359 27.584 1.00 93.75 537 ILE A N 1
ATOM 4279 C CA . ILE A 1 537 ? -20.493 -0.607 26.990 1.00 93.75 537 ILE A CA 1
ATOM 4280 C C . ILE A 1 537 ? -20.601 -1.364 25.658 1.00 93.75 537 ILE A C 1
ATOM 4282 O O . ILE A 1 537 ? -19.873 -1.047 24.712 1.00 93.75 537 ILE A O 1
ATOM 4286 N N . ALA A 1 538 ? -21.540 -2.309 25.535 1.00 92.44 538 ALA A N 1
ATOM 4287 C CA . ALA A 1 538 ? -21.780 -3.048 24.295 1.00 92.44 538 ALA A CA 1
ATOM 4288 C C . ALA A 1 538 ? -22.158 -2.106 23.140 1.00 92.44 538 ALA A C 1
ATOM 4290 O O . ALA A 1 538 ? -21.584 -2.173 22.050 1.00 92.44 538 ALA A O 1
ATOM 4291 N N . LEU A 1 539 ? -23.083 -1.174 23.391 1.00 92.56 539 LEU A N 1
ATOM 4292 C CA . LEU A 1 539 ? -23.544 -0.216 22.386 1.00 92.56 539 LEU A CA 1
ATOM 4293 C C . LEU A 1 539 ? -22.506 0.881 22.099 1.00 92.56 539 LEU A C 1
ATOM 4295 O O . LEU A 1 539 ? -22.319 1.253 20.939 1.00 92.56 539 LEU A O 1
ATOM 4299 N N . ALA A 1 540 ? -21.788 1.360 23.119 1.00 92.31 540 ALA A N 1
ATOM 4300 C CA . ALA A 1 540 ? -20.746 2.377 22.967 1.00 92.31 540 ALA A CA 1
ATOM 4301 C C . ALA A 1 540 ? -19.534 1.874 22.163 1.00 92.31 540 ALA A C 1
ATOM 4303 O O . ALA A 1 540 ? -18.929 2.634 21.405 1.00 92.31 540 ALA A O 1
ATOM 4304 N N . THR A 1 541 ? -19.189 0.590 22.288 1.00 93.50 541 THR A N 1
ATOM 4305 C CA . THR A 1 541 ? -18.033 -0.017 21.600 1.00 93.50 541 THR A CA 1
ATOM 4306 C C . THR A 1 541 ? -18.352 -0.539 20.196 1.00 93.50 541 THR A C 1
ATOM 4308 O O . THR A 1 541 ? -17.442 -0.684 19.377 1.00 93.50 541 THR A O 1
ATOM 4311 N N . ALA A 1 542 ? -19.628 -0.775 19.870 1.00 91.38 542 ALA A N 1
ATOM 4312 C CA . ALA A 1 542 ? -20.060 -1.286 18.567 1.00 91.38 542 ALA A CA 1
ATOM 4313 C C . ALA A 1 542 ? -19.572 -0.479 17.345 1.00 91.38 542 ALA A C 1
ATOM 4315 O O . ALA A 1 542 ? -19.021 -1.084 16.419 1.00 91.38 542 ALA A O 1
ATOM 4316 N N . PRO A 1 543 ? -19.719 0.861 17.285 1.00 92.00 543 PRO A N 1
ATOM 4317 C CA . PRO A 1 543 ? -19.188 1.633 16.161 1.00 92.00 543 PRO A CA 1
ATOM 4318 C C . PRO A 1 543 ? -17.654 1.714 16.176 1.00 92.00 543 PRO A C 1
ATOM 4320 O O . PRO A 1 543 ? -17.041 1.681 15.110 1.00 92.00 543 PRO A O 1
ATOM 4323 N N . VAL A 1 544 ? -17.032 1.757 17.360 1.00 92.00 544 VAL A N 1
ATOM 4324 C CA . VAL A 1 544 ? -15.570 1.839 17.522 1.00 92.00 544 VAL A CA 1
ATOM 4325 C C . VAL A 1 544 ? -14.896 0.628 16.884 1.00 92.00 544 VAL A C 1
ATOM 4327 O O . VAL A 1 544 ? -13.949 0.773 16.117 1.00 92.00 544 VAL A O 1
ATOM 4330 N N . GLN A 1 545 ? -15.445 -0.565 17.108 1.00 88.06 545 GLN A N 1
ATOM 4331 C CA . GLN A 1 545 ? -14.935 -1.799 16.518 1.00 88.06 545 GLN A CA 1
ATOM 4332 C C . GLN A 1 545 ? -14.958 -1.793 14.979 1.00 88.06 545 GLN A C 1
ATOM 4334 O O . GLN A 1 545 ? -14.068 -2.364 14.352 1.00 88.06 545 GLN A O 1
ATOM 4339 N N . ARG A 1 546 ? -15.947 -1.139 14.354 1.00 88.81 546 ARG A N 1
ATOM 4340 C CA . ARG A 1 546 ? -16.001 -0.984 12.889 1.00 88.81 546 ARG A CA 1
ATOM 4341 C C . ARG A 1 546 ? -14.983 0.039 12.390 1.00 88.81 546 ARG A C 1
ATOM 4343 O O . ARG A 1 546 ? -14.366 -0.184 11.360 1.00 88.81 546 ARG A O 1
ATOM 4350 N N . ILE A 1 547 ? -14.772 1.128 13.125 1.00 90.62 547 ILE A N 1
ATOM 4351 C CA . ILE A 1 547 ? -13.780 2.158 12.772 1.00 90.62 547 ILE A CA 1
ATOM 4352 C C . ILE A 1 547 ? -12.355 1.603 12.846 1.00 90.62 547 ILE A C 1
ATOM 4354 O O . ILE A 1 547 ? -11.536 1.915 11.988 1.00 90.62 547 ILE A O 1
ATOM 4358 N N . ILE A 1 548 ? -12.082 0.716 13.808 1.00 90.38 548 ILE A N 1
ATOM 4359 C CA . ILE A 1 548 ? -10.809 -0.011 13.936 1.00 90.38 548 ILE A CA 1
ATOM 4360 C C . ILE A 1 548 ? -10.462 -0.810 12.663 1.00 90.38 548 ILE A C 1
ATOM 4362 O O . ILE A 1 548 ? -9.286 -1.028 12.391 1.00 90.38 548 ILE A O 1
ATOM 4366 N N . PHE A 1 549 ? -11.448 -1.204 11.848 1.00 86.69 549 PHE A N 1
ATOM 4367 C CA . PHE A 1 549 ? -11.218 -1.905 10.578 1.00 86.69 549 PHE A CA 1
ATOM 4368 C C . PHE A 1 549 ? -10.770 -0.976 9.435 1.00 86.69 549 PHE A C 1
ATOM 4370 O O . PHE A 1 549 ? -10.014 -1.402 8.565 1.00 86.69 549 PHE A O 1
ATOM 4377 N N . TYR A 1 550 ? -11.198 0.291 9.421 1.00 91.19 550 TYR A N 1
ATOM 4378 C CA . TYR A 1 550 ? -10.987 1.199 8.284 1.00 91.19 550 TYR A CA 1
ATOM 4379 C C . TYR A 1 550 ? -9.521 1.363 7.856 1.00 91.19 550 TYR A C 1
ATOM 4381 O O . TYR A 1 550 ? -9.265 1.301 6.651 1.00 91.19 550 TYR A O 1
ATOM 4389 N N . PRO A 1 551 ? -8.545 1.511 8.778 1.00 93.25 551 PRO A N 1
ATOM 4390 C CA . PRO A 1 551 ? -7.148 1.636 8.387 1.00 93.25 551 PRO A CA 1
ATOM 4391 C C . PRO A 1 551 ? -6.616 0.411 7.639 1.00 93.25 551 PRO A C 1
ATOM 4393 O O . PRO A 1 551 ? -5.739 0.570 6.800 1.00 93.25 551 PRO A O 1
ATOM 4396 N N . PHE A 1 552 ? -7.114 -0.800 7.919 1.00 91.31 552 PHE A N 1
ATOM 4397 C CA . PHE A 1 552 ? -6.633 -2.024 7.267 1.00 91.31 552 PHE A CA 1
ATOM 4398 C C . PHE A 1 552 ? -7.008 -2.078 5.795 1.00 91.31 552 PHE A C 1
ATOM 4400 O O . PHE A 1 552 ? -6.168 -2.428 4.976 1.00 91.31 552 PHE A O 1
ATOM 4407 N N . LEU A 1 553 ? -8.233 -1.672 5.459 1.00 89.69 553 LEU A N 1
ATOM 4408 C CA . LEU A 1 553 ? -8.697 -1.636 4.074 1.00 89.69 553 LEU A CA 1
ATOM 4409 C C . LEU A 1 553 ? -7.825 -0.707 3.217 1.00 89.69 553 LEU A C 1
ATOM 4411 O O . LEU A 1 553 ? -7.430 -1.056 2.109 1.00 89.69 553 LEU A O 1
ATOM 4415 N N . VAL A 1 554 ? -7.486 0.464 3.758 1.00 92.44 554 VAL A N 1
ATOM 4416 C CA . VAL A 1 554 ? -6.619 1.435 3.082 1.00 92.44 554 VAL A CA 1
ATOM 4417 C C . VAL A 1 554 ? -5.165 0.950 3.056 1.00 92.44 554 VAL A C 1
ATOM 4419 O O . VAL A 1 554 ? -4.510 1.079 2.025 1.00 92.44 554 VAL A O 1
ATOM 4422 N N . MET A 1 555 ? -4.662 0.318 4.127 1.00 92.12 555 MET A N 1
ATOM 4423 C CA . MET A 1 555 ? -3.327 -0.306 4.122 1.00 92.12 555 MET A CA 1
ATOM 4424 C C . MET A 1 555 ? -3.203 -1.383 3.047 1.00 92.12 555 MET A C 1
ATOM 4426 O O . MET A 1 555 ? -2.194 -1.403 2.353 1.00 92.12 555 MET A O 1
ATOM 4430 N N . SER A 1 556 ? -4.216 -2.232 2.855 1.00 90.06 556 SER A N 1
ATOM 4431 C CA . SER A 1 556 ? -4.227 -3.235 1.782 1.00 90.06 556 SER A CA 1
ATOM 4432 C C . SER A 1 556 ? -4.042 -2.604 0.400 1.00 90.06 556 SER A C 1
ATOM 4434 O O . SER A 1 556 ? -3.249 -3.101 -0.398 1.00 90.06 556 SER A O 1
ATOM 4436 N N . LEU A 1 557 ? -4.710 -1.478 0.127 1.00 90.50 557 LEU A N 1
ATOM 4437 C CA . LEU A 1 557 ? -4.532 -0.737 -1.127 1.00 90.50 557 LEU A CA 1
ATOM 4438 C C . LEU A 1 557 ? -3.141 -0.101 -1.230 1.00 90.50 557 LEU A C 1
ATOM 4440 O O . LEU A 1 557 ? -2.525 -0.150 -2.290 1.00 90.50 557 LEU A O 1
ATOM 4444 N N . MET A 1 558 ? -2.613 0.450 -0.135 1.00 91.62 558 MET A N 1
ATOM 4445 C CA . MET A 1 558 ? -1.260 1.019 -0.107 1.00 91.62 558 MET A CA 1
ATOM 4446 C C . MET A 1 558 ? -0.169 -0.035 -0.339 1.00 91.62 558 MET A C 1
ATOM 4448 O O . MET A 1 558 ? 0.822 0.250 -1.010 1.00 91.62 558 MET A O 1
ATOM 4452 N N . ILE A 1 559 ? -0.359 -1.252 0.179 1.00 90.44 559 ILE A N 1
ATOM 4453 C CA . ILE A 1 559 ? 0.516 -2.405 -0.074 1.00 90.44 559 ILE A CA 1
ATOM 4454 C C . ILE A 1 559 ? 0.427 -2.810 -1.550 1.00 90.44 559 ILE A C 1
ATOM 4456 O O . ILE A 1 559 ? 1.457 -2.972 -2.201 1.00 90.44 559 ILE A O 1
ATOM 4460 N N . LEU A 1 560 ? -0.788 -2.907 -2.102 1.00 88.81 560 LEU A N 1
ATOM 4461 C CA . LEU A 1 560 ? -1.005 -3.217 -3.517 1.00 88.81 560 LEU A CA 1
ATOM 4462 C C . LEU A 1 560 ? -0.350 -2.183 -4.442 1.00 88.81 560 LEU A C 1
ATOM 4464 O O . LEU A 1 560 ? 0.303 -2.557 -5.412 1.00 88.81 560 LEU A O 1
ATOM 4468 N N . ALA A 1 561 ? -0.441 -0.893 -4.110 1.00 90.06 561 ALA A N 1
ATOM 4469 C CA . ALA A 1 561 ? 0.209 0.183 -4.858 1.00 90.06 561 ALA A CA 1
ATOM 4470 C C . ALA A 1 561 ? 1.748 0.101 -4.854 1.00 90.06 561 ALA A C 1
ATOM 4472 O O . ALA A 1 561 ? 2.399 0.798 -5.630 1.00 90.06 561 ALA A O 1
ATOM 4473 N N . ARG A 1 562 ? 2.349 -0.718 -3.985 1.00 87.56 562 ARG A N 1
ATOM 4474 C CA . ARG A 1 562 ? 3.794 -0.992 -3.929 1.00 87.56 562 ARG A CA 1
ATOM 4475 C C . ARG A 1 562 ? 4.178 -2.337 -4.558 1.00 87.56 562 ARG A C 1
ATOM 4477 O O . ARG A 1 562 ? 5.332 -2.735 -4.444 1.00 87.56 562 ARG A O 1
ATOM 4484 N N . SER A 1 563 ? 3.245 -3.031 -5.213 1.00 86.62 563 SER A N 1
ATOM 4485 C CA . SER A 1 563 ? 3.524 -4.299 -5.894 1.00 86.62 563 SER A CA 1
ATOM 4486 C C . SER A 1 563 ? 4.495 -4.119 -7.061 1.00 86.62 563 SER A C 1
ATOM 4488 O O . SER A 1 563 ? 4.432 -3.136 -7.800 1.00 86.62 563 SER A O 1
ATOM 4490 N N . THR A 1 564 ? 5.337 -5.132 -7.285 1.00 84.44 564 THR A N 1
ATOM 4491 C CA . THR A 1 564 ? 6.262 -5.169 -8.422 1.00 84.44 564 THR A CA 1
ATOM 4492 C C . THR A 1 564 ? 5.561 -5.393 -9.769 1.00 84.44 564 THR A C 1
ATOM 4494 O O . THR A 1 564 ? 6.221 -5.403 -10.814 1.00 84.44 564 THR A O 1
ATOM 4497 N N . LEU A 1 565 ? 4.239 -5.615 -9.763 1.00 83.62 565 LEU A N 1
ATOM 4498 C CA . LEU A 1 565 ? 3.391 -5.776 -10.947 1.00 83.62 565 LEU A CA 1
ATOM 4499 C C . LEU A 1 565 ? 3.386 -4.532 -11.839 1.00 83.62 565 LEU A C 1
ATOM 4501 O O . LEU A 1 565 ? 3.454 -4.680 -13.057 1.00 83.62 565 LEU A O 1
ATOM 4505 N N . PHE A 1 566 ? 3.340 -3.342 -11.238 1.00 86.25 566 PHE A N 1
ATOM 4506 C CA . PHE A 1 566 ? 3.158 -2.072 -11.952 1.00 86.25 566 PHE A CA 1
ATOM 4507 C C . PHE A 1 566 ? 4.485 -1.446 -12.381 1.00 86.25 566 PHE A C 1
ATOM 4509 O O . PHE A 1 566 ? 4.673 -1.125 -13.551 1.00 86.25 566 PHE A O 1
ATOM 4516 N N . ASP A 1 567 ? 5.437 -1.383 -11.453 1.00 85.56 567 ASP A N 1
ATOM 4517 C CA . ASP A 1 567 ? 6.816 -0.966 -11.698 1.00 85.56 567 ASP A CA 1
ATOM 4518 C C . ASP A 1 567 ? 7.751 -1.661 -10.696 1.00 85.56 567 ASP A C 1
ATOM 4520 O O . ASP A 1 567 ? 7.298 -2.391 -9.808 1.00 85.56 567 ASP A O 1
ATOM 4524 N N . ARG A 1 568 ? 9.065 -1.470 -10.807 1.00 81.44 568 ARG A N 1
ATOM 4525 C CA . ARG A 1 568 ? 10.065 -2.053 -9.909 1.00 81.44 568 ARG A CA 1
ATOM 4526 C C . ARG A 1 568 ? 10.159 -1.286 -8.592 1.00 81.44 568 ARG A C 1
ATOM 4528 O O . ARG A 1 568 ? 11.166 -0.666 -8.258 1.00 81.44 568 ARG A O 1
ATOM 4535 N N . TRP A 1 569 ? 9.091 -1.363 -7.811 1.00 82.69 569 TRP A N 1
ATOM 4536 C CA . TRP A 1 569 ? 9.066 -0.835 -6.457 1.00 82.69 569 TRP A CA 1
ATOM 4537 C C . TRP A 1 569 ? 10.000 -1.626 -5.538 1.00 82.69 569 TRP A C 1
ATOM 4539 O O . TRP A 1 569 ? 9.792 -2.809 -5.282 1.00 82.69 569 TRP A O 1
ATOM 4549 N N . TYR A 1 570 ? 11.007 -0.947 -4.990 1.00 78.81 570 TYR A N 1
ATOM 4550 C CA . TYR A 1 570 ? 11.811 -1.474 -3.891 1.00 78.81 570 TYR A CA 1
ATOM 4551 C C . TYR A 1 570 ? 11.100 -1.220 -2.557 1.00 78.81 570 TYR A C 1
ATOM 4553 O O . TYR A 1 570 ? 10.694 -0.091 -2.271 1.00 78.81 570 TYR A O 1
ATOM 4561 N N . THR A 1 571 ? 10.920 -2.256 -1.737 1.00 81.88 571 THR A N 1
ATOM 4562 C CA . THR A 1 571 ? 10.343 -2.143 -0.390 1.00 81.88 571 THR A CA 1
ATOM 4563 C C . THR A 1 571 ? 11.461 -2.169 0.650 1.00 81.88 571 THR A C 1
ATOM 4565 O O . THR A 1 571 ? 11.907 -3.256 1.023 1.00 81.88 571 THR A O 1
ATOM 4568 N N . PRO A 1 572 ? 11.936 -1.003 1.122 1.00 81.75 572 PRO A N 1
ATOM 4569 C CA . PRO A 1 572 ? 13.003 -0.965 2.110 1.00 81.75 572 PRO A CA 1
ATOM 4570 C C . PRO A 1 572 ? 12.529 -1.548 3.455 1.00 81.75 572 PRO A C 1
ATOM 4572 O O . PRO A 1 572 ? 11.344 -1.412 3.791 1.00 81.75 572 PRO A O 1
ATOM 4575 N N . PRO A 1 573 ? 13.425 -2.160 4.252 1.00 82.88 573 PRO A N 1
ATOM 4576 C CA . PRO A 1 573 ? 13.066 -2.797 5.519 1.00 82.88 573 PRO A CA 1
ATOM 4577 C C . PRO A 1 573 ? 12.332 -1.871 6.496 1.00 82.88 573 PRO A C 1
ATOM 4579 O O . PRO A 1 573 ? 11.330 -2.292 7.082 1.00 82.88 573 PRO A O 1
ATOM 4582 N N . PHE A 1 574 ? 12.736 -0.598 6.624 1.00 83.88 574 PHE A N 1
ATOM 4583 C CA . PHE A 1 574 ? 12.033 0.351 7.495 1.00 83.88 574 PHE A CA 1
ATOM 4584 C C . PHE A 1 574 ? 10.536 0.477 7.172 1.00 83.88 574 PHE A C 1
ATOM 4586 O O . PHE A 1 574 ? 9.724 0.647 8.081 1.00 83.88 574 PHE A O 1
ATOM 4593 N N . LEU A 1 575 ? 10.138 0.375 5.897 1.00 84.25 575 LEU A N 1
ATOM 4594 C CA . LEU A 1 575 ? 8.734 0.477 5.490 1.00 84.25 575 LEU A CA 1
ATOM 4595 C C . LEU A 1 575 ? 7.919 -0.695 6.054 1.00 84.25 575 LEU A C 1
ATOM 4597 O O . LEU A 1 575 ? 6.796 -0.500 6.522 1.00 84.25 575 LEU A O 1
ATOM 4601 N N . ILE A 1 576 ? 8.502 -1.898 6.053 1.00 86.75 576 ILE A N 1
ATOM 4602 C CA . ILE A 1 576 ? 7.893 -3.107 6.622 1.00 86.75 576 ILE A CA 1
ATOM 4603 C C . ILE A 1 576 ? 7.700 -2.923 8.129 1.00 86.75 576 ILE A C 1
ATOM 4605 O O . ILE A 1 576 ? 6.624 -3.216 8.652 1.00 86.75 576 ILE A O 1
ATOM 4609 N N . VAL A 1 577 ? 8.703 -2.368 8.819 1.00 89.44 577 VAL A N 1
ATOM 4610 C CA . VAL A 1 577 ? 8.621 -2.061 10.256 1.00 89.44 577 VAL A CA 1
ATOM 4611 C C . VAL A 1 577 ? 7.519 -1.038 10.536 1.00 89.44 577 VAL A C 1
ATOM 4613 O O . VAL A 1 577 ? 6.681 -1.268 11.404 1.00 89.44 577 VAL A O 1
ATOM 4616 N N . ILE A 1 578 ? 7.460 0.062 9.782 1.00 89.56 578 ILE A N 1
ATOM 4617 C CA . ILE A 1 578 ? 6.443 1.115 9.936 1.00 89.56 578 ILE A CA 1
ATOM 4618 C C . ILE A 1 578 ? 5.024 0.564 9.727 1.00 89.56 578 ILE A C 1
ATOM 4620 O O . ILE A 1 578 ? 4.106 0.860 10.505 1.00 89.56 578 ILE A O 1
ATOM 4624 N N . LEU A 1 579 ? 4.831 -0.262 8.698 1.00 89.25 579 LEU A N 1
ATOM 4625 C CA . LEU A 1 579 ? 3.561 -0.934 8.439 1.00 89.25 579 LEU A CA 1
ATOM 4626 C C . LEU A 1 579 ? 3.206 -1.905 9.577 1.00 89.25 579 LEU A C 1
ATOM 4628 O O . LEU A 1 579 ? 2.075 -1.890 10.067 1.00 89.25 579 LEU A O 1
ATOM 4632 N N . GLY A 1 580 ? 4.178 -2.689 10.050 1.00 91.25 580 GLY A N 1
ATOM 4633 C CA . GLY A 1 580 ? 4.020 -3.605 11.180 1.00 91.25 580 GLY A CA 1
ATOM 4634 C C . GLY A 1 580 ? 3.627 -2.890 12.474 1.00 91.25 580 GLY A C 1
ATOM 4635 O O . GLY A 1 580 ? 2.681 -3.306 13.142 1.00 91.25 580 GLY A O 1
ATOM 4636 N N . VAL A 1 581 ? 4.272 -1.762 12.791 1.00 92.31 581 VAL A N 1
ATOM 4637 C CA . VAL A 1 581 ? 3.916 -0.903 13.934 1.00 92.31 581 VAL A CA 1
ATOM 4638 C C . VAL A 1 581 ? 2.491 -0.370 13.786 1.00 92.31 581 VAL A C 1
ATOM 4640 O O . VAL A 1 581 ? 1.721 -0.404 14.744 1.00 92.31 581 VAL A O 1
ATOM 4643 N N . SER A 1 582 ? 2.105 0.068 12.586 1.00 91.94 582 SER A N 1
ATOM 4644 C CA . SER A 1 582 ? 0.754 0.578 12.315 1.00 91.94 582 SER A CA 1
ATOM 4645 C C . SER A 1 582 ? -0.318 -0.491 12.567 1.00 91.94 582 SER A C 1
ATOM 4647 O O . SER A 1 582 ? -1.315 -0.225 13.239 1.00 91.94 582 SER A O 1
ATOM 4649 N N . ILE A 1 583 ? -0.083 -1.723 12.102 1.00 91.12 583 ILE A N 1
ATOM 4650 C CA . ILE A 1 583 ? -0.949 -2.881 12.365 1.00 91.12 583 ILE A CA 1
ATOM 4651 C C . ILE A 1 583 ? -0.993 -3.195 13.867 1.00 91.12 583 ILE A C 1
ATOM 4653 O O . ILE A 1 583 ? -2.077 -3.334 14.440 1.00 91.12 583 ILE A O 1
ATOM 4657 N N . ALA A 1 584 ? 0.168 -3.258 14.524 1.00 92.44 584 ALA A N 1
ATOM 4658 C CA . ALA A 1 584 ? 0.278 -3.585 15.942 1.00 92.44 584 ALA A CA 1
ATOM 4659 C C . ALA A 1 584 ? -0.471 -2.581 16.829 1.00 92.44 584 ALA A C 1
ATOM 4661 O O . ALA A 1 584 ? -1.193 -2.994 17.735 1.00 92.44 584 ALA A O 1
ATOM 4662 N N . LEU A 1 585 ? -0.370 -1.276 16.550 1.00 91.62 585 LEU A N 1
ATOM 4663 C CA . LEU A 1 585 ? -1.085 -0.234 17.294 1.00 91.62 585 LEU A CA 1
ATOM 4664 C C . LEU A 1 585 ? -2.602 -0.458 17.276 1.00 91.62 585 LEU A C 1
ATOM 4666 O O . LEU A 1 585 ? -3.254 -0.392 18.323 1.00 91.62 585 LEU A O 1
ATOM 4670 N N . VAL A 1 586 ? -3.162 -0.769 16.106 1.00 90.44 586 VAL A N 1
ATOM 4671 C CA . VAL A 1 586 ? -4.604 -0.994 15.949 1.00 90.44 586 VAL A CA 1
ATOM 4672 C C . VAL A 1 586 ? -5.040 -2.298 16.624 1.00 90.44 586 VAL A C 1
ATOM 4674 O O . VAL A 1 586 ? -6.049 -2.314 17.334 1.00 90.44 586 VAL A O 1
ATOM 4677 N N . VAL A 1 587 ? -4.260 -3.375 16.478 1.00 89.69 587 VAL A N 1
ATOM 4678 C CA . VAL A 1 587 ? -4.525 -4.662 17.144 1.00 89.69 587 VAL A CA 1
ATOM 4679 C C . VAL A 1 587 ? -4.479 -4.510 18.666 1.00 89.69 587 VAL A C 1
ATOM 4681 O O . VAL A 1 587 ? -5.402 -4.943 19.354 1.00 89.69 587 VAL A O 1
ATOM 4684 N N . ILE A 1 588 ? -3.461 -3.837 19.211 1.00 90.75 588 ILE A N 1
ATOM 4685 C CA . ILE A 1 588 ? -3.331 -3.590 20.654 1.00 90.75 588 ILE A CA 1
ATOM 4686 C C . ILE A 1 588 ? -4.512 -2.762 21.171 1.00 90.75 588 ILE A C 1
ATOM 4688 O O . ILE A 1 588 ? -5.060 -3.083 22.228 1.00 90.75 588 ILE A O 1
ATOM 4692 N N . ALA A 1 589 ? -4.931 -1.717 20.450 1.00 88.44 589 ALA A N 1
ATOM 4693 C CA . ALA A 1 589 ? -6.097 -0.920 20.827 1.00 88.44 589 ALA A CA 1
ATOM 4694 C C . ALA A 1 589 ? -7.375 -1.776 20.874 1.00 88.44 589 ALA A C 1
ATOM 4696 O O . ALA A 1 589 ? -8.123 -1.712 21.854 1.00 88.44 589 ALA A O 1
ATOM 4697 N N . ALA A 1 590 ? -7.584 -2.634 19.871 1.00 89.56 590 ALA A N 1
ATOM 4698 C CA . ALA A 1 590 ? -8.729 -3.536 19.804 1.00 89.56 590 ALA A CA 1
ATOM 4699 C C . ALA A 1 590 ? -8.732 -4.576 20.940 1.00 89.56 590 ALA A C 1
ATOM 4701 O O . ALA A 1 590 ? -9.750 -4.750 21.614 1.00 89.56 590 ALA A O 1
ATOM 4702 N N . LEU A 1 591 ? -7.588 -5.219 21.207 1.00 90.56 591 LEU A N 1
ATOM 4703 C CA . LEU A 1 591 ? -7.440 -6.198 22.290 1.00 90.56 591 LEU A CA 1
ATOM 4704 C C . LEU A 1 591 ? -7.631 -5.555 23.667 1.00 90.56 591 LEU A C 1
ATOM 4706 O O . LEU A 1 591 ? -8.336 -6.099 24.515 1.00 90.56 591 LEU A O 1
ATOM 4710 N N . ARG A 1 592 ? -7.060 -4.365 23.896 1.00 92.25 592 ARG A N 1
ATOM 4711 C CA . ARG A 1 592 ? -7.245 -3.627 25.156 1.00 92.25 592 ARG A CA 1
ATOM 4712 C C . ARG A 1 592 ? -8.703 -3.242 25.382 1.00 92.25 592 ARG A C 1
ATOM 4714 O O . ARG A 1 592 ? -9.167 -3.326 26.521 1.00 92.25 592 ARG A O 1
ATOM 4721 N N . MET A 1 593 ? -9.411 -2.827 24.329 1.00 91.94 593 MET A N 1
ATOM 4722 C CA . MET A 1 593 ? -10.839 -2.505 24.395 1.00 91.94 593 MET A CA 1
ATOM 4723 C C . MET A 1 593 ? -11.652 -3.740 24.771 1.00 91.94 593 MET A C 1
ATOM 4725 O O . MET A 1 593 ? -12.416 -3.687 25.732 1.00 91.94 593 MET A O 1
ATOM 4729 N N . ARG A 1 594 ? -11.418 -4.863 24.080 1.00 90.69 594 ARG A N 1
ATOM 4730 C CA . ARG A 1 594 ? -12.071 -6.142 24.370 1.00 90.69 594 ARG A CA 1
ATOM 4731 C C . ARG A 1 594 ? -11.828 -6.583 25.810 1.00 90.69 594 ARG A C 1
ATOM 4733 O O . ARG A 1 594 ? -12.782 -6.760 26.553 1.00 90.69 594 ARG A O 1
ATOM 4740 N N . ASN A 1 595 ? -10.569 -6.667 26.235 1.00 92.56 595 ASN A N 1
ATOM 4741 C CA . ASN A 1 595 ? -10.220 -7.119 27.584 1.00 92.56 595 ASN A CA 1
ATOM 4742 C C . ASN A 1 595 ? -10.823 -6.220 28.674 1.00 92.56 595 ASN A C 1
ATOM 4744 O O . ASN A 1 595 ? -11.180 -6.702 29.743 1.00 92.56 595 ASN A O 1
ATOM 4748 N N . SER A 1 596 ? -10.938 -4.912 28.424 1.00 93.31 596 SER A N 1
ATOM 4749 C CA . SER A 1 596 ? -11.530 -3.986 29.397 1.00 93.31 596 SER A CA 1
ATOM 4750 C C . SER A 1 596 ? -13.053 -4.128 29.476 1.00 93.31 596 SER A C 1
ATOM 4752 O O . SER A 1 596 ? -13.591 -4.052 30.577 1.00 93.31 596 SER A O 1
ATOM 4754 N N . ALA A 1 597 ? -13.733 -4.359 28.348 1.00 92.44 597 ALA A N 1
ATOM 4755 C CA . ALA A 1 597 ? -15.172 -4.625 28.315 1.00 92.44 597 ALA A CA 1
ATOM 4756 C C . ALA A 1 597 ? -15.517 -5.991 28.930 1.00 92.44 597 ALA A C 1
ATOM 4758 O O . ALA A 1 597 ? -16.466 -6.097 29.698 1.00 92.44 597 ALA A O 1
ATOM 4759 N N . GLU A 1 598 ? -14.707 -7.019 28.668 1.00 92.69 598 GLU A N 1
ATOM 4760 C CA . GLU A 1 598 ? -14.885 -8.360 29.237 1.00 92.69 598 GLU A CA 1
ATOM 4761 C C . GLU A 1 598 ? -14.822 -8.370 30.764 1.00 92.69 598 GLU A C 1
ATOM 4763 O O . GLU A 1 598 ? -15.623 -9.036 31.412 1.00 92.69 598 GLU A O 1
ATOM 4768 N N . LYS A 1 599 ? -13.940 -7.555 31.349 1.00 94.06 599 LYS A N 1
ATOM 4769 C CA . LYS A 1 599 ? -13.893 -7.358 32.802 1.00 94.06 599 LYS A CA 1
ATOM 4770 C C . LYS A 1 599 ? -15.170 -6.731 33.361 1.00 94.06 599 LYS A C 1
ATOM 4772 O O . LYS A 1 599 ? -15.591 -7.119 34.443 1.00 94.06 599 LYS A O 1
ATOM 4777 N N . VAL A 1 600 ? -15.798 -5.799 32.632 1.00 92.25 600 VAL A N 1
ATOM 4778 C CA . VAL A 1 600 ? -17.111 -5.247 33.023 1.00 92.25 600 VAL A CA 1
ATOM 4779 C C . VAL A 1 600 ? -18.147 -6.367 33.024 1.00 92.25 600 VAL A C 1
ATOM 4781 O O . VAL A 1 600 ? -18.838 -6.545 34.014 1.00 92.25 600 VAL A O 1
ATOM 4784 N N . ARG A 1 601 ? -18.197 -7.191 31.967 1.00 92.38 601 ARG A N 1
ATOM 4785 C CA . ARG A 1 601 ? -19.128 -8.328 31.889 1.00 92.38 601 ARG A CA 1
ATOM 4786 C C . ARG A 1 601 ? -18.925 -9.338 33.019 1.00 92.38 601 ARG A C 1
ATOM 4788 O O . ARG A 1 601 ? -19.910 -9.770 33.606 1.00 92.38 601 ARG A O 1
ATOM 4795 N N . GLN A 1 602 ? -17.680 -9.705 33.319 1.00 92.81 602 GLN A N 1
ATOM 4796 C CA . GLN A 1 602 ? -17.356 -10.625 34.413 1.00 92.81 602 GLN A CA 1
ATOM 4797 C C . GLN A 1 602 ? -17.839 -10.082 35.761 1.00 92.81 602 GLN A C 1
ATOM 4799 O O . GLN A 1 602 ? -18.566 -10.783 36.458 1.00 92.81 602 GLN A O 1
ATOM 4804 N N . ASN A 1 603 ? -17.523 -8.820 36.066 1.00 91.00 603 ASN A N 1
ATOM 4805 C CA . ASN A 1 603 ? -17.962 -8.166 37.297 1.00 91.00 603 ASN A CA 1
ATOM 4806 C C . ASN A 1 603 ? -19.496 -8.074 37.381 1.00 91.00 603 ASN A C 1
ATOM 4808 O O . ASN A 1 603 ? -20.088 -8.418 38.398 1.00 91.00 603 ASN A O 1
ATOM 4812 N N . SER A 1 604 ? -20.163 -7.688 36.288 1.00 89.50 604 SER A N 1
ATOM 4813 C CA . SER A 1 604 ? -21.626 -7.619 36.250 1.00 89.50 604 SER A CA 1
ATOM 4814 C C . SER A 1 604 ? -22.281 -8.983 36.473 1.00 89.50 604 SER A C 1
ATOM 4816 O O . SER A 1 604 ? -23.271 -9.070 37.189 1.00 89.50 604 SER A O 1
ATOM 4818 N N . ILE A 1 605 ? -21.744 -10.056 35.881 1.00 91.31 605 ILE A N 1
ATOM 4819 C CA . ILE A 1 605 ? -22.260 -11.423 36.064 1.00 91.31 605 ILE A CA 1
ATOM 4820 C C . ILE A 1 605 ? -22.075 -11.888 37.511 1.00 91.31 605 ILE A C 1
ATOM 4822 O O . ILE A 1 605 ? -22.988 -12.498 38.065 1.00 91.31 605 ILE A O 1
ATOM 4826 N N . GLU A 1 606 ? -20.924 -11.597 38.118 1.00 91.69 606 GLU A N 1
ATOM 4827 C CA . GLU A 1 606 ? -20.641 -11.931 39.515 1.00 91.69 606 GLU A CA 1
ATOM 4828 C C . GLU A 1 606 ? -21.629 -11.229 40.456 1.00 91.69 606 GLU A C 1
ATOM 4830 O O . GLU A 1 606 ? -22.307 -11.905 41.231 1.00 91.69 606 GLU A O 1
ATOM 4835 N N . ILE A 1 607 ? -21.806 -9.910 40.305 1.00 88.38 607 ILE A N 1
ATOM 4836 C CA . ILE A 1 607 ? -22.740 -9.108 41.112 1.00 88.38 607 ILE A CA 1
ATOM 4837 C C . ILE A 1 607 ? -24.192 -9.576 40.929 1.00 88.38 607 ILE A C 1
ATOM 4839 O O . ILE A 1 607 ? -24.920 -9.734 41.906 1.00 88.38 607 ILE A O 1
ATOM 4843 N N . LEU A 1 608 ? -24.626 -9.846 39.694 1.00 87.81 608 LEU A N 1
ATOM 4844 C CA . LEU A 1 608 ? -25.980 -10.350 39.443 1.00 87.81 608 LEU A CA 1
ATOM 4845 C C . LEU A 1 608 ? -26.186 -11.738 40.072 1.00 87.81 608 LEU A C 1
ATOM 4847 O O . LEU A 1 608 ? -27.250 -12.020 40.618 1.00 87.81 608 LEU A O 1
ATOM 4851 N N . SER A 1 609 ? -25.174 -12.610 40.027 1.00 90.62 609 SER A N 1
ATOM 4852 C CA . SER A 1 609 ? -25.272 -13.964 40.585 1.00 90.62 609 SER A CA 1
ATOM 4853 C C . SER A 1 609 ? -25.386 -13.977 42.111 1.00 90.62 609 SER A C 1
ATOM 4855 O O . SER A 1 609 ? -26.197 -14.730 42.652 1.00 90.62 609 SER A O 1
ATOM 4857 N N . THR A 1 610 ? -24.631 -13.120 42.807 1.00 89.88 610 THR A N 1
ATOM 4858 C CA . THR A 1 610 ? -24.703 -12.988 44.269 1.00 89.88 610 THR A CA 1
ATOM 4859 C C . THR A 1 610 ? -26.050 -12.415 44.699 1.00 89.88 610 THR A C 1
ATOM 4861 O O . THR A 1 610 ? -26.678 -12.946 45.613 1.00 89.88 610 THR A O 1
ATOM 4864 N N . GLN A 1 611 ? -26.570 -11.424 43.974 1.00 86.12 611 GLN A N 1
ATOM 4865 C CA . GLN A 1 611 ? -27.887 -10.837 44.245 1.00 86.12 611 GLN A CA 1
ATOM 4866 C C . GLN A 1 611 ? -29.044 -11.813 44.029 1.00 86.12 611 GLN A C 1
ATOM 4868 O O . GLN A 1 611 ? -29.983 -11.837 44.824 1.00 86.12 611 GLN A O 1
ATOM 4873 N N . ILE A 1 612 ? -28.973 -12.654 42.992 1.00 87.31 612 ILE A N 1
ATOM 4874 C CA . ILE A 1 612 ? -29.960 -13.721 42.776 1.00 87.31 612 ILE A CA 1
ATOM 4875 C C . ILE A 1 612 ? -29.983 -14.677 43.976 1.00 87.31 612 ILE A C 1
ATOM 4877 O O . ILE A 1 612 ? -31.063 -15.044 44.437 1.00 87.31 612 ILE A O 1
ATOM 4881 N N . MET A 1 613 ? -28.818 -15.066 44.506 1.00 87.44 613 MET A N 1
ATOM 4882 C CA . MET A 1 613 ? -28.739 -15.942 45.682 1.00 87.44 613 MET A CA 1
ATOM 4883 C C . MET A 1 613 ? -29.337 -15.281 46.933 1.00 87.44 613 MET A C 1
ATOM 4885 O O . MET A 1 613 ? -30.123 -15.914 47.639 1.00 87.44 613 MET A O 1
ATOM 4889 N N . GLU A 1 614 ? -29.032 -14.004 47.180 1.00 87.12 614 GLU A N 1
ATOM 4890 C CA . GLU A 1 614 ? -29.590 -13.252 48.312 1.00 87.12 614 GLU A CA 1
ATOM 4891 C C . GLU A 1 614 ? -31.114 -13.088 48.224 1.00 87.12 614 GLU A C 1
ATOM 4893 O O . GLU A 1 614 ? -31.816 -13.235 49.225 1.00 87.12 614 GLU A O 1
ATOM 4898 N N . LEU A 1 615 ? -31.651 -12.801 47.035 1.00 84.31 615 LEU A N 1
ATOM 4899 C CA . LEU A 1 615 ? -33.091 -12.612 46.837 1.00 84.31 615 LEU A CA 1
ATOM 4900 C C . LEU A 1 615 ? -33.870 -13.929 46.864 1.00 84.31 615 LEU A C 1
ATOM 4902 O O . LEU A 1 615 ? -34.984 -13.951 47.391 1.00 84.31 615 LEU A O 1
ATOM 4906 N N . LYS A 1 616 ? -33.271 -15.034 46.393 1.00 86.81 616 LYS A N 1
ATOM 4907 C CA . LYS A 1 616 ? -33.816 -16.387 46.592 1.00 86.81 616 LYS A CA 1
ATOM 4908 C C . LYS A 1 616 ? -33.935 -16.716 48.079 1.00 86.81 616 LYS A C 1
ATOM 4910 O O . LYS A 1 616 ? -34.974 -17.208 48.504 1.00 86.81 616 LYS A O 1
ATOM 4915 N N . ALA A 1 617 ? -32.926 -16.368 48.881 1.00 86.31 617 ALA A N 1
ATOM 4916 C CA . ALA A 1 617 ? -32.976 -16.560 50.331 1.00 86.31 617 ALA A CA 1
ATOM 4917 C C . ALA A 1 617 ? -34.060 -15.707 51.025 1.00 86.31 617 ALA A C 1
ATOM 4919 O O . ALA A 1 617 ? -34.561 -16.094 52.077 1.00 86.31 617 ALA A O 1
ATOM 4920 N N . ARG A 1 618 ? -34.445 -14.561 50.442 1.00 84.88 618 ARG A N 1
ATOM 4921 C CA . ARG A 1 618 ? -35.497 -13.662 50.959 1.00 84.88 618 ARG A CA 1
ATOM 4922 C C . ARG A 1 618 ? -36.908 -13.960 50.426 1.00 84.88 618 ARG A C 1
ATOM 4924 O O . ARG A 1 618 ? -37.840 -13.268 50.822 1.00 84.88 618 ARG A O 1
ATOM 4931 N N . GLY A 1 619 ? -37.077 -14.946 49.540 1.00 81.00 619 GLY A N 1
ATOM 4932 C CA . GLY A 1 619 ? -38.385 -15.341 48.994 1.00 81.00 619 GLY A CA 1
ATOM 4933 C C . GLY A 1 619 ? -38.987 -14.381 47.955 1.00 81.00 619 GLY A C 1
ATOM 4934 O O . GLY A 1 619 ? -40.196 -14.394 47.744 1.00 81.00 619 GLY A O 1
ATOM 4935 N N . ALA A 1 620 ? -38.180 -13.536 47.304 1.00 80.00 620 ALA A N 1
ATOM 4936 C CA . ALA A 1 620 ? -38.653 -12.563 46.312 1.00 80.00 620 ALA A CA 1
ATOM 4937 C C . ALA A 1 620 ? -38.646 -13.138 44.877 1.00 80.00 620 ALA A C 1
ATOM 4939 O O . ALA A 1 620 ? -37.828 -12.738 44.045 1.00 80.00 620 ALA A O 1
ATOM 4940 N N . GLU A 1 621 ? -39.540 -14.088 44.582 1.00 81.19 621 GLU A N 1
ATOM 4941 C CA . GLU A 1 621 ? -39.524 -14.870 43.327 1.00 81.19 621 GLU A CA 1
ATOM 4942 C C . GLU A 1 621 ? -39.627 -14.027 42.039 1.00 81.19 621 GLU A C 1
ATOM 4944 O O . GLU A 1 621 ? -38.923 -14.308 41.069 1.00 81.19 621 GLU A O 1
ATOM 4949 N N . GLU A 1 622 ? -40.435 -12.962 42.025 1.00 79.06 622 GLU A N 1
ATOM 4950 C CA . GLU A 1 622 ? -40.634 -12.112 40.836 1.00 79.06 622 GLU A CA 1
ATOM 4951 C C . GLU A 1 622 ? -39.344 -11.371 40.422 1.00 79.06 622 GLU A C 1
ATOM 4953 O O . GLU A 1 622 ? -38.964 -11.355 39.249 1.00 79.06 622 GLU A O 1
ATOM 4958 N N . LEU A 1 623 ? -38.606 -10.824 41.397 1.00 77.56 623 LEU A N 1
ATOM 4959 C CA . LEU A 1 623 ? -37.325 -10.142 41.160 1.00 77.56 623 LEU A CA 1
ATOM 4960 C C . LEU A 1 623 ? -36.223 -11.122 40.740 1.00 77.56 623 LEU A C 1
ATOM 4962 O O . LEU A 1 623 ? -35.364 -10.784 39.924 1.00 77.56 623 LEU A O 1
ATOM 4966 N N . VAL A 1 624 ? -36.254 -12.345 41.276 1.00 83.12 624 VAL A N 1
ATOM 4967 C CA . VAL A 1 624 ? -35.315 -13.414 40.917 1.00 83.12 624 VAL A CA 1
ATOM 4968 C C . VAL A 1 624 ? -35.471 -13.806 39.448 1.00 83.12 624 VAL A C 1
ATOM 4970 O O . VAL A 1 624 ? -34.471 -13.835 38.732 1.00 83.12 624 VAL A O 1
ATOM 4973 N N . GLN A 1 625 ? -36.699 -14.035 38.969 1.00 84.38 625 GLN A N 1
ATOM 4974 C CA . GLN A 1 625 ? -36.950 -14.357 37.555 1.00 84.38 625 GLN A CA 1
ATOM 4975 C C . GLN A 1 625 ? -36.468 -13.240 36.617 1.00 84.38 625 GLN A C 1
ATOM 4977 O O . GLN A 1 625 ? -35.889 -13.486 35.551 1.00 84.38 625 GLN A O 1
ATOM 4982 N N . GLN A 1 626 ? -36.658 -11.986 37.028 1.00 80.56 626 GLN A N 1
ATOM 4983 C CA . GLN A 1 626 ? -36.204 -10.831 36.266 1.00 80.56 626 GLN A CA 1
ATOM 4984 C C . GLN A 1 626 ? -34.667 -10.754 36.186 1.00 80.56 626 GLN A C 1
ATOM 4986 O O . GLN A 1 626 ? -34.116 -10.534 35.102 1.00 80.56 626 GLN A O 1
ATOM 4991 N N . LEU A 1 627 ? -33.966 -10.968 37.302 1.00 83.31 627 LEU A N 1
ATOM 4992 C CA . LEU A 1 627 ? -32.500 -10.988 37.340 1.00 83.31 627 LEU A CA 1
ATOM 4993 C C . LEU A 1 627 ? -31.914 -12.173 36.568 1.00 83.31 627 LEU A C 1
ATOM 4995 O O . LEU A 1 627 ? -30.910 -12.009 35.878 1.00 83.31 627 LEU A O 1
ATOM 4999 N N . GLU A 1 628 ? -32.551 -13.343 36.617 1.00 87.81 628 GLU A N 1
ATOM 5000 C CA . GLU A 1 628 ? -32.164 -14.494 35.795 1.00 87.81 628 GLU A CA 1
ATOM 5001 C C . GLU A 1 628 ? -32.279 -14.168 34.299 1.00 87.81 628 GLU A C 1
ATOM 5003 O O . GLU A 1 628 ? -31.364 -14.462 33.528 1.00 87.81 628 GLU A O 1
ATOM 5008 N N . THR A 1 629 ? -33.331 -13.451 33.891 1.00 85.94 629 THR A N 1
ATOM 5009 C CA . THR A 1 629 ? -33.481 -12.970 32.507 1.00 85.94 629 THR A CA 1
ATOM 5010 C C . THR A 1 629 ? -32.361 -11.997 32.117 1.00 85.94 629 THR A C 1
ATOM 5012 O O . THR A 1 629 ? -31.791 -12.098 31.028 1.00 85.94 629 THR A O 1
ATOM 5015 N N . MET A 1 630 ? -31.993 -11.068 33.005 1.00 84.94 630 MET A N 1
ATOM 5016 C CA . MET A 1 630 ? -30.868 -10.150 32.776 1.00 84.94 630 MET A CA 1
ATOM 5017 C C . MET A 1 630 ? -29.533 -10.877 32.700 1.00 84.94 630 MET A C 1
ATOM 5019 O O . MET A 1 630 ? -28.706 -10.525 31.862 1.00 84.94 630 MET A O 1
ATOM 5023 N N . LEU A 1 631 ? -29.330 -11.895 33.537 1.00 87.62 631 LEU A N 1
ATOM 5024 C CA . LEU A 1 631 ? -28.137 -12.731 33.544 1.00 87.62 631 LEU A CA 1
ATOM 5025 C C . LEU A 1 631 ? -27.993 -13.515 32.231 1.00 87.62 631 LEU A C 1
ATOM 5027 O O . LEU A 1 631 ? -26.887 -13.616 31.700 1.00 87.62 631 LEU A O 1
ATOM 5031 N N . ILE A 1 632 ? -29.096 -14.031 31.679 1.00 88.88 632 ILE A N 1
ATOM 5032 C CA . ILE A 1 632 ? -29.109 -14.684 30.360 1.00 88.88 632 ILE A CA 1
ATOM 5033 C C . ILE A 1 632 ? -28.712 -13.675 29.278 1.00 88.88 632 ILE A C 1
ATOM 5035 O O . ILE A 1 632 ? -27.747 -13.906 28.550 1.00 88.88 632 ILE A O 1
ATOM 5039 N N . GLN A 1 633 ? -29.360 -12.505 29.234 1.00 86.12 633 GLN A N 1
ATOM 5040 C CA . GLN A 1 633 ? -29.008 -11.449 28.274 1.00 86.12 633 GLN A CA 1
ATOM 5041 C C . GLN A 1 633 ? -27.544 -11.008 28.402 1.00 86.12 633 GLN A C 1
ATOM 5043 O O . GLN A 1 633 ? -26.870 -10.767 27.401 1.00 86.12 633 GLN A O 1
ATOM 5048 N N . ALA A 1 634 ? -27.042 -10.929 29.632 1.00 85.25 634 ALA A N 1
ATOM 5049 C CA . ALA A 1 634 ? -25.666 -10.585 29.954 1.00 85.25 634 ALA A CA 1
ATOM 5050 C C . ALA A 1 634 ? -24.645 -11.599 29.413 1.00 85.25 634 ALA A C 1
ATOM 5052 O O . ALA A 1 634 ? -23.546 -11.228 28.990 1.00 85.25 634 ALA A O 1
ATOM 5053 N N . ARG A 1 635 ? -25.000 -12.887 29.412 1.00 87.75 635 ARG A N 1
ATOM 5054 C CA . ARG A 1 635 ? -24.165 -13.965 28.866 1.00 87.75 635 ARG A CA 1
ATOM 5055 C C . ARG A 1 635 ? -24.216 -14.015 27.341 1.00 87.75 635 ARG A C 1
ATOM 5057 O O . ARG A 1 635 ? -23.192 -14.283 26.716 1.00 87.75 635 ARG A O 1
ATOM 5064 N N . GLU A 1 636 ? -25.373 -13.726 26.756 1.00 89.50 636 GLU A N 1
ATOM 5065 C CA . GLU A 1 636 ? -25.628 -13.864 25.317 1.00 89.50 636 GLU A CA 1
ATOM 5066 C C . GLU A 1 636 ? -25.335 -12.601 24.491 1.00 89.50 636 GLU A C 1
ATOM 5068 O O . GLU A 1 636 ? -25.383 -12.640 23.257 1.00 89.50 636 GLU A O 1
ATOM 5073 N N . ILE A 1 637 ? -25.013 -11.470 25.128 1.00 86.56 637 ILE A N 1
ATOM 5074 C CA . ILE A 1 637 ? -24.731 -10.228 24.407 1.00 86.56 637 ILE A CA 1
ATOM 5075 C C . ILE A 1 637 ? -23.488 -10.375 23.514 1.00 86.56 637 ILE A C 1
ATOM 5077 O O . ILE A 1 637 ? -22.360 -10.514 23.973 1.00 86.56 637 ILE A O 1
ATOM 5081 N N . ASN A 1 638 ? -23.696 -10.298 22.200 1.00 86.75 638 ASN A N 1
ATOM 5082 C CA . ASN A 1 638 ? -22.646 -10.460 21.186 1.00 86.75 638 ASN A CA 1
ATOM 5083 C C . ASN A 1 638 ? -22.441 -9.182 20.355 1.00 86.75 638 ASN A C 1
ATOM 5085 O O . ASN A 1 638 ? -22.142 -9.228 19.162 1.00 86.75 638 ASN A O 1
ATOM 5089 N N . ILE A 1 639 ? -22.633 -8.016 20.976 1.00 88.00 639 ILE A N 1
ATOM 5090 C CA . ILE A 1 639 ? -22.580 -6.709 20.309 1.00 88.00 639 ILE A CA 1
ATOM 5091 C C . ILE A 1 639 ? -21.307 -5.960 20.715 1.00 88.00 639 ILE A C 1
ATOM 5093 O O . ILE A 1 639 ? -20.911 -5.947 21.881 1.00 88.00 639 ILE A O 1
ATOM 5097 N N . GLY A 1 640 ? -20.670 -5.311 19.738 1.00 87.50 640 GLY A N 1
ATOM 5098 C CA . GLY A 1 640 ? -19.476 -4.497 19.948 1.00 87.50 640 GLY A CA 1
ATOM 5099 C C . GLY A 1 640 ? -18.316 -5.295 20.530 1.00 87.50 640 GLY A C 1
ATOM 5100 O O . GLY A 1 640 ? -17.937 -6.335 19.991 1.00 87.50 640 GLY A O 1
ATOM 5101 N N . ALA A 1 641 ? -17.741 -4.816 21.633 1.00 87.50 641 ALA A N 1
ATOM 5102 C CA . ALA A 1 641 ? -16.580 -5.451 22.253 1.00 87.50 641 ALA A CA 1
ATOM 5103 C C . ALA A 1 641 ? -16.811 -6.924 22.655 1.00 87.50 641 ALA A C 1
ATOM 5105 O O . ALA A 1 641 ? -15.837 -7.676 22.701 1.00 87.50 641 ALA A O 1
ATOM 5106 N N . PHE A 1 642 ? -18.065 -7.344 22.868 1.00 89.31 642 PHE A N 1
ATOM 5107 C CA . PHE A 1 642 ? -18.431 -8.713 23.255 1.00 89.31 642 PHE A CA 1
ATOM 5108 C C . PHE A 1 642 ? -18.609 -9.684 22.081 1.00 89.31 642 PHE A C 1
ATOM 5110 O O . PHE A 1 642 ? -18.736 -10.885 22.294 1.00 89.31 642 PHE A O 1
ATOM 5117 N N . ALA A 1 643 ? -18.592 -9.207 20.831 1.00 84.38 643 ALA A N 1
ATOM 5118 C CA . ALA A 1 643 ? -18.790 -10.075 19.671 1.00 84.38 643 ALA A CA 1
ATOM 5119 C C . ALA A 1 643 ? -17.712 -11.189 19.579 1.00 84.38 643 ALA A C 1
ATOM 5121 O O . ALA A 1 643 ? -16.523 -10.929 19.835 1.00 84.38 643 ALA A O 1
ATOM 5122 N N . PRO A 1 644 ? -18.070 -12.419 19.165 1.00 81.38 644 PRO A N 1
ATOM 5123 C CA . PRO A 1 644 ? -17.120 -13.524 19.022 1.00 81.38 644 PRO A CA 1
ATOM 5124 C C . PRO A 1 644 ? -16.055 -13.213 17.962 1.00 81.38 644 PRO A C 1
ATOM 5126 O O . PRO A 1 644 ? -16.356 -12.575 16.955 1.00 81.38 644 PRO A O 1
ATOM 5129 N N . LEU A 1 645 ? -14.806 -13.661 18.184 1.00 71.31 645 LEU A N 1
ATOM 5130 C CA . LEU A 1 645 ? -13.624 -13.329 17.356 1.00 71.31 645 LEU A CA 1
ATOM 5131 C C . LEU A 1 645 ? -13.846 -13.547 15.850 1.00 71.31 645 LEU A C 1
ATOM 5133 O O . LEU A 1 645 ? -13.419 -12.719 15.051 1.00 71.31 645 LEU A O 1
ATOM 5137 N N . SER A 1 646 ? -14.563 -14.608 15.473 1.00 71.06 646 SER A N 1
ATOM 5138 C CA . SER A 1 646 ? -14.887 -14.941 14.078 1.00 71.06 646 SER A CA 1
ATOM 5139 C C . SER A 1 646 ? -15.779 -13.903 13.389 1.00 71.06 646 SER A C 1
ATOM 5141 O O . SER A 1 646 ? -15.643 -13.647 12.194 1.00 71.06 646 SER A O 1
ATOM 5143 N N . GLN A 1 647 ? -16.678 -13.269 14.142 1.00 74.56 647 GLN A N 1
ATOM 5144 C CA . GLN A 1 647 ? -17.580 -12.234 13.639 1.00 74.56 647 GLN A CA 1
ATOM 5145 C C . GLN A 1 647 ? -16.968 -10.832 13.747 1.00 74.56 647 GLN A C 1
ATOM 5147 O O . GLN A 1 647 ? -17.528 -9.874 13.205 1.00 74.56 647 GLN A O 1
ATOM 5152 N N . GLN A 1 648 ? -15.815 -10.692 14.412 1.00 75.19 648 GLN A N 1
ATOM 5153 C CA . GLN A 1 648 ? -15.200 -9.390 14.610 1.00 75.19 648 GLN A CA 1
ATOM 5154 C C . GLN A 1 648 ? -14.624 -8.836 13.299 1.00 75.19 648 GLN A C 1
ATOM 5156 O O . GLN A 1 648 ? -13.887 -9.531 12.593 1.00 75.19 648 GLN A O 1
ATOM 5161 N N . PRO A 1 649 ? -14.864 -7.544 13.009 1.00 75.69 649 PRO A N 1
ATOM 5162 C CA . PRO A 1 649 ? -14.226 -6.846 11.898 1.00 75.69 649 PRO A CA 1
ATOM 5163 C C . PRO A 1 649 ? -12.697 -6.959 11.911 1.00 75.69 649 PRO A C 1
ATOM 5165 O O . PRO A 1 649 ? -12.093 -7.000 10.850 1.00 75.69 649 PRO A O 1
ATOM 5168 N N . LEU A 1 650 ? -12.072 -7.064 13.091 1.00 73.19 650 LEU A N 1
ATOM 5169 C CA . LEU A 1 650 ? -10.619 -7.173 13.238 1.00 73.19 650 LEU A CA 1
ATOM 5170 C C . LEU A 1 650 ? -10.036 -8.423 12.559 1.00 73.19 650 LEU A C 1
ATOM 5172 O O . LEU A 1 650 ? -9.060 -8.310 11.825 1.00 73.19 650 LEU A O 1
ATOM 5176 N N . LEU A 1 651 ? -10.632 -9.603 12.773 1.00 77.81 651 LEU A N 1
ATOM 5177 C CA . LEU A 1 651 ? -10.151 -10.838 12.144 1.00 77.81 651 LEU A CA 1
ATOM 5178 C C . LEU A 1 651 ? -10.319 -10.764 10.624 1.00 77.81 651 LEU A C 1
ATOM 5180 O O . LEU A 1 651 ? -9.399 -11.101 9.884 1.00 77.81 651 LEU A O 1
ATOM 5184 N N . LYS A 1 652 ? -11.462 -10.240 10.163 1.00 75.50 652 LYS A N 1
ATOM 5185 C CA . LYS A 1 652 ? -11.688 -9.958 8.740 1.00 75.50 652 LYS A CA 1
ATOM 5186 C C . LYS A 1 652 ? -10.631 -9.000 8.187 1.00 75.50 652 LYS A C 1
ATOM 5188 O O . LYS A 1 652 ? -10.172 -9.225 7.082 1.00 75.50 652 LYS A O 1
ATOM 5193 N N . ALA A 1 653 ? -10.197 -7.999 8.958 1.00 72.62 653 ALA A N 1
ATOM 5194 C CA . ALA A 1 653 ? -9.130 -7.061 8.591 1.00 72.62 653 ALA A CA 1
ATOM 5195 C C . ALA A 1 653 ? -7.783 -7.750 8.360 1.00 72.62 653 ALA A C 1
ATOM 5197 O O . ALA A 1 653 ? -7.123 -7.520 7.346 1.00 72.62 653 ALA A O 1
ATOM 5198 N N . ILE A 1 654 ? -7.388 -8.616 9.293 1.00 76.75 654 ILE A N 1
ATOM 5199 C CA . ILE A 1 654 ? -6.150 -9.389 9.173 1.00 76.75 654 ILE A CA 1
ATOM 5200 C C . ILE A 1 654 ? -6.243 -10.304 7.951 1.00 76.75 654 ILE A C 1
ATOM 5202 O O . ILE A 1 654 ? -5.331 -10.317 7.132 1.00 76.75 654 ILE A O 1
ATOM 5206 N N . LEU A 1 655 ? -7.377 -10.983 7.765 1.00 79.69 655 LEU A N 1
ATOM 5207 C CA . LEU A 1 655 ? -7.621 -11.830 6.597 1.00 79.69 655 LEU A CA 1
ATOM 5208 C C . LEU A 1 655 ? -7.630 -11.039 5.284 1.00 79.69 655 LEU A C 1
ATOM 5210 O O . LEU A 1 655 ? -7.091 -11.529 4.302 1.00 79.69 655 LEU A O 1
ATOM 5214 N N . THR A 1 656 ? -8.174 -9.818 5.240 1.00 79.62 656 THR A N 1
ATOM 5215 C CA . THR A 1 656 ? -8.112 -8.970 4.037 1.00 79.62 656 THR A CA 1
ATOM 5216 C C . THR A 1 656 ? -6.690 -8.524 3.729 1.00 79.62 656 THR A C 1
ATOM 5218 O O . THR A 1 656 ? -6.309 -8.485 2.565 1.00 79.62 656 THR A O 1
ATOM 5221 N N . LEU A 1 657 ? -5.881 -8.226 4.750 1.00 80.06 657 LEU A N 1
ATOM 5222 C CA . LEU A 1 657 ? -4.498 -7.797 4.557 1.00 80.06 657 LEU A CA 1
ATOM 5223 C C . LEU A 1 657 ? -3.616 -8.970 4.108 1.00 80.06 657 LEU A C 1
ATOM 5225 O O . LEU A 1 657 ? -2.915 -8.865 3.103 1.00 80.06 657 LEU A O 1
ATOM 5229 N N . VAL A 1 658 ? -3.737 -10.121 4.770 1.00 81.06 658 VAL A N 1
ATOM 5230 C CA . VAL A 1 658 ? -3.073 -11.370 4.366 1.00 81.06 658 VAL A CA 1
ATOM 5231 C C . VAL A 1 658 ? -3.558 -11.827 2.991 1.00 81.06 658 VAL A C 1
ATOM 5233 O O . VAL A 1 658 ? -2.749 -12.222 2.156 1.00 81.06 658 VAL A O 1
ATOM 5236 N N . GLY A 1 659 ? -4.857 -11.717 2.721 1.00 80.31 659 GLY A N 1
ATOM 5237 C CA . GLY A 1 659 ? -5.461 -12.021 1.428 1.00 80.31 659 GLY A CA 1
ATOM 5238 C C . GLY A 1 659 ? -4.962 -11.094 0.324 1.00 80.31 659 GLY A C 1
ATOM 5239 O O . GLY A 1 659 ? -4.686 -11.569 -0.769 1.00 80.31 659 GLY A O 1
ATOM 5240 N N . SER A 1 660 ? -4.758 -9.802 0.607 1.00 78.62 660 SER A N 1
ATOM 5241 C CA . SER A 1 660 ? -4.156 -8.872 -0.355 1.00 78.62 660 SER A CA 1
ATOM 5242 C C . SER A 1 660 ? -2.699 -9.224 -0.656 1.00 78.62 660 SER A C 1
ATOM 5244 O O . SER A 1 660 ? -2.333 -9.299 -1.822 1.00 78.62 660 SER A O 1
ATOM 5246 N N . LEU A 1 661 ? -1.890 -9.546 0.360 1.00 78.62 661 LEU A N 1
ATOM 5247 C CA . LEU A 1 661 ? -0.501 -9.984 0.176 1.00 78.62 661 LEU A CA 1
ATOM 5248 C C . LEU A 1 661 ? -0.416 -11.301 -0.609 1.00 78.62 661 LEU A C 1
ATOM 5250 O O . LEU A 1 661 ? 0.360 -11.414 -1.555 1.00 78.62 661 LEU A O 1
ATOM 5254 N N . SER A 1 662 ? -1.255 -12.275 -0.253 1.00 74.31 662 SER A N 1
ATOM 5255 C CA . SER A 1 662 ? -1.311 -13.582 -0.917 1.00 74.31 662 SER A CA 1
ATOM 5256 C C . SER A 1 662 ? -1.848 -13.462 -2.341 1.00 74.31 662 SER A C 1
ATOM 5258 O O . SER A 1 662 ? -1.340 -14.109 -3.246 1.00 74.31 662 SER A O 1
ATOM 5260 N N . GLY A 1 663 ? -2.847 -12.606 -2.559 1.00 77.44 663 GLY A N 1
ATOM 5261 C CA . GLY A 1 663 ? -3.415 -12.315 -3.870 1.00 77.44 663 GLY A CA 1
ATOM 5262 C C . GLY A 1 663 ? -2.413 -11.632 -4.793 1.00 77.44 663 GLY A C 1
ATOM 5263 O O . GLY A 1 663 ? -2.344 -11.989 -5.960 1.00 77.44 663 GLY A O 1
ATOM 5264 N N . ILE A 1 664 ? -1.587 -10.717 -4.276 1.00 76.44 664 ILE A N 1
ATOM 5265 C CA . ILE A 1 664 ? -0.475 -10.126 -5.033 1.00 76.44 664 ILE A CA 1
ATOM 5266 C C . ILE A 1 664 ? 0.546 -11.202 -5.396 1.00 76.44 664 ILE A C 1
ATOM 5268 O O . ILE A 1 664 ? 0.901 -11.308 -6.562 1.00 76.44 664 ILE A O 1
ATOM 5272 N N . ALA A 1 665 ? 0.959 -12.040 -4.442 1.00 74.19 665 ALA A N 1
ATOM 5273 C CA . ALA A 1 665 ? 1.891 -13.136 -4.711 1.00 74.19 665 ALA A CA 1
ATOM 5274 C C . ALA A 1 665 ? 1.321 -14.145 -5.731 1.00 74.19 665 ALA A C 1
ATOM 5276 O O . ALA A 1 665 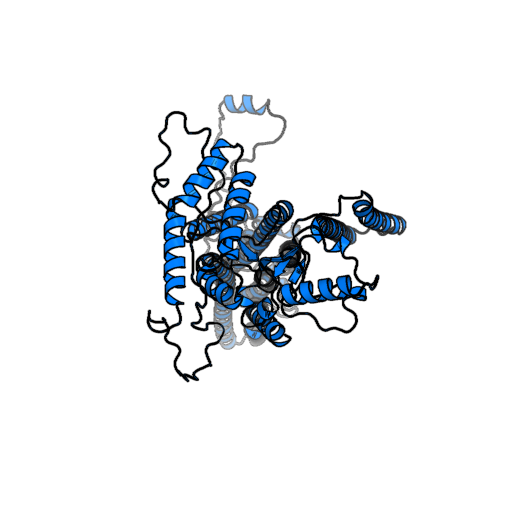? 2.037 -14.641 -6.601 1.00 74.19 665 ALA A O 1
ATOM 5277 N N . LEU A 1 666 ? 0.016 -14.421 -5.678 1.00 72.44 666 LEU A N 1
ATOM 5278 C CA . LEU A 1 666 ? -0.678 -15.261 -6.654 1.00 72.44 666 LEU A CA 1
ATOM 5279 C C . LEU A 1 666 ? -0.794 -14.586 -8.021 1.00 72.44 666 LEU A C 1
ATOM 5281 O O . LEU A 1 666 ? -0.576 -15.235 -9.031 1.00 72.44 666 LEU A O 1
ATOM 5285 N N . LEU A 1 667 ? -1.107 -13.294 -8.083 1.00 69.62 667 LEU A N 1
ATOM 5286 C CA . LEU A 1 667 ? -1.159 -12.550 -9.341 1.00 69.62 667 LEU A CA 1
ATOM 5287 C C . LEU A 1 667 ? 0.223 -12.443 -9.973 1.00 69.62 667 LEU A C 1
ATOM 5289 O O . LEU A 1 667 ? 0.346 -12.616 -11.180 1.00 69.62 667 LEU A O 1
ATOM 5293 N N . GLU A 1 668 ? 1.258 -12.216 -9.169 1.00 66.38 668 GLU A N 1
ATOM 5294 C CA . GLU A 1 668 ? 2.640 -12.284 -9.620 1.00 66.38 668 GLU A CA 1
ATOM 5295 C C . GLU A 1 668 ? 2.916 -13.684 -10.173 1.00 66.38 668 GLU A C 1
ATOM 5297 O O . GLU A 1 668 ? 3.268 -13.791 -11.341 1.00 66.38 668 GLU A O 1
ATOM 5302 N N . THR A 1 669 ? 2.656 -14.765 -9.430 1.00 66.81 669 THR A N 1
ATOM 5303 C CA . THR A 1 669 ? 2.936 -16.136 -9.910 1.00 66.81 669 THR A CA 1
ATOM 5304 C C . THR A 1 669 ? 2.095 -16.572 -11.116 1.00 66.81 669 THR A C 1
ATOM 5306 O O . THR A 1 669 ? 2.630 -17.211 -12.015 1.00 66.81 669 THR A O 1
ATOM 5309 N N . VAL A 1 670 ? 0.811 -16.216 -11.198 1.00 64.50 670 VAL A N 1
ATOM 5310 C CA . VAL A 1 670 ? -0.072 -16.538 -12.335 1.00 64.50 670 VAL A CA 1
ATOM 5311 C C . VAL A 1 670 ? 0.301 -15.726 -13.568 1.00 64.50 670 VAL A C 1
ATOM 5313 O O . VAL A 1 670 ? 0.338 -16.273 -14.667 1.00 64.50 670 VAL A O 1
ATOM 5316 N N . ASN A 1 671 ? 0.627 -14.443 -13.408 1.00 56.22 671 ASN A N 1
ATOM 5317 C CA . ASN A 1 671 ? 1.152 -13.643 -14.512 1.00 56.22 671 ASN A CA 1
ATOM 5318 C C . ASN A 1 671 ? 2.566 -14.108 -14.913 1.00 56.22 671 ASN A C 1
ATOM 5320 O O . ASN A 1 671 ? 2.945 -13.980 -16.069 1.00 56.22 671 ASN A O 1
ATOM 5324 N N . HIS A 1 672 ? 3.313 -14.726 -13.990 1.00 53.41 672 HIS A N 1
ATOM 5325 C CA . HIS A 1 672 ? 4.545 -15.467 -14.280 1.00 53.41 672 HIS A CA 1
ATOM 5326 C C . HIS A 1 672 ? 4.310 -16.840 -14.951 1.00 53.41 672 HIS A C 1
ATOM 5328 O O . HIS A 1 672 ? 5.288 -17.438 -15.382 1.00 53.41 672 HIS A O 1
ATOM 5334 N N . MET A 1 673 ? 3.076 -17.363 -15.027 1.00 50.25 673 MET A N 1
ATOM 5335 C CA . MET A 1 673 ? 2.740 -18.651 -15.672 1.00 50.25 673 MET A CA 1
ATOM 5336 C C . MET A 1 673 ? 2.029 -18.511 -17.029 1.00 50.25 673 MET A C 1
ATOM 5338 O O . MET A 1 673 ? 1.920 -19.497 -17.750 1.00 50.25 673 MET A O 1
ATOM 5342 N N . LYS A 1 674 ? 1.488 -17.330 -17.360 1.00 45.44 674 LYS A N 1
ATOM 5343 C CA . LYS A 1 674 ? 0.801 -17.061 -18.642 1.00 45.44 674 LYS A CA 1
ATOM 5344 C C . LYS A 1 674 ? 1.739 -16.624 -19.781 1.00 45.44 674 LYS A C 1
ATOM 5346 O O . LYS A 1 674 ? 1.256 -16.386 -20.885 1.00 45.44 674 LYS A O 1
ATOM 5351 N N . LEU A 1 675 ? 3.032 -16.522 -19.495 1.00 41.12 675 LEU A N 1
ATOM 5352 C CA . LEU A 1 675 ? 4.147 -16.367 -20.431 1.00 41.12 675 LEU A CA 1
ATOM 5353 C C . LEU A 1 675 ? 5.002 -17.627 -20.314 1.00 41.12 675 LEU A C 1
ATOM 5355 O O . LEU A 1 675 ? 5.551 -18.038 -21.355 1.00 41.12 675 LEU A O 1
#

Foldseek 3Di:
DADPDPVQVVVVLVVQLVQLVVQFPDPLLSVVLNVVQVVQDPPPLDDPPPPDCPVRHGRDHDHDDYDHPCLVLDDPPDDDDDDPDDDDDPDDDCDDSHNLVVLLVVLVVVLVVCVRVPHAAADEQEDPDPVVSLSNLVRNCVSCVPHAYEYEKDFQCCLPLVSVVRQAQYKYWYLDFQADDCQQRPPPDGHGIRVVVVVSLVVVVVVPDPRHPVVVSPDGTWIFGQFNHGTHTLVVLPPDDDDPVLLVVLVVVLVVVVVVVVVVPDDDPVVVVVNVVVSVVSVVVSVLVVCQNNFSAHDDFFRLRGLSVLLVLLLVLLVLLLVLLVVLVVVLVVLLVVLCCQAPNDPVVVVVVCVVVPPDPDDDDDDDDDDDPVVVVVVPPDPDDDDPDPPDQAEAAPPDLAHELVVLSCLLVLVDDHPPRDPLSNDDLVVLLVVQVVVLVVLLVVLVVVVPDDFDDSAHGDSRVVSCVVSVVSSVSSLSSLLSSLLVLLVSLLSLLLVLLGRYFGDQVSQVVVDDPPDPDRRDRLQCSLLCSLVSSLSSQQSSLVSLLSSLVSVLSNVVSQFSRRHNGDDDPSNVVSSVVSLVSSVVSLVSSLVSSVSSLVSSLVSLVVVLVVVVVVVVVVSNVVSVVSSVCSVPRQGGSNNDPVPGSSVVSVVSNVVSVVVSVVVVVVSSVVD

Secondary structure (DSSP, 8-state):
-BTT-HHHHHHHHHHHHHHHHHSSSSHHHHHHHHHHHHH--GGGGSPPPTTTGGGG--SS------B-S-TTS--TTPPP---------SS--S-SS--HHHHHHHHHHHHHHHHHH----EEEE--S-HHHHHHHHHHHTTT-TTSEEEEES-BGGGGSHHHHHHHTT-EEEESS-SS--HHHHTTPPPPSBHHHHHHHHHHHHHTT-TTS-HHHHSS-PEEEEE-SSSEEESGGGSS-PPPTHHHHHHHHHHHHHHHHHHHTT---TTHHHHHHHHHHHHHHHHHHHHHHHHSSS---SSSS--SHHHHHHHHHHHHHHHHHHHHHHHHHHHHHHHHHHHHT--SHHHHHHHHHH---------------THHHHHHTSS-S-PPPPP----PPP--SSSEEHHHHHHHHHTSS--TTS-HHHHS-HHHHHHHHHHHHHHHHHHHHHHSSSPPPP---HHHHHHHHHHHHHHHHHHHHHHHHHHHHHHHHHHHHHHHTTS-EE--HHHHHHHS-TT--S---HHHHHHHHHHHHHHHHHHHHHHHTTHHHHHHHHHHHTT-TTTS-----HHHHHHHHHHHHHHHHHHHHHHHHHHHHHHHHHHHHHHHHHHHHHTT-HHHHHHHHHHHHHHHH--SGGGS-GGG-HHHHHHHHHHHHHHHHHHHHHHHTT--

Radius of gyration: 36.56 Å; chains: 1; bounding box: 90×84×107 Å